Protein 6QVM (pdb70)

Solvent-accessible surface area: 34569 Å² total; per-residue (Å²): 94,93,103,72,31,149,100,34,69,43,84,53,39,34,22,25,80,48,72,96,82,27,129,15,107,132,87,94,155,7,116,22,102,113,99,29,65,74,82,27,140,91,147,104,71,34,115,40,40,39,75,35,25,18,32,43,34,1,8,24,15,53,55,65,54,92,138,68,14,34,7,1,80,134,42,92,33,35,9,51,23,0,6,66,4,0,3,77,21,14,68,48,69,101,87,56,1,41,149,46,89,52,106,1,37,17,21,54,0,0,52,0,0,17,6,0,17,115,14,94,57,92,10,70,114,22,77,53,116,62,17,140,106,28,48,16,37,89,102,5,62,97,72,6,33,70,0,0,7,13,0,23,86,120,37,50,6,69,35,116,79,42,85,121,120,72,60,1,37,3,89,47,77,6,56,86,100,32,0,32,105,0,13,78,16,0,61,78,100,47,85,124,117,129,34,54,103,103,38,54,30,22,16,103,76,28,35,44,40,106,35,99,93,61,12,58,85,3,114,59,20,24,42,2,35,60,17,121,111,19,54,99,93,0,68,34,109,117,5,121,129,12,75,38,89,64,7,76,28,0,8,8,36,77,97,58,0,28,1,0,4,117,85,11,106,22,20,59,36,0,1,36,60,103,93,82,95,30,45,89,31,110,72,104,86,24,0,0,58,56,27,0,42,25,32,4,2,10,2,92,51,101,27,0,17,75,10,70,0,42,50,76,74,74,123,81,77,134,49,51,17,104,25,58,0,26,2,23,3,10,40,48,10,48,3,10,20,28,18,12,11,23,9,50,79,86,36,81,20,134,116,72,33,32,23,28,7,65,27,34,41,67,32,74,12,1,12,109,72,58,14,1,0,18,49,7,45,1,28,29,68,91,94,112,56,73,58,120,3,105,48,24,48,8,13,79,57,13,89,162,78,113,161,26,55,14,82,41,0,96,39,54,0,8,18,4,54,60,33,16,112,91,39,73,127,78,63,106,80,102,86,46,85,54,12,29,93,99,30,56,41,95,88,14,97,29,11,22,9,27,22,15,38,52,5,49,65,24,78,104,67,104,31,162,26,23,85,79,63,25,35,43,30,31,37,71,32,75,32,24,133,60,25,59,5,78,38,8,38,124,31,4,110,94,0,35,82,14,5,36,36,1,88,12,45,93,50,2,110,83,13,63,6,81,91,82,19,170,22,90,69,36,123,20,65,27,38,40,35,51,37,13,128,34,38,33,6,58,60,48,2,113,7,89,21,48,2,41,1,38,58,4,86,113,49,94,59,13,46,97,51,52,81,62,43,142,6,75,12,38,4,26,44,126,106,69,97,66,133,55,50,61,55,114,48,12,110,63,55,15,60,91,2,46,70,45,12,78,82,4,52,90,52,18,78,94,93,52,48,90,22,167,122,32,93,42,39,22,50,8,31,0,0,0,2,0,10,50,28,3,69,16,59,0,60,36,0,24,39,2,2,64,70,1,1,81,20,0,67,120,34,32,100,103,21,95,83,238

Secondary structure (DSSP, 8-state):
-HHHHHHHT--HHHHB---GGGPPPTT---GGGS-HHHHHTTTS----TTTS-B-HHHHHHHHTTS-PPP-TTTS--BHHHHHHHHHHHHT--GGGG----SB-BHHHHHHHHHHHTT-HHHHTT--HHHHTTSTTGGGS-HHHHHHHHHHHHTTSS--EEETTEEE--TTSBPPHHHHHHHHHHHHHHS--PPPPTT----HHHHHHHH--GGGGGSSGGGSEE-GGGGTTTT-GGG-SS--GGGEEEEEE-SSEEEEEETTSBBPSEEEETTTTEEEE----SBHHHHTGGGTEE--SS--STT---EEEETTEEEE--SEES--THHHH---HHHHTT--GGGS--GGGTTTSTHHHHTTS-SSSSTTGGGGSEEEETTS-S-EE-TTTTHHHHHHT-TT--SGGGGTT-HHHHHHHHHHHHHSTT--STTTGGG--GGG----S-HHHHB-SS---SSSTTBSS-HHHHHHHHS---S--TT--GGG----HHHHHHT---GGGGGGT--S----TTTTS-HHHHHSGGG----PPPSSEEEEEEHHHHT-GGGGGGTT--EEEEESSTTTS-TTTS-HHHHHHHHHHHHHHHHHHHHHHHSTTTT-TT-TTTHHHHHHHHHHHHS-STTGGGHHHHHHHHHHHHTTTTTS---

Foldseek 3Di:
DVVLCVVPVDQPVQWWPDDPQQDADVVGDGNSRPDPCVVCVPPPDDDALLNTWTAQQNLVCLLVVNHGQQDLLDDAQFQQSLLSLLCVLQVHDSPLLPDGGDGAFLQSLLVSLCSSLVPPVVLVPDDPVLLVLAPCLVVDDPSRRSSLSVCCVVPLAHWDDDPSHTHSRGGHGDDSVSSVSSSVVSCVSRPDDQDDLQFADFQVLVCSRVPLVQLVVDCQQVQKAQVVVVPCLLVQVQPPFDGSVQFDIWGDDPFKIWTAGPLQFTDQWIAGPPVSDTDGDDGGDRCQQQPQQLFADTAPDQGALLDHQWDQPPRDIGGRGDGGGRHPCLQFPHCRNCSNTVNVVSTDDVVNVSQAQVSVCSHQVQFPRADNQQFFKKDWPPDPDIDGNCQFCLLVVLVVDPPRALVSLCQWADVSVVVLVVCCVVDPPDDSVVVSVVDGSVVGDGTHHPCLFAPSRHQPPCPPRGPDNQQCSVCVRQDQPDDALQQFLVRGARHLVCLLQQAPDDRCVVLPRDRGDHFPVNVDGLCLQQQPPNHSSRDGPLFKIKIFGVRLCPDCSNPPSNVSRIDMDGSPCVPDPPPPRDNVNSCVLLVVLVVLLVCLVVCCCPQVDPCSPVPLNSNLRVLSSCCVNNPPSCNSGVRSSVVSSVSNVVSVVVGDGD

B-factor: mean 56.42, std 28.25, range [10.89, 207.47]

Structure (mmCIF, N/CA/C/O backbone):
data_6QVM
#
_entry.id   6QVM
#
_cell.length_a   77.679
_cell.length_b   193.980
_cell.length_c   170.779
_cell.angle_alpha   90.00
_cell.angle_beta   90.00
_cell.angle_gamma   90.00
#
_symmetry.space_group_name_H-M   'C 2 2 21'
#
loop_
_entity.id
_entity.type
_entity.pdbx_description
1 polymer 'Multiheme cytochrome cf'
2 branched 2-acetamido-2-deoxy-beta-D-galactopyranose-(1-3)-2-acetamido-2-deoxy-beta-D-galactopyranose
3 branched 2-acetamido-2-deoxy-beta-D-galactopyranose-(1-3)-2-acetamido-2-deoxy-beta-D-galactopyranose-(1-3)-2-acetamido-2-deoxy-beta-D-galactopyranose
4 non-polymer 'HEME C'
5 non-polymer 2-AMINO-2-HYDROXYMETHYL-PROPANE-1,3-DIOL
6 non-polymer GLYCEROL
7 non-polymer 'CALCIUM ION'
8 non-polymer 'PHOSPHATE ION'
9 water water
#
loop_
_atom_site.group_PDB
_atom_site.id
_atom_site.type_symbol
_atom_site.label_atom_id
_atom_site.label_alt_id
_atom_site.label_comp_id
_atom_site.label_asym_id
_atom_site.label_entity_id
_atom_site.label_seq_id
_atom_site.pdbx_PDB_ins_code
_atom_site.Cartn_x
_atom_site.Cartn_y
_atom_site.Cartn_z
_atom_site.occupancy
_atom_site.B_iso_or_equiv
_atom_site.auth_seq_id
_atom_site.auth_comp_id
_atom_site.auth_asym_id
_atom_site.auth_atom_id
_atom_site.pdbx_PDB_model_num
ATOM 1 N N . THR A 1 24 ? 8.879 43.548 72.939 1.00 32.35 1 THR A N 1
ATOM 2 C CA . THR A 1 24 ? 7.749 44.377 73.344 1.00 40.07 1 THR A CA 1
ATOM 3 C C . THR A 1 24 ? 6.476 43.547 73.424 1.00 43.48 1 THR A C 1
ATOM 4 O O . THR A 1 24 ? 6.443 42.398 72.986 1.00 50.28 1 THR A O 1
ATOM 8 N N . GLU A 1 25 ? 5.423 44.139 73.990 1.00 40.14 2 GLU A N 1
ATOM 9 C CA . GLU A 1 25 ? 4.121 43.482 73.989 1.00 42.81 2 GLU A CA 1
ATOM 10 C C . GLU A 1 25 ? 3.633 43.237 72.568 1.00 42.84 2 GLU A C 1
ATOM 11 O O . GLU A 1 25 ? 2.948 42.244 72.301 1.00 51.47 2 GLU A O 1
ATOM 17 N N . GLN A 1 26 ? 3.979 44.133 71.641 1.00 34.80 3 GLN A N 1
ATOM 18 C CA . GLN A 1 26 ? 3.589 43.945 70.250 1.00 38.83 3 GLN A CA 1
ATOM 19 C C . GLN A 1 26 ? 4.279 42.726 69.653 1.00 39.80 3 GLN A C 1
ATOM 20 O O . GLN A 1 26 ? 3.642 41.904 68.984 1.00 46.53 3 GLN A O 1
ATOM 26 N N . TYR A 1 27 ? 5.589 42.592 69.885 1.00 40.25 4 TYR A N 1
ATOM 27 C CA . TYR A 1 27 ? 6.310 41.422 69.391 1.00 35.32 4 TYR A CA 1
ATOM 28 C C . TYR A 1 27 ? 5.785 40.140 70.021 1.00 43.67 4 TYR A C 1
ATOM 29 O O . TYR A 1 27 ? 5.862 39.069 69.409 1.00 40.82 4 TYR A O 1
ATOM 38 N N . ALA A 1 28 ? 5.263 40.228 71.246 1.00 37.81 5 ALA A N 1
ATOM 39 C CA . ALA A 1 28 ? 4.665 39.061 71.882 1.00 38.52 5 ALA A CA 1
ATOM 40 C C . ALA A 1 28 ? 3.414 38.615 71.134 1.00 40.06 5 ALA A C 1
ATOM 41 O O . ALA A 1 28 ? 3.221 37.420 70.887 1.00 43.63 5 ALA A O 1
ATOM 43 N N . LYS A 1 29 ? 2.559 39.567 70.753 1.00 40.29 6 LYS A N 1
ATOM 44 C CA . LYS A 1 29 ? 1.392 39.234 69.942 1.00 52.80 6 LYS A CA 1
ATOM 45 C C . LYS A 1 29 ? 1.805 38.707 68.572 1.00 48.07 6 LYS A C 1
ATOM 46 O O . LYS A 1 29 ? 1.316 37.664 68.127 1.00 52.38 6 LYS A O 1
ATOM 52 N N . ASP A 1 30 ? 2.712 39.418 67.892 1.00 47.01 7 ASP A N 1
ATOM 53 C CA . ASP A 1 30 ? 3.118 39.029 66.545 1.00 42.38 7 ASP A CA 1
ATOM 54 C C . ASP A 1 30 ? 3.673 37.612 66.505 1.00 49.95 7 ASP A C 1
ATOM 55 O O . ASP A 1 30 ? 3.464 36.887 65.525 1.00 58.09 7 ASP A O 1
ATOM 60 N N . THR A 1 31 ? 4.367 37.196 67.562 1.00 43.97 8 THR A N 1
ATOM 61 C CA . THR A 1 31 ? 5.081 35.929 67.560 1.00 37.74 8 THR A CA 1
ATOM 62 C C . THR A 1 31 ? 4.387 34.839 68.363 1.00 44.18 8 THR A C 1
ATOM 63 O O . THR A 1 31 ? 4.692 33.660 68.159 1.00 46.05 8 THR A O 1
ATOM 67 N N . GLY A 1 32 ? 3.468 35.200 69.257 1.00 45.37 9 GLY A N 1
ATOM 68 C CA . GLY A 1 32 ? 2.845 34.220 70.121 1.00 39.50 9 GLY A CA 1
ATOM 69 C C . GLY A 1 32 ? 3.743 33.692 71.216 1.00 47.80 9 GLY A C 1
ATOM 70 O O . GLY A 1 32 ? 3.492 32.602 71.738 1.00 52.00 9 GLY A O 1
ATOM 71 N N . LYS A 1 33 ? 4.785 34.435 71.584 1.00 44.19 10 LYS A N 1
ATOM 72 C CA . LYS A 1 33 ? 5.800 33.968 72.514 1.00 40.53 10 LYS A CA 1
ATOM 73 C C . LYS A 1 33 ? 5.707 34.699 73.846 1.00 37.31 10 LYS A C 1
ATOM 74 O O . LYS A 1 33 ? 5.276 35.854 73.916 1.00 39.98 10 LYS A O 1
ATOM 80 N N . ASN A 1 34 ? 6.118 34.004 74.906 1.00 42.47 11 ASN A N 1
ATOM 81 C CA . ASN A 1 34 ? 6.230 34.625 76.219 1.00 43.98 11 ASN A CA 1
ATOM 82 C C . ASN A 1 34 ? 7.325 35.684 76.220 1.00 37.94 11 ASN A C 1
ATOM 83 O O . ASN A 1 34 ? 8.277 35.624 75.433 1.00 39.50 11 ASN A O 1
ATOM 88 N N . CYS A 1 35 ? 7.194 36.652 77.131 1.00 34.39 12 CYS A N 1
ATOM 89 C CA . CYS A 1 35 ? 8.242 37.644 77.327 1.00 32.28 12 CYS A CA 1
ATOM 90 C C . CYS A 1 35 ? 9.572 36.957 77.595 1.00 35.93 12 CYS A C 1
ATOM 91 O O . CYS A 1 35 ? 10.604 37.327 77.028 1.00 37.23 12 CYS A O 1
ATOM 94 N N . SER A 1 36 ? 9.554 35.933 78.451 1.00 31.44 13 SER A N 1
ATOM 95 C CA . SER A 1 36 ? 10.771 35.238 78.851 1.00 35.71 13 SER A CA 1
ATOM 96 C C . SER A 1 36 ? 11.446 34.510 77.694 1.00 39.51 13 SER A C 1
ATOM 97 O O . SER A 1 36 ? 12.584 34.055 77.852 1.00 32.98 13 SER A O 1
ATOM 100 N N . TYR A 1 37 ? 10.770 34.378 76.551 1.00 35.15 14 TYR A N 1
ATOM 101 C CA . TYR A 1 37 ? 11.384 33.750 75.384 1.00 37.07 14 TYR A CA 1
ATOM 102 C C . TYR A 1 37 ? 12.484 34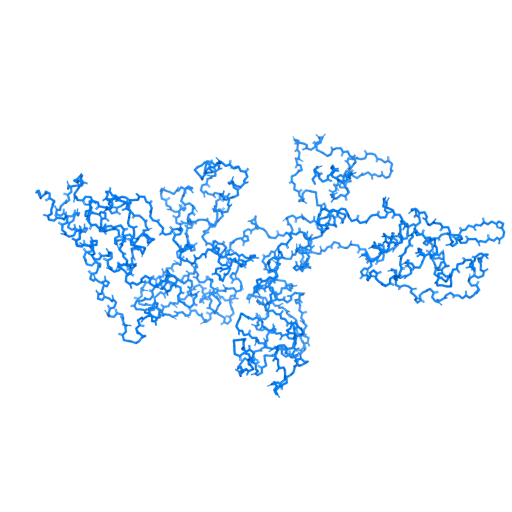.634 74.804 1.00 35.16 14 TYR A C 1
ATOM 103 O O . TYR A 1 37 ? 13.549 34.138 74.418 1.00 33.33 14 TYR A O 1
ATOM 112 N N . CYS A 1 38 ? 12.253 35.948 74.761 1.00 27.35 15 CYS A N 1
ATOM 113 C CA . CYS A 1 38 ? 13.216 36.896 74.221 1.00 31.95 15 CYS A CA 1
ATOM 114 C C . CYS A 1 38 ? 13.889 37.759 75.276 1.00 33.70 15 CYS A C 1
ATOM 115 O O . CYS A 1 38 ? 14.951 38.323 74.999 1.00 39.45 15 CYS A O 1
ATOM 118 N N . HIS A 1 39 ? 13.305 37.885 76.465 1.00 28.70 16 HIS A N 1
ATOM 119 C CA . HIS A 1 39 ? 13.846 38.732 77.518 1.00 26.54 16 HIS A CA 1
ATOM 120 C C . HIS A 1 39 ? 14.293 37.885 78.699 1.00 30.00 16 HIS A C 1
ATOM 121 O O . HIS A 1 39 ? 13.661 36.877 79.031 1.00 31.28 16 HIS A O 1
ATOM 128 N N . GLN A 1 40 ? 15.384 38.304 79.334 1.00 32.17 17 GLN A N 1
ATOM 129 C CA . GLN A 1 40 ? 15.820 37.678 80.571 1.00 28.71 17 GLN A CA 1
ATOM 130 C C . GLN A 1 40 ? 14.956 38.147 81.733 1.00 30.78 17 GLN A C 1
ATOM 131 O O . GLN A 1 40 ? 14.516 39.299 81.787 1.00 33.89 17 GLN A O 1
ATOM 137 N N . VAL A 1 41 ? 14.709 37.234 82.665 1.00 29.25 18 VAL A N 1
ATOM 138 C CA . VAL A 1 41 ? 13.890 37.523 83.837 1.00 30.03 18 VAL A CA 1
ATOM 139 C C . VAL A 1 41 ? 14.751 37.304 85.076 1.00 30.88 18 VAL A C 1
ATOM 140 O O . VAL A 1 41 ? 15.684 36.488 85.041 1.00 29.32 18 VAL A O 1
ATOM 144 N N . PRO A 1 42 ? 14.495 38.013 86.178 1.00 33.41 19 PRO A N 1
ATOM 145 C CA . PRO A 1 42 ? 15.333 37.849 87.372 1.00 31.35 19 PRO A CA 1
ATOM 146 C C . PRO A 1 42 ? 15.282 36.425 87.902 1.00 31.76 19 PRO A C 1
ATOM 147 O O . PRO A 1 42 ? 14.295 35.708 87.725 1.00 34.08 19 PRO A O 1
ATOM 151 N N . ALA A 1 43 ? 16.369 36.025 88.571 1.00 30.47 20 ALA A N 1
ATOM 152 C CA . ALA A 1 43 ? 16.447 34.685 89.145 1.00 39.13 20 ALA A CA 1
ATOM 153 C C . ALA A 1 43 ? 15.281 34.420 90.086 1.00 43.11 20 ALA A C 1
ATOM 154 O O . ALA A 1 43 ? 14.745 33.306 90.127 1.00 31.90 20 ALA A O 1
ATOM 156 N N . SER A 1 44 ? 14.862 35.441 90.838 1.00 28.00 21 SER A N 1
ATOM 157 C CA . SER A 1 44 ? 13.758 35.288 91.779 1.00 33.06 21 SER A CA 1
ATOM 158 C C . SER A 1 44 ? 12.427 34.997 91.094 1.00 39.05 21 SER A C 1
ATOM 159 O O . SER A 1 44 ? 11.478 34.610 91.781 1.00 39.99 21 SER A O 1
ATOM 162 N N . HIS A 1 45 ? 12.335 35.162 89.773 1.00 32.85 22 HIS A N 1
ATOM 163 C CA . HIS A 1 45 ? 11.104 34.896 89.041 1.00 31.62 22 HIS A CA 1
ATOM 164 C C . HIS A 1 45 ? 11.068 33.514 88.407 1.00 35.46 22 HIS A C 1
ATOM 165 O O . HIS A 1 45 ? 10.026 33.126 87.863 1.00 30.77 22 HIS A O 1
ATOM 172 N N . LYS A 1 46 ? 12.172 32.776 88.454 1.00 32.49 23 LYS A N 1
ATOM 173 C CA . LYS A 1 46 ? 12.310 31.599 87.614 1.00 41.17 23 LYS A CA 1
ATOM 174 C C . LYS A 1 46 ? 11.358 30.491 88.035 1.00 42.23 23 LYS A C 1
ATOM 175 O O . LYS A 1 46 ? 11.186 30.209 89.224 1.00 46.64 23 LYS A O 1
ATOM 181 N N . SER A 1 47 ? 10.734 29.866 87.040 1.00 40.69 24 SER A N 1
ATOM 182 C CA . SER A 1 47 ? 9.928 28.673 87.260 1.00 52.74 24 SER A CA 1
ATOM 183 C C . SER A 1 47 ? 10.832 27.448 87.271 1.00 58.57 24 SER A C 1
ATOM 184 O O . SER A 1 47 ? 11.586 27.214 86.320 1.00 66.30 24 SER A O 1
ATOM 187 N N . GLN A 1 48 ? 10.772 26.683 88.348 1.00 60.44 25 GLN A N 1
ATOM 188 C CA . GLN A 1 48 ? 11.322 25.345 88.270 1.00 67.31 25 GLN A CA 1
ATOM 189 C C . GLN A 1 48 ? 10.362 24.457 87.478 1.00 61.48 25 GLN A C 1
ATOM 190 O O . GLN A 1 48 ? 9.170 24.761 87.392 1.00 54.91 25 GLN A O 1
ATOM 196 N N . PRO A 1 49 ? 10.859 23.377 86.872 1.00 81.55 26 PRO A N 1
ATOM 197 C CA . PRO A 1 49 ? 9.979 22.501 86.084 1.00 74.72 26 PRO A CA 1
ATOM 198 C C . PRO A 1 49 ? 8.739 22.094 86.871 1.00 71.19 26 PRO A C 1
ATOM 199 O O . PRO A 1 49 ? 8.829 21.593 87.988 1.00 82.73 26 PRO A O 1
ATOM 203 N N . GLY A 1 50 ? 7.566 22.368 86.291 1.00 64.88 27 GLY A N 1
ATOM 204 C CA . GLY A 1 50 ? 6.286 22.152 86.934 1.00 50.34 27 GLY A CA 1
ATOM 205 C C . GLY A 1 50 ? 5.750 23.351 87.685 1.00 63.14 27 GLY A C 1
ATOM 206 O O . GLY A 1 50 ? 4.532 23.496 87.812 1.00 69.11 27 GLY A O 1
ATOM 207 N N . GLN A 1 51 ? 6.634 24.210 88.185 1.00 62.99 28 GLN A N 1
ATOM 208 C CA . GLN A 1 51 ? 6.217 25.344 88.990 1.00 59.18 28 GLN A CA 1
ATOM 209 C C . GLN A 1 51 ? 5.760 26.501 88.108 1.00 55.65 28 GLN A C 1
ATOM 210 O O . GLN A 1 51 ? 6.255 26.693 86.993 1.00 63.79 28 GLN A O 1
ATOM 216 N N . GLN A 1 52 ? 4.810 27.278 88.631 1.00 56.53 29 GLN A N 1
ATOM 217 C CA . GLN A 1 52 ? 4.255 28.448 87.956 1.00 59.74 29 GLN A CA 1
ATOM 218 C C . GLN A 1 52 ? 4.838 29.704 88.607 1.00 60.02 29 GLN A C 1
ATOM 219 O O . GLN A 1 52 ? 4.184 30.406 89.379 1.00 60.62 29 GLN A O 1
ATOM 225 N N . GLY A 1 53 ? 6.090 29.995 88.267 1.00 52.31 30 GLY A N 1
ATOM 226 C CA . GLY A 1 53 ? 6.742 31.191 88.744 1.00 50.99 30 GLY A CA 1
ATOM 227 C C . GLY A 1 53 ? 6.294 32.441 88.003 1.00 47.21 30 GLY A C 1
ATOM 228 O O . GLY A 1 53 ? 5.477 32.408 87.084 1.00 42.25 30 GLY A O 1
ATOM 229 N N . ARG A 1 54 ? 6.867 33.575 88.413 1.00 39.40 31 ARG A N 1
ATOM 230 C CA . ARG A 1 54 ? 6.516 34.851 87.800 1.00 42.28 31 ARG A CA 1
ATOM 231 C C . ARG A 1 54 ? 7.022 34.978 86.365 1.00 41.83 31 ARG A C 1
ATOM 232 O O . ARG A 1 54 ? 6.466 35.777 85.599 1.00 34.19 31 ARG A O 1
ATOM 240 N N . ASP A 1 55 ? 8.046 34.211 85.974 1.00 36.49 32 ASP A N 1
ATOM 241 C CA . ASP A 1 55 ? 8.536 34.301 84.605 1.00 39.96 32 ASP A CA 1
ATOM 242 C C . ASP A 1 55 ? 7.523 33.807 83.579 1.00 38.50 32 ASP A C 1
ATOM 243 O O . ASP A 1 55 ? 7.747 33.998 82.381 1.00 46.71 32 ASP A O 1
ATOM 248 N N . GLN A 1 56 ? 6.437 33.168 84.019 1.00 37.33 33 GLN A N 1
ATOM 249 C CA . GLN A 1 56 ? 5.367 32.718 83.138 1.00 43.69 33 GLN A CA 1
ATOM 250 C C . GLN A 1 56 ? 4.087 33.522 83.313 1.00 50.20 33 GLN A C 1
ATOM 251 O O . GLN A 1 56 ? 3.064 33.168 82.722 1.00 52.51 33 GLN A O 1
ATOM 257 N N . MET A 1 57 ? 4.109 34.579 84.118 1.00 40.87 34 MET A N 1
ATOM 258 C CA . MET A 1 57 ? 2.913 35.359 84.387 1.00 43.78 34 MET A CA 1
ATOM 259 C C . MET A 1 57 ? 2.930 36.646 83.565 1.00 43.63 34 MET A C 1
ATOM 260 O O . MET A 1 57 ? 3.881 36.940 82.838 1.00 41.98 34 MET A O 1
ATOM 265 N N . ASP A 1 58 ? 1.846 37.411 83.667 1.00 46.98 35 ASP A N 1
ATOM 266 C CA . ASP A 1 58 ? 1.718 38.681 82.954 1.00 40.88 35 ASP A CA 1
ATOM 267 C C . ASP A 1 58 ? 2.619 39.697 83.643 1.00 39.92 35 ASP A C 1
ATOM 268 O O . ASP A 1 58 ? 2.285 40.206 84.714 1.00 51.27 35 ASP A O 1
ATOM 273 N N . CYS A 1 59 ? 3.769 39.996 83.030 1.00 37.69 36 CYS A N 1
ATOM 274 C CA . CYS A 1 59 ? 4.709 40.946 83.622 1.00 43.47 36 CYS A CA 1
ATOM 275 C C . CYS A 1 59 ? 4.042 42.285 83.894 1.00 50.85 36 CYS A C 1
ATOM 276 O O . CYS A 1 59 ? 4.116 42.819 85.007 1.00 55.38 36 CYS A O 1
ATOM 279 N N . MET A 1 60 ? 3.374 42.838 82.883 1.00 73.78 37 MET A N 1
ATOM 280 C CA . MET A 1 60 ? 2.892 44.208 82.949 1.00 85.37 37 MET A CA 1
ATOM 281 C C . MET A 1 60 ? 1.673 44.383 83.845 1.00 78.70 37 MET A C 1
ATOM 282 O O . MET A 1 60 ? 1.324 45.525 84.142 1.00 101.97 37 MET A O 1
ATOM 287 N N A ALA A 1 61 ? 0.993 43.321 84.264 0.50 54.75 38 ALA A N 1
ATOM 288 N N B ALA A 1 61 ? 1.036 43.277 84.266 0.50 64.28 38 ALA A N 1
ATOM 289 C CA A ALA A 1 61 ? -0.044 43.514 85.268 0.50 44.68 38 ALA A CA 1
ATOM 290 C CA B ALA A 1 61 ? -0.046 43.265 85.244 0.50 59.14 38 ALA A CA 1
ATOM 291 C C A ALA A 1 61 ? 0.582 43.931 86.588 0.50 50.75 38 ALA A C 1
ATOM 292 C C B ALA A 1 61 ? 0.451 42.955 86.650 0.50 64.81 38 ALA A C 1
ATOM 293 O O A ALA A 1 61 ? 0.102 44.851 87.260 0.50 41.92 38 ALA A O 1
ATOM 294 O O B ALA A 1 61 ? -0.276 42.354 87.458 0.50 53.48 38 ALA A O 1
ATOM 297 N N . CYS A 1 62 ? 1.702 43.305 86.935 1.00 51.90 39 CYS A N 1
ATOM 298 C CA . CYS A 1 62 ? 2.263 43.375 88.272 1.00 43.12 39 CYS A CA 1
ATOM 299 C C . CYS A 1 62 ? 3.214 44.564 88.322 1.00 45.52 39 CYS A C 1
ATOM 300 O O . CYS A 1 62 ? 3.258 45.284 89.322 1.00 41.81 39 CYS A O 1
ATOM 303 N N . HIS A 1 63 ? 3.954 44.790 87.234 1.00 37.58 40 HIS A N 1
ATOM 304 C CA . HIS A 1 63 ? 4.925 45.872 87.148 1.00 42.33 40 HIS A CA 1
ATOM 305 C C . HIS A 1 63 ? 4.340 47.180 86.627 1.00 44.63 40 HIS A C 1
ATOM 306 O O . HIS A 1 63 ? 4.992 48.220 86.768 1.00 55.25 40 HIS A O 1
ATOM 313 N N . LYS A 1 64 ? 3.136 47.141 86.048 1.00 31.98 41 LYS A N 1
ATOM 314 C CA . LYS A 1 64 ? 2.449 48.278 85.438 1.00 55.31 41 LYS A CA 1
ATOM 315 C C . LYS A 1 64 ? 2.721 49.623 86.097 1.00 52.80 41 LYS A C 1
ATOM 316 O O . LYS A 1 64 ? 2.919 50.627 85.405 1.00 69.17 41 LYS A O 1
ATOM 321 N N . ALA A 1 65 ? 2.708 49.661 87.431 1.00 56.98 42 ALA A N 1
ATOM 322 C CA . ALA A 1 65 ? 2.736 50.934 88.145 1.00 62.82 42 ALA A CA 1
ATOM 323 C C . ALA A 1 65 ? 3.441 50.787 89.489 1.00 65.13 42 ALA A C 1
ATOM 324 O O . ALA A 1 65 ? 3.019 51.369 90.494 1.00 94.03 42 ALA A O 1
ATOM 326 N N . PHE A 1 66 ? 4.530 50.019 89.519 1.00 64.03 43 PHE A N 1
ATOM 327 C CA . PHE A 1 66 ? 5.309 49.835 90.739 1.00 56.85 43 PHE A CA 1
ATOM 328 C C . PHE A 1 66 ? 6.792 49.794 90.377 1.00 62.38 43 PHE A C 1
ATOM 329 O O . PHE A 1 66 ? 7.618 50.440 91.029 1.00 59.98 43 PHE A O 1
ATOM 337 N N . MET A 1 67 ? 7.134 49.053 89.327 1.00 46.06 44 MET A N 1
ATOM 338 C CA A MET A 1 67 ? 8.478 49.089 88.748 0.50 43.09 44 MET A CA 1
ATOM 339 C CA B MET A 1 67 ? 8.479 49.087 88.748 0.50 41.28 44 MET A CA 1
ATOM 340 C C . MET A 1 67 ? 8.347 48.867 87.251 1.00 36.70 44 MET A C 1
ATOM 341 O O . MET A 1 67 ? 8.633 47.779 86.736 1.00 42.57 44 MET A O 1
ATOM 350 N N . PRO A 1 68 ? 7.910 49.890 86.512 1.00 42.51 45 PRO A N 1
ATOM 351 C CA . PRO A 1 68 ? 7.574 49.697 85.092 1.00 42.37 45 PRO A CA 1
ATOM 352 C C . PRO A 1 68 ? 8.759 49.204 84.277 1.00 41.31 45 PRO A C 1
ATOM 353 O O . PRO A 1 68 ? 9.896 49.645 84.461 1.00 30.10 45 PRO A O 1
ATOM 357 N N . LEU A 1 69 ? 8.480 48.255 83.389 1.00 31.13 46 LEU A N 1
ATOM 358 C CA . LEU A 1 69 ? 9.477 47.734 82.462 1.00 38.33 46 LEU A CA 1
ATOM 359 C C . LEU A 1 69 ? 9.505 48.645 81.241 1.00 37.60 46 LEU A C 1
ATOM 360 O O . LEU A 1 69 ? 8.555 48.672 80.449 1.00 36.68 46 LEU A O 1
ATOM 365 N N . THR A 1 70 ? 10.595 49.394 81.093 1.00 27.57 47 THR A N 1
ATOM 366 C CA . THR A 1 70 ? 10.713 50.379 80.032 1.00 37.61 47 THR A CA 1
ATOM 367 C C . THR A 1 70 ? 11.906 50.162 79.120 1.00 33.40 47 THR A C 1
ATOM 368 O O . THR A 1 70 ? 11.995 50.832 78.086 1.00 36.75 47 THR A O 1
ATOM 372 N N . SER A 1 71 ? 12.811 49.250 79.455 1.00 37.38 48 SER A N 1
ATOM 373 C CA . SER A 1 71 ? 14.115 49.242 78.813 1.00 32.58 48 SER A CA 1
ATOM 374 C C . SER A 1 71 ? 14.699 47.840 78.854 1.00 34.83 48 SER A C 1
ATOM 375 O O . SER A 1 71 ? 14.413 47.063 79.769 1.00 37.63 48 SER A O 1
ATOM 378 N N . THR A 1 72 ? 15.527 47.533 77.856 1.00 29.07 49 THR A N 1
ATOM 379 C CA . THR A 1 72 ? 16.284 46.290 77.852 1.00 28.69 49 THR A CA 1
ATOM 380 C C . THR A 1 72 ? 17.446 46.316 78.833 1.00 28.71 49 THR A C 1
ATOM 381 O O . THR A 1 72 ? 18.138 45.304 78.974 1.00 33.91 49 THR A O 1
ATOM 385 N N . ALA A 1 73 ? 17.671 47.439 79.515 1.00 24.29 50 ALA A N 1
ATOM 386 C CA . ALA A 1 73 ? 18.579 47.429 80.655 1.00 28.38 50 ALA A CA 1
ATOM 387 C C . ALA A 1 73 ? 17.971 46.673 81.825 1.00 29.24 50 ALA A C 1
ATOM 388 O O . ALA A 1 73 ? 18.695 46.054 82.612 1.00 31.65 50 ALA A O 1
ATOM 390 N N . GLN A 1 74 ? 16.644 46.713 81.951 1.00 29.44 51 GLN A N 1
ATOM 391 C CA . GLN A 1 74 ? 15.956 45.911 82.958 1.00 28.98 51 GLN A CA 1
ATOM 392 C C . GLN A 1 74 ? 15.807 44.470 82.488 1.00 27.05 51 GLN A C 1
ATOM 393 O O . GLN A 1 74 ? 16.066 43.528 83.243 1.00 28.64 51 GLN A O 1
ATOM 399 N N . ILE A 1 75 ? 15.364 44.287 81.248 1.00 27.69 52 ILE A N 1
ATOM 400 C CA . ILE A 1 75 ? 15.104 42.960 80.700 1.00 27.41 52 ILE A CA 1
ATOM 401 C C . ILE A 1 75 ? 15.975 42.742 79.466 1.00 30.55 52 ILE A C 1
ATOM 402 O O . ILE A 1 75 ? 15.499 42.887 78.330 1.00 28.06 52 ILE A O 1
ATOM 407 N N . PRO A 1 76 ? 17.251 42.396 79.634 1.00 33.94 53 PRO A N 1
ATOM 408 C CA . PRO A 1 76 ? 18.113 42.176 78.468 1.00 31.23 53 PRO A CA 1
ATOM 409 C C . PRO A 1 76 ? 17.652 40.971 77.660 1.00 32.15 53 PRO A C 1
ATOM 410 O O . PRO A 1 76 ? 16.940 40.089 78.147 1.00 40.43 53 PRO A O 1
ATOM 414 N N . LEU A 1 77 ? 18.089 40.933 76.404 1.00 27.66 54 LEU A N 1
ATOM 415 C CA . LEU A 1 77 ? 17.615 39.914 75.482 1.00 26.98 54 LEU A CA 1
ATOM 416 C C . LEU A 1 77 ? 18.279 38.572 75.756 1.00 26.32 54 LEU A C 1
ATOM 417 O O . LEU A 1 77 ? 19.454 38.500 76.125 1.00 25.04 54 LEU A O 1
ATOM 422 N N . THR A 1 78 ? 17.506 37.504 75.580 1.00 21.12 55 THR A N 1
ATOM 423 C CA . THR A 1 78 ? 18.059 36.163 75.517 1.00 24.03 55 THR A CA 1
ATOM 424 C C . THR A 1 78 ? 18.701 35.939 74.148 1.00 29.00 55 THR A C 1
ATOM 425 O O . THR A 1 78 ? 18.667 36.805 73.270 1.00 33.23 55 THR A O 1
ATOM 429 N N . GLU A 1 79 ? 19.296 34.757 73.960 1.00 26.71 56 GLU A N 1
ATOM 430 C CA . GLU A 1 79 ? 19.816 34.409 72.642 1.00 30.15 56 GLU A CA 1
ATOM 431 C C . GLU A 1 79 ? 18.706 34.475 71.602 1.00 33.25 56 GLU A C 1
ATOM 432 O O . GLU A 1 79 ? 18.897 34.984 70.492 1.00 46.40 56 GLU A O 1
ATOM 438 N N . ARG A 1 80 ? 17.528 33.959 71.958 1.00 36.15 57 ARG A N 1
ATOM 439 C CA . ARG A 1 80 ? 16.396 33.980 71.037 1.00 34.65 57 ARG A CA 1
ATOM 440 C C . ARG A 1 80 ? 15.987 35.408 70.699 1.00 34.85 57 ARG A C 1
ATOM 441 O O . ARG A 1 80 ? 15.609 35.700 69.557 1.00 38.14 57 ARG A O 1
ATOM 449 N N . GLY A 1 81 ? 16.045 36.310 71.682 1.00 32.57 58 GLY A N 1
ATOM 450 C CA . GLY A 1 81 ? 15.726 37.705 71.405 1.00 26.24 58 GLY A CA 1
ATOM 451 C C . GLY A 1 81 ? 16.741 38.357 70.484 1.00 34.60 58 GLY A C 1
ATOM 452 O O . GLY A 1 81 ? 16.384 39.101 69.564 1.00 29.65 58 GLY A O 1
ATOM 453 N N . VAL A 1 82 ? 18.026 38.082 70.723 1.00 21.95 59 VAL A N 1
ATOM 454 C CA . VAL A 1 82 ? 19.086 38.564 69.843 1.00 23.25 59 VAL A CA 1
ATOM 455 C C . VAL A 1 82 ? 18.858 38.078 68.415 1.00 28.85 59 VAL A C 1
ATOM 456 O O . VAL A 1 82 ? 18.823 38.875 67.468 1.00 28.64 59 VAL A O 1
ATOM 460 N N . LEU A 1 83 ? 18.677 36.765 68.243 1.00 30.87 60 LEU A N 1
ATOM 461 C CA . LEU A 1 83 ? 18.449 36.205 66.914 1.00 27.38 60 LEU A CA 1
ATOM 462 C C . LEU A 1 83 ? 17.215 36.815 66.267 1.00 28.81 60 LEU A C 1
ATOM 463 O O . LEU A 1 83 ? 17.227 37.151 65.077 1.00 40.59 60 LEU A O 1
ATOM 468 N N . PHE A 1 84 ? 16.130 36.943 67.033 1.00 27.32 61 PHE A N 1
ATOM 469 C CA . PHE A 1 84 ? 14.934 37.613 66.535 1.00 29.71 61 PHE A CA 1
ATOM 470 C C . PHE A 1 84 ? 15.279 38.981 65.959 1.00 30.13 61 PHE A C 1
ATOM 471 O O . PHE A 1 84 ? 14.885 39.316 64.837 1.00 40.17 61 PHE A O 1
ATOM 479 N N . MET A 1 85 ? 16.058 39.770 66.701 1.00 31.65 62 MET A N 1
ATOM 480 C CA . MET A 1 85 ? 16.359 41.126 66.261 1.00 28.49 62 MET A CA 1
ATOM 481 C C . MET A 1 85 ? 17.347 41.129 65.097 1.00 37.51 62 MET A C 1
ATOM 482 O O . MET A 1 85 ? 17.235 41.961 64.192 1.00 36.03 62 MET A O 1
ATOM 487 N N . GLN A 1 86 ? 18.317 40.209 65.096 1.00 30.23 63 GLN A N 1
ATOM 488 C CA . GLN A 1 86 ? 19.231 40.101 63.963 1.00 35.77 63 GLN A CA 1
ATOM 489 C C . GLN A 1 86 ? 18.528 39.643 62.688 1.00 38.32 63 GLN A C 1
ATOM 490 O O . GLN A 1 86 ? 19.009 39.943 61.589 1.00 44.10 63 GLN A O 1
ATOM 496 N N . ASN A 1 87 ? 17.407 38.928 62.815 1.00 39.88 64 ASN A N 1
ATOM 497 C CA . ASN A 1 87 ? 16.653 38.412 61.680 1.00 35.86 64 ASN A CA 1
ATOM 498 C C . ASN A 1 87 ? 15.588 39.384 61.191 1.00 31.63 64 ASN A C 1
ATOM 499 O O . ASN A 1 87 ? 14.557 38.949 60.656 1.00 42.27 64 ASN A O 1
ATOM 507 N N . GLY A 1 88 ? 15.800 40.685 61.358 1.00 35.41 65 GLY A N 1
ATOM 508 C CA . GLY A 1 88 ? 14.776 41.647 60.984 1.00 31.75 65 GLY A CA 1
ATOM 509 C C . GLY A 1 88 ? 13.499 41.488 61.779 1.00 41.73 65 GLY A C 1
ATOM 510 O O . GLY A 1 88 ? 12.403 41.627 61.225 1.00 49.77 65 GLY A O 1
ATOM 511 N N . LYS A 1 89 ? 13.621 41.189 63.073 1.00 46.67 66 LYS A N 1
ATOM 512 C CA . LYS A 1 89 ? 12.480 40.979 63.965 1.00 41.90 66 LYS A CA 1
ATOM 513 C C . LYS A 1 89 ? 11.544 39.903 63.414 1.00 41.72 66 LYS A C 1
ATOM 514 O O . LYS A 1 89 ? 10.326 40.073 63.326 1.00 39.94 66 LYS A O 1
ATOM 520 N N . LYS A 1 90 ? 12.146 38.780 63.027 1.00 32.63 67 LYS A N 1
ATOM 521 C CA . LYS A 1 90 ? 11.431 37.550 62.728 1.00 37.54 67 LYS A CA 1
ATOM 522 C C . LYS A 1 90 ? 12.082 36.422 63.514 1.00 40.58 67 LYS A C 1
ATOM 523 O O . LYS A 1 90 ? 13.294 36.425 63.740 1.00 42.48 67 LYS A O 1
ATOM 529 N N . LEU A 1 91 ? 11.272 35.458 63.939 1.00 35.12 68 LEU A N 1
ATOM 530 C CA . LEU A 1 91 ? 11.775 34.388 64.790 1.00 28.66 68 LEU A CA 1
ATOM 531 C C . LEU A 1 91 ? 12.785 33.524 64.043 1.00 35.21 68 LEU A C 1
ATOM 532 O O . LEU A 1 91 ? 12.567 33.150 62.888 1.00 41.96 68 LEU A O 1
ATOM 537 N N . ALA A 1 92 ? 13.897 33.215 64.703 1.00 34.66 69 ALA A N 1
ATOM 538 C CA . ALA A 1 92 ? 14.810 32.220 64.172 1.00 36.44 69 ALA A CA 1
ATOM 539 C C . ALA A 1 92 ? 14.171 30.837 64.249 1.00 37.46 69 ALA A C 1
ATOM 540 O O . ALA A 1 92 ? 13.168 30.623 64.938 1.00 51.16 69 ALA A O 1
ATOM 542 N N . VAL A 1 93 ? 14.764 29.889 63.528 1.00 41.85 70 VAL A N 1
ATOM 543 C CA . VAL A 1 93 ? 14.294 28.513 63.599 1.00 43.78 70 VAL A CA 1
ATOM 544 C C . VAL A 1 93 ? 14.587 27.953 64.984 1.00 40.54 70 VAL A C 1
ATOM 545 O O . VAL A 1 93 ? 15.697 28.097 65.511 1.00 42.93 70 VAL A O 1
ATOM 549 N N . ASP A 1 94 ? 13.587 27.309 65.580 1.00 45.97 71 ASP A N 1
ATOM 550 C CA . ASP A 1 94 ? 13.689 26.763 66.929 1.00 47.80 71 ASP A CA 1
ATOM 551 C C . ASP A 1 94 ? 13.245 25.308 66.891 1.00 51.65 71 ASP A C 1
ATOM 552 O O . ASP A 1 94 ? 12.067 25.022 66.654 1.00 45.72 71 ASP A O 1
ATOM 557 N N . LEU A 1 95 ? 14.182 24.391 67.149 1.00 41.35 72 LEU A N 1
ATOM 558 C CA . LEU A 1 95 ? 13.879 22.966 67.078 1.00 43.89 72 LEU A CA 1
ATOM 559 C C . LEU A 1 95 ? 12.939 22.504 68.181 1.00 52.17 72 LEU A C 1
ATOM 560 O O . LEU A 1 95 ? 12.422 21.387 68.098 1.00 48.90 72 LEU A O 1
ATOM 565 N N . ASN A 1 96 ? 12.709 23.328 69.206 1.00 46.31 73 ASN A N 1
ATOM 566 C CA . ASN A 1 96 ? 11.708 23.004 70.213 1.00 39.61 73 ASN A CA 1
ATOM 567 C C . ASN A 1 96 ? 10.283 23.143 69.690 1.00 42.57 73 ASN A C 1
ATOM 568 O O . ASN A 1 96 ? 9.360 22.620 70.321 1.00 47.33 73 ASN A O 1
ATOM 573 N N . TYR A 1 97 ? 10.085 23.818 68.555 1.00 37.92 74 TYR A N 1
ATOM 574 C CA . TYR A 1 97 ? 8.740 24.165 68.101 1.00 49.59 74 TYR A CA 1
ATOM 575 C C . TYR A 1 97 ? 8.498 23.981 66.609 1.00 54.51 74 TYR A C 1
ATOM 576 O O . TYR A 1 97 ? 7.347 23.761 66.222 1.00 57.00 74 TYR A O 1
ATOM 585 N N . ASP A 1 98 ? 9.515 24.056 65.757 1.00 49.05 75 ASP A N 1
ATOM 586 C CA . ASP A 1 98 ? 9.292 24.207 64.326 1.00 54.31 75 ASP A CA 1
ATOM 587 C C . ASP A 1 98 ? 9.272 22.862 63.610 1.00 58.46 75 ASP A C 1
ATOM 588 O O . ASP A 1 98 ? 9.710 21.848 64.157 1.00 53.19 75 ASP A O 1
ATOM 593 N N . PRO A 1 99 ? 8.738 22.822 62.371 1.00 65.17 76 PRO A N 1
ATOM 594 C CA . PRO A 1 99 ? 8.780 21.585 61.573 1.00 57.10 76 PRO A CA 1
ATOM 595 C C . PRO A 1 99 ? 10.122 20.867 61.608 1.00 58.45 76 PRO A C 1
ATOM 596 O O . PRO A 1 99 ? 11.178 21.490 61.457 1.00 57.56 76 PRO A O 1
ATOM 600 N N . LEU A 1 100 ? 10.081 19.551 61.822 1.00 47.19 77 LEU A N 1
ATOM 601 C CA . LEU A 1 100 ? 11.290 18.737 61.956 1.00 49.03 77 LEU A CA 1
ATOM 602 C C . LEU A 1 100 ? 11.785 18.270 60.586 1.00 56.81 77 LEU A C 1
ATOM 603 O O . LEU A 1 100 ? 11.887 17.077 60.289 1.00 62.54 77 LEU A O 1
ATOM 608 N N . THR A 1 101 ? 12.089 19.250 59.742 1.00 67.91 78 THR A N 1
ATOM 609 C CA . THR A 1 101 ? 12.673 18.962 58.446 1.00 57.90 78 THR A CA 1
ATOM 610 C C . THR A 1 101 ? 14.186 18.832 58.570 1.00 57.22 78 THR A C 1
ATOM 611 O O . THR A 1 101 ? 14.805 19.323 59.519 1.00 69.47 78 THR A O 1
ATOM 615 N N . GLU A 1 102 ? 14.780 18.147 57.590 1.00 58.99 79 GLU A N 1
ATOM 616 C CA . GLU A 1 102 ? 16.234 18.145 57.488 1.00 57.61 79 GLU A CA 1
ATOM 617 C C . GLU A 1 102 ? 16.760 19.567 57.392 1.00 61.73 79 GLU A C 1
ATOM 618 O O . GLU A 1 102 ? 17.814 19.888 57.949 1.00 62.93 79 GLU A O 1
ATOM 624 N N . ALA A 1 103 ? 16.027 20.435 56.690 1.00 50.12 80 ALA A N 1
ATOM 625 C CA . ALA A 1 103 ? 16.443 21.823 56.516 1.00 56.63 80 ALA A CA 1
ATOM 626 C C . ALA A 1 103 ? 16.556 22.539 57.860 1.00 55.85 80 ALA A C 1
ATOM 627 O O . ALA A 1 103 ? 17.598 23.121 58.186 1.00 50.02 80 ALA A O 1
ATOM 629 N N . ASN A 1 104 ? 15.491 22.487 58.667 1.00 49.24 81 ASN A N 1
ATOM 630 C CA . ASN A 1 104 ? 15.500 23.177 59.955 1.00 51.97 81 ASN A CA 1
ATOM 631 C C . ASN A 1 104 ? 16.593 22.639 60.871 1.00 54.96 81 ASN A C 1
ATOM 632 O O . ASN A 1 104 ? 17.246 23.408 61.587 1.00 53.33 81 ASN A O 1
ATOM 637 N N . VAL A 1 105 ? 16.817 21.323 60.854 1.00 44.79 82 VAL A N 1
ATOM 638 C CA . VAL A 1 105 ? 17.861 20.743 61.693 1.00 45.37 82 VAL A CA 1
ATOM 639 C C . VAL A 1 105 ? 19.237 21.227 61.251 1.00 50.03 82 VAL A C 1
ATOM 640 O O . VAL A 1 105 ? 20.081 21.582 62.082 1.00 55.31 82 VAL A O 1
ATOM 644 N N . VAL A 1 106 ? 19.486 21.261 59.940 1.00 60.40 83 VAL A N 1
ATOM 645 C CA . VAL A 1 106 ? 20.781 21.729 59.454 1.00 58.90 83 VAL A CA 1
ATOM 646 C C . VAL A 1 106 ? 20.953 23.216 59.743 1.00 53.57 83 VAL A C 1
ATOM 647 O O . VAL A 1 106 ? 22.027 23.661 60.158 1.00 48.77 83 VAL A O 1
ATOM 651 N N . LYS A 1 107 ? 19.892 23.999 59.537 1.00 38.22 84 LYS A N 1
ATOM 652 C CA . LYS A 1 107 ? 19.953 25.440 59.765 1.00 49.23 84 LYS A CA 1
ATOM 653 C C . LYS A 1 107 ? 20.416 25.750 61.185 1.00 53.01 84 LYS A C 1
ATOM 654 O O . LYS A 1 107 ? 21.265 26.623 61.404 1.00 54.42 84 LYS A O 1
ATOM 658 N N . GLU A 1 108 ? 19.886 25.014 62.163 1.00 43.85 85 GLU A N 1
ATOM 659 C CA . GLU A 1 108 ? 20.255 25.243 63.556 1.00 39.96 85 GLU A CA 1
ATOM 660 C C . GLU A 1 108 ? 21.566 24.556 63.920 1.00 37.61 85 GLU A C 1
ATOM 661 O O . GLU A 1 108 ? 22.381 25.131 64.649 1.00 45.15 85 GLU A O 1
ATOM 667 N N . PHE A 1 109 ? 21.779 23.327 63.440 1.00 53.01 86 PHE A N 1
ATOM 668 C CA . PHE A 1 109 ? 23.057 22.658 63.665 1.00 53.91 86 PHE A CA 1
ATOM 669 C C . PHE A 1 109 ? 24.205 23.462 63.068 1.00 54.60 86 PHE A C 1
ATOM 670 O O . PHE A 1 109 ? 25.285 23.550 63.662 1.00 44.93 86 PHE A O 1
ATOM 678 N N . ALA A 1 110 ? 23.988 24.065 61.898 1.00 53.67 87 ALA A N 1
ATOM 679 C CA . ALA A 1 110 ? 25.024 24.895 61.294 1.00 60.75 87 ALA A CA 1
ATOM 680 C C . ALA A 1 110 ? 25.253 26.164 62.105 1.00 59.02 87 ALA A C 1
ATOM 681 O O . ALA A 1 110 ? 26.397 26.514 62.415 1.00 54.19 87 ALA A O 1
ATOM 683 N N . ARG A 1 111 ? 24.176 26.863 62.467 1.00 48.59 88 ARG A N 1
ATOM 684 C CA . ARG A 1 111 ? 24.318 28.123 63.191 1.00 51.18 88 ARG A CA 1
ATOM 685 C C . ARG A 1 111 ? 25.137 27.951 64.466 1.00 47.48 88 ARG A C 1
ATOM 686 O O . ARG A 1 111 ? 26.073 28.717 64.727 1.00 50.14 88 ARG A O 1
ATOM 694 N N . VAL A 1 112 ? 24.780 26.958 65.283 1.00 47.21 89 VAL A N 1
ATOM 695 C CA . VAL A 1 112 ? 25.421 26.805 66.583 1.00 45.74 89 VAL A CA 1
ATOM 696 C C . VAL A 1 112 ? 26.871 26.365 66.419 1.00 52.30 89 VAL A C 1
ATOM 697 O O . VAL A 1 112 ? 27.758 26.807 67.162 1.00 55.97 89 VAL A O 1
ATOM 701 N N . SER A 1 113 ? 27.141 25.512 65.432 1.00 59.78 90 SER A N 1
ATOM 702 C CA . SER A 1 113 ? 28.491 24.994 65.238 1.00 62.40 90 SER A CA 1
ATOM 703 C C . SER A 1 113 ? 29.415 25.980 64.529 1.00 60.00 90 SER A C 1
ATOM 704 O O . SER A 1 113 ? 30.638 25.876 64.670 1.00 63.83 90 SER A O 1
ATOM 707 N N . GLY A 1 114 ? 28.864 26.942 63.792 1.00 57.78 91 GLY A N 1
ATOM 708 C CA . GLY A 1 114 ? 29.682 27.784 62.953 1.00 61.71 91 GLY A CA 1
ATOM 709 C C . GLY A 1 114 ? 30.045 27.172 61.620 1.00 69.00 91 GLY A C 1
ATOM 710 O O . GLY A 1 114 ? 30.725 27.828 60.821 1.00 80.59 91 GLY A O 1
ATOM 711 N N . LEU A 1 115 ? 29.614 25.943 61.355 1.00 63.60 92 LEU A N 1
ATOM 712 C CA . LEU A 1 115 ? 29.844 25.321 60.064 1.00 61.52 92 LEU A CA 1
ATOM 713 C C . LEU A 1 115 ? 28.881 25.887 59.027 1.00 60.29 92 LEU A C 1
ATOM 714 O O . LEU A 1 115 ? 27.816 26.417 59.352 1.00 62.78 92 LEU A O 1
ATOM 719 N N . SER A 1 116 ? 29.268 25.770 57.763 1.00 76.45 93 SER A N 1
ATOM 720 C CA . SER A 1 116 ? 28.366 26.146 56.685 1.00 75.44 93 SER A CA 1
ATOM 721 C C . SER A 1 116 ? 27.216 25.149 56.582 1.00 75.87 93 SER A C 1
ATOM 722 O O . SER A 1 116 ? 27.350 23.974 56.935 1.00 75.60 93 SER A O 1
ATOM 725 N N . GLU A 1 117 ? 26.069 25.632 56.100 1.00 60.58 94 GLU A N 1
ATOM 726 C CA . GLU A 1 117 ? 24.940 24.742 55.868 1.00 71.69 94 GLU A CA 1
ATOM 727 C C . GLU A 1 117 ? 25.229 23.733 54.764 1.00 87.53 94 GLU A C 1
ATOM 728 O O . GLU A 1 117 ? 24.518 22.727 54.657 1.00 82.50 94 GLU A O 1
ATOM 734 N N . SER A 1 118 ? 26.265 23.975 53.953 1.00 103.91 95 SER A N 1
ATOM 735 C CA . SER A 1 118 ? 26.624 23.059 52.877 1.00 96.67 95 SER A CA 1
ATOM 736 C C . SER A 1 118 ? 27.449 21.881 53.374 1.00 93.21 95 SER A C 1
ATOM 737 O O . SER A 1 118 ? 27.409 20.804 52.764 1.00 120.15 95 SER A O 1
ATOM 740 N N . ALA A 1 119 ? 28.188 22.057 54.473 1.00 71.23 96 ALA A N 1
ATOM 741 C CA . ALA A 1 119 ? 28.971 20.956 55.023 1.00 64.84 96 ALA A CA 1
ATOM 742 C C . ALA A 1 119 ? 28.103 19.761 55.398 1.00 70.37 96 ALA A C 1
ATOM 743 O O . ALA A 1 119 ? 28.631 18.667 55.621 1.00 75.98 96 ALA A O 1
ATOM 745 N N . PHE A 1 120 ? 26.784 19.945 55.460 1.00 63.87 97 PHE A N 1
ATOM 746 C CA . PHE A 1 120 ? 25.856 18.861 55.750 1.00 69.37 97 PHE A CA 1
ATOM 747 C C . PHE A 1 120 ? 25.284 18.223 54.491 1.00 71.36 97 PHE A C 1
ATOM 748 O O . PHE A 1 120 ? 24.723 17.124 54.570 1.00 84.63 97 PHE A O 1
ATOM 756 N N . GLY A 1 121 ? 25.409 18.890 53.340 1.00 74.50 98 GLY A N 1
ATOM 757 C CA . GLY A 1 121 ? 25.054 18.296 52.068 1.00 61.15 98 GLY A CA 1
ATOM 758 C C . GLY A 1 121 ? 23.617 18.557 51.660 1.00 69.74 98 GLY A C 1
ATOM 759 O O . GLY A 1 121 ? 22.871 19.315 52.289 1.00 75.28 98 GLY A O 1
ATOM 760 N N . LYS A 1 122 ? 23.228 17.900 50.567 1.00 89.70 99 LYS A N 1
ATOM 761 C CA . LYS A 1 122 ? 21.863 17.998 50.066 1.00 97.63 99 LYS A CA 1
ATOM 762 C C . LYS A 1 122 ? 20.878 17.557 51.140 1.00 89.89 99 LYS A C 1
ATOM 763 O O . LYS A 1 122 ? 21.184 16.711 51.986 1.00 75.71 99 LYS A O 1
ATOM 767 N N . VAL A 1 123 ? 19.685 18.142 51.101 1.00 64.55 100 VAL A N 1
ATOM 768 C CA . VAL A 1 123 ? 18.748 18.080 52.218 1.00 67.41 100 VAL A CA 1
ATOM 769 C C . VAL A 1 123 ? 17.329 18.069 51.669 1.00 63.25 100 VAL A C 1
ATOM 770 O O . VAL A 1 123 ? 17.000 18.855 50.775 1.00 69.36 100 VAL A O 1
ATOM 774 N N . SER A 1 124 ? 16.485 17.188 52.206 1.00 61.55 101 SER A N 1
ATOM 775 C CA . SER A 1 124 ? 15.073 17.194 51.839 1.00 69.01 101 SER A CA 1
ATOM 776 C C . SER A 1 124 ? 14.300 16.279 52.777 1.00 62.08 101 SER A C 1
ATOM 777 O O . SER A 1 124 ? 14.861 15.365 53.387 1.00 56.46 101 SER A O 1
ATOM 780 N N . GLY A 1 125 ? 12.997 16.521 52.857 1.00 57.72 102 GLY A N 1
ATOM 781 C CA . GLY A 1 125 ? 12.121 15.694 53.662 1.00 57.85 102 GLY A CA 1
ATOM 782 C C . GLY A 1 125 ? 12.291 15.936 55.152 1.00 65.39 102 GLY A C 1
ATOM 783 O O . GLY A 1 125 ? 13.101 16.742 55.606 1.00 64.46 102 GLY A O 1
ATOM 784 N N . ASN A 1 126 ? 11.487 15.210 55.923 1.00 69.00 103 ASN A N 1
ATOM 785 C CA . ASN A 1 126 ? 11.566 15.277 57.373 1.00 61.23 103 ASN A CA 1
ATOM 786 C C . ASN A 1 126 ? 12.691 14.387 57.890 1.00 69.21 103 ASN A C 1
ATOM 787 O O . ASN A 1 126 ? 13.041 13.370 57.283 1.00 72.60 103 ASN A O 1
ATOM 792 N N . ILE A 1 127 ? 13.263 14.790 59.025 1.00 60.95 104 ILE A N 1
ATOM 793 C CA . ILE A 1 127 ? 14.487 14.179 59.523 1.00 57.75 104 ILE A CA 1
ATOM 794 C C . ILE A 1 127 ? 14.213 12.763 60.019 1.00 59.26 104 ILE A C 1
ATOM 795 O O . ILE A 1 127 ? 13.226 12.505 60.722 1.00 56.33 104 ILE A O 1
ATOM 800 N N . THR A 1 128 ? 15.094 11.837 59.656 1.00 51.42 105 THR A N 1
ATOM 801 C CA . THR A 1 128 ? 15.028 10.471 60.148 1.00 52.52 105 THR A CA 1
ATOM 802 C C . THR A 1 128 ? 16.142 10.229 61.158 1.00 55.77 105 THR A C 1
ATOM 803 O O . THR A 1 128 ? 17.108 10.990 61.250 1.00 53.74 105 THR A O 1
ATOM 807 N N . LYS A 1 129 ? 15.990 9.138 61.910 1.00 49.11 106 LYS A N 1
ATOM 808 C CA . LYS A 1 129 ? 16.924 8.817 62.981 1.00 51.09 106 LYS A CA 1
ATOM 809 C C . LYS A 1 129 ? 18.341 8.628 62.459 1.00 56.20 106 LYS A C 1
ATOM 810 O O . LYS A 1 129 ? 19.308 8.947 63.160 1.00 64.75 106 LYS A O 1
ATOM 816 N N . GLN A 1 130 ? 18.491 8.132 61.230 1.00 56.98 107 GLN A N 1
ATOM 817 C CA . GLN A 1 130 ? 19.832 7.870 60.725 1.00 58.67 107 GLN A CA 1
ATOM 818 C C . GLN A 1 130 ? 20.490 9.141 60.203 1.00 57.41 107 GLN A C 1
ATOM 819 O O . GLN A 1 130 ? 21.700 9.319 60.366 1.00 57.45 107 GLN A O 1
ATOM 825 N N . ARG A 1 131 ? 19.721 10.044 59.594 1.00 56.31 108 ARG A N 1
ATOM 826 C CA . ARG A 1 131 ? 20.345 11.266 59.109 1.00 63.26 108 ARG A CA 1
ATOM 827 C C . ARG A 1 131 ? 20.487 12.310 60.208 1.00 59.28 108 ARG A C 1
ATOM 828 O O . ARG A 1 131 ? 21.319 13.215 60.088 1.00 59.82 108 ARG A O 1
ATOM 836 N N . LEU A 1 132 ? 19.706 12.199 61.285 1.00 53.91 109 LEU A N 1
ATOM 837 C CA . LEU A 1 132 ? 20.014 12.979 62.478 1.00 52.61 109 LEU A CA 1
ATOM 838 C C . LEU A 1 132 ? 21.368 12.579 63.046 1.00 51.26 109 LEU A C 1
ATOM 839 O O . LEU A 1 132 ? 22.148 13.437 63.472 1.00 55.73 109 LEU A O 1
ATOM 844 N N . ALA A 1 133 ? 21.662 11.275 63.065 1.00 50.02 110 ALA A N 1
ATOM 845 C CA . ALA A 1 133 ? 22.966 10.815 63.530 1.00 59.32 110 ALA A CA 1
ATOM 846 C C . ALA A 1 133 ? 24.084 11.298 62.615 1.00 62.58 110 ALA A C 1
ATOM 847 O O . ALA A 1 133 ? 25.202 11.548 63.080 1.00 65.50 110 ALA A O 1
ATOM 849 N N . TYR A 1 134 ? 23.802 11.437 61.319 1.00 66.54 111 TYR A N 1
ATOM 850 C CA . TYR A 1 134 ? 24.792 11.959 60.382 1.00 67.41 111 TYR A CA 1
ATOM 851 C C . TYR A 1 134 ? 25.027 13.447 60.610 1.00 60.69 111 TYR A C 1
ATOM 852 O O . TYR A 1 134 ? 26.166 13.884 60.819 1.00 64.89 111 TYR A O 1
ATOM 861 N N . PHE A 1 135 ? 23.949 14.243 60.579 1.00 48.81 112 PHE A N 1
ATOM 862 C CA . PHE A 1 135 ? 24.061 15.674 60.850 1.00 50.44 112 PHE A CA 1
ATOM 863 C C . PHE A 1 135 ? 24.751 15.925 62.183 1.00 49.86 112 PHE A C 1
ATOM 864 O O . PHE A 1 135 ? 25.518 16.884 62.326 1.00 60.06 112 PHE A O 1
ATOM 872 N N . LEU A 1 136 ? 24.487 15.071 63.175 1.00 48.54 113 LEU A N 1
ATOM 873 C CA . LEU A 1 136 ? 25.131 15.227 64.474 1.00 52.35 113 LEU A CA 1
ATOM 874 C C . LEU A 1 136 ? 26.631 14.977 64.392 1.00 57.21 113 LEU A C 1
ATOM 875 O O . LEU A 1 136 ? 27.407 15.597 65.129 1.00 66.66 113 LEU A O 1
ATOM 880 N N . MET A 1 137 ? 27.056 14.083 63.501 1.00 68.06 114 MET A N 1
ATOM 881 C CA . MET A 1 137 ? 28.482 13.832 63.335 1.00 73.73 114 MET A CA 1
ATOM 882 C C . MET A 1 137 ? 29.174 15.027 62.692 1.00 73.29 114 MET A C 1
ATOM 883 O O . MET A 1 137 ? 30.260 15.433 63.122 1.00 62.83 114 MET A O 1
ATOM 888 N N . VAL A 1 138 ? 28.559 15.598 61.653 1.00 61.80 115 VAL A N 1
ATOM 889 C CA . VAL A 1 138 ? 29.088 16.811 61.030 1.00 65.82 115 VAL A CA 1
ATOM 890 C C . VAL A 1 138 ? 29.188 17.928 62.060 1.00 71.57 115 VAL A C 1
ATOM 891 O O . VAL A 1 138 ? 30.256 18.512 62.276 1.00 70.75 115 VAL A O 1
ATOM 895 N N . ALA A 1 139 ? 28.070 18.218 62.727 1.00 65.30 116 ALA A N 1
ATOM 896 C CA . ALA A 1 139 ? 28.016 19.363 63.628 1.00 62.05 116 ALA A CA 1
ATOM 897 C C . ALA A 1 139 ? 28.993 19.208 64.787 1.00 61.63 116 ALA A C 1
ATOM 898 O O . ALA A 1 139 ? 29.615 20.187 65.214 1.00 71.83 116 ALA A O 1
ATOM 900 N N . LEU A 1 140 ? 29.133 17.995 65.324 1.00 59.33 117 LEU A N 1
ATOM 901 C CA . LEU A 1 140 ? 30.124 17.771 66.371 1.00 52.21 117 LEU A CA 1
ATOM 902 C C . LEU A 1 140 ? 31.525 17.571 65.810 1.00 58.08 117 LEU A C 1
ATOM 903 O O . LEU A 1 140 ? 32.451 17.325 66.589 1.00 49.12 117 LEU A O 1
ATOM 908 N N . LYS A 1 141 ? 31.685 17.659 64.490 1.00 58.75 118 LYS A N 1
ATOM 909 C CA . LYS A 1 141 ? 32.973 17.512 63.813 1.00 80.19 118 LYS A CA 1
ATOM 910 C C . LYS A 1 141 ? 33.716 16.278 64.328 1.00 86.37 118 LYS A C 1
ATOM 911 O O . LYS A 1 141 ? 34.863 16.335 64.775 1.00 92.70 118 LYS A O 1
ATOM 917 N N . ALA A 1 142 ? 33.021 15.145 64.257 1.00 91.99 119 ALA A N 1
ATOM 918 C CA . ALA A 1 142 ? 33.486 13.897 64.845 1.00 90.30 119 ALA A CA 1
ATOM 919 C C . ALA A 1 142 ? 33.666 12.812 63.790 1.00 83.62 119 ALA A C 1
ATOM 920 O O . ALA A 1 142 ? 33.502 11.626 64.082 1.00 88.06 119 ALA A O 1
ATOM 922 N N . GLN A 1 143 ? 34.007 13.204 62.559 1.00 74.86 120 GLN A N 1
ATOM 923 C CA . GLN A 1 143 ? 34.172 12.222 61.491 1.00 81.00 120 GLN A CA 1
ATOM 924 C C . GLN A 1 143 ? 35.274 11.217 61.810 1.00 96.93 120 GLN A C 1
ATOM 925 O O . GLN A 1 143 ? 35.224 10.074 61.341 1.00 97.62 120 GLN A O 1
ATOM 931 N N . GLY A 1 144 ? 36.266 11.621 62.602 1.00 95.98 121 GLY A N 1
ATOM 932 C CA . GLY A 1 144 ? 37.361 10.744 62.970 1.00 97.27 121 GLY A CA 1
ATOM 933 C C . GLY A 1 144 ? 37.037 9.868 64.162 1.00 104.81 121 GLY A C 1
ATOM 934 O O . GLY A 1 144 ? 37.664 8.824 64.368 1.00 119.03 121 GLY A O 1
ATOM 935 N N . GLU A 1 145 ? 36.063 10.294 64.966 1.00 104.25 122 GLU A N 1
ATOM 936 C CA . GLU A 1 145 ? 35.566 9.446 66.041 1.00 97.27 122 GLU A CA 1
ATOM 937 C C . GLU A 1 145 ? 34.574 8.412 65.523 1.00 90.24 122 GLU A C 1
ATOM 938 O O . GLU A 1 145 ? 34.403 7.353 66.138 1.00 81.33 122 GLU A O 1
ATOM 944 N N . VAL A 1 146 ? 33.920 8.705 64.399 1.00 70.13 123 VAL A N 1
ATOM 945 C CA . VAL A 1 146 ? 32.928 7.802 63.829 1.00 82.14 123 VAL A CA 1
ATOM 946 C C . VAL A 1 146 ? 33.603 6.700 63.021 1.00 93.65 123 VAL A C 1
ATOM 947 O O . VAL A 1 146 ? 33.168 5.544 63.046 1.00 108.79 123 VAL A O 1
ATOM 951 N N . ALA A 1 147 ? 34.683 7.029 62.311 1.00 100.79 124 ALA A N 1
ATOM 952 C CA . ALA A 1 147 ? 35.429 6.011 61.580 1.00 100.98 124 ALA A CA 1
ATOM 953 C C . ALA A 1 147 ? 36.135 5.020 62.499 1.00 93.52 124 ALA A C 1
ATOM 954 O O . ALA A 1 147 ? 36.650 4.007 62.013 1.00 97.00 124 ALA A O 1
ATOM 956 N N . LYS A 1 148 ? 36.172 5.285 63.803 1.00 89.30 125 LYS A N 1
ATOM 957 C CA . LYS A 1 148 ? 36.860 4.420 64.753 1.00 90.13 125 LYS A CA 1
ATOM 958 C C . LYS A 1 148 ? 36.036 3.214 65.185 1.00 83.32 125 LYS A C 1
ATOM 959 O O . LYS A 1 148 ? 36.498 2.454 66.043 1.00 79.75 125 LYS A O 1
ATOM 963 N N . VAL A 1 149 ? 34.842 3.014 64.633 1.00 94.96 126 VAL A N 1
ATOM 964 C CA . VAL A 1 149 ? 34.029 1.856 64.981 1.00 93.90 126 VAL A CA 1
ATOM 965 C C . VAL A 1 149 ? 34.189 0.811 63.887 1.00 100.17 126 VAL A C 1
ATOM 966 O O . VAL A 1 149 ? 34.331 1.131 62.700 1.00 105.59 126 VAL A O 1
ATOM 970 N N . THR A 1 150 ? 34.172 -0.454 64.292 1.00 102.07 127 THR A N 1
ATOM 971 C CA . THR A 1 150 ? 34.510 -1.575 63.429 1.00 103.58 127 THR A CA 1
ATOM 972 C C . THR A 1 150 ? 33.265 -2.397 63.132 1.00 112.07 127 THR A C 1
ATOM 973 O O . THR A 1 150 ? 32.189 -2.171 63.696 1.00 116.76 127 THR A O 1
ATOM 977 N N . ALA A 1 151 ? 33.427 -3.350 62.213 1.00 103.37 128 ALA A N 1
ATOM 978 C CA . ALA A 1 151 ? 32.312 -4.197 61.809 1.00 79.19 128 ALA A CA 1
ATOM 979 C C . ALA A 1 151 ? 31.754 -4.992 62.980 1.00 79.96 128 ALA A C 1
ATOM 980 O O . ALA A 1 151 ? 30.573 -5.349 62.975 1.00 86.79 128 ALA A O 1
ATOM 982 N N . ASN A 1 152 ? 32.583 -5.294 63.981 1.00 86.36 129 ASN A N 1
ATOM 983 C CA . ASN A 1 152 ? 32.087 -5.999 65.158 1.00 100.92 129 ASN A CA 1
ATOM 984 C C . ASN A 1 152 ? 31.213 -5.096 66.022 1.00 101.09 129 ASN A C 1
ATOM 985 O O . ASN A 1 152 ? 30.264 -5.574 66.653 1.00 90.50 129 ASN A O 1
ATOM 990 N N . ASP A 1 153 ? 31.518 -3.797 66.070 1.00 112.58 130 ASP A N 1
ATOM 991 C CA . ASP A 1 153 ? 30.620 -2.853 66.727 1.00 98.92 130 ASP A CA 1
ATOM 992 C C . ASP A 1 153 ? 29.284 -2.780 65.997 1.00 86.55 130 ASP A C 1
ATOM 993 O O . ASP A 1 153 ? 28.218 -2.835 66.622 1.00 77.81 130 ASP A O 1
ATOM 998 N N . LEU A 1 154 ? 29.327 -2.659 64.666 1.00 73.99 131 LEU A N 1
ATOM 999 C CA . LEU A 1 154 ? 28.101 -2.599 63.875 1.00 77.04 131 LEU A CA 1
ATOM 1000 C C . LEU A 1 154 ? 27.211 -3.810 64.129 1.00 91.83 131 LEU A C 1
ATOM 1001 O O . LEU A 1 154 ? 25.986 -3.680 64.229 1.00 87.04 131 LEU A O 1
ATOM 1006 N N . LYS A 1 155 ? 27.812 -4.994 64.250 1.00 90.92 132 LYS A N 1
ATOM 1007 C CA . LYS A 1 155 ? 27.038 -6.226 64.301 1.00 95.00 132 LYS A CA 1
ATOM 1008 C C . LYS A 1 155 ? 26.328 -6.438 65.631 1.00 92.88 132 LYS A C 1
ATOM 1009 O O . LYS A 1 155 ? 25.546 -7.388 65.751 1.00 89.14 132 LYS A O 1
ATOM 1015 N N . LYS A 1 156 ? 26.566 -5.574 66.621 1.00 97.60 133 LYS A N 1
ATOM 1016 C CA . LYS A 1 156 ? 25.853 -5.631 67.893 1.00 89.05 133 LYS A CA 1
ATOM 1017 C C . LYS A 1 156 ? 24.399 -5.237 67.686 1.00 84.85 133 LYS A C 1
ATOM 1018 O O . LYS A 1 156 ? 23.590 -5.318 68.616 1.00 82.43 133 LYS A O 1
ATOM 1022 N N . TYR A 1 157 ? 24.048 -4.831 66.468 1.00 69.79 134 TYR A N 1
ATOM 1023 C CA . TYR A 1 157 ? 22.745 -4.248 66.173 1.00 73.57 134 TYR A CA 1
ATOM 1024 C C . TYR A 1 157 ? 22.114 -4.989 65.007 1.00 77.15 134 TYR A C 1
ATOM 1025 O O . TYR A 1 157 ? 22.714 -5.094 63.933 1.00 73.03 134 TYR A O 1
ATOM 1034 N N . ALA A 1 158 ? 20.908 -5.512 65.238 1.00 66.76 135 ALA A N 1
ATOM 1035 C CA . ALA A 1 158 ? 20.270 -6.413 64.287 1.00 75.46 135 ALA A CA 1
ATOM 1036 C C . ALA A 1 158 ? 20.027 -5.733 62.943 1.00 77.32 135 ALA A C 1
ATOM 1037 O O . ALA A 1 158 ? 20.296 -6.315 61.886 1.00 81.75 135 ALA A O 1
ATOM 1039 N N . ASP A 1 159 ? 19.519 -4.500 62.959 1.00 84.34 136 ASP A N 1
ATOM 1040 C CA . ASP A 1 159 ? 19.063 -3.837 61.745 1.00 70.04 136 ASP A CA 1
ATOM 1041 C C . ASP A 1 159 ? 20.015 -2.752 61.258 1.00 69.52 136 ASP A C 1
ATOM 1042 O O . ASP A 1 159 ? 19.583 -1.836 60.549 1.00 67.19 136 ASP A O 1
ATOM 1047 N N . TYR A 1 160 ? 21.296 -2.826 61.622 1.00 77.82 137 TYR A N 1
ATOM 1048 C CA . TYR A 1 160 ? 22.219 -1.767 61.227 1.00 81.77 137 TYR A CA 1
ATOM 1049 C C . TYR A 1 160 ? 22.332 -1.659 59.713 1.00 78.88 137 TYR A C 1
ATOM 1050 O O . TYR A 1 160 ? 22.551 -0.562 59.184 1.00 82.61 137 TYR A O 1
ATOM 1059 N N . THR A 1 161 ? 22.194 -2.780 59.003 1.00 84.48 138 THR A N 1
ATOM 1060 C CA . THR A 1 161 ? 22.285 -2.746 57.548 1.00 81.46 138 THR A CA 1
ATOM 1061 C C . THR A 1 161 ? 21.077 -2.073 56.915 1.00 76.44 138 THR A C 1
ATOM 1062 O O . THR A 1 161 ? 21.140 -1.702 55.740 1.00 77.71 138 THR A O 1
ATOM 1066 N N . LYS A 1 162 ? 19.986 -1.902 57.665 1.00 62.86 139 LYS A N 1
ATOM 1067 C CA . LYS A 1 162 ? 18.839 -1.163 57.150 1.00 65.12 139 LYS A CA 1
ATOM 1068 C C . LYS A 1 162 ? 19.118 0.328 57.016 1.00 78.51 139 LYS A C 1
ATOM 1069 O O . LYS A 1 162 ? 18.221 1.078 56.612 1.00 74.87 139 LYS A O 1
ATOM 1073 N N . ALA A 1 163 ? 20.321 0.774 57.362 1.00 71.17 140 ALA A N 1
ATOM 1074 C CA . ALA A 1 163 ? 20.723 2.161 57.194 1.00 74.44 140 ALA A CA 1
ATOM 1075 C C . ALA A 1 163 ? 21.649 2.284 55.996 1.00 79.99 140 ALA A C 1
ATOM 1076 O 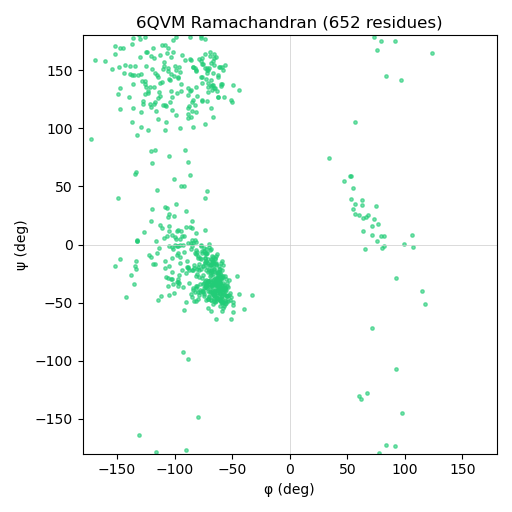O . ALA A 1 163 ? 22.484 1.405 55.757 1.00 79.71 140 ALA A O 1
ATOM 1078 N N . ALA A 1 164 ? 21.492 3.378 55.247 1.00 75.55 141 ALA A N 1
ATOM 1079 C CA . ALA A 1 164 ? 22.395 3.662 54.147 1.00 67.50 141 ALA A CA 1
ATOM 1080 C C . ALA A 1 164 ? 23.821 3.698 54.661 1.00 71.75 141 ALA A C 1
ATOM 1081 O O . ALA A 1 164 ? 24.063 3.970 55.839 1.00 79.50 141 ALA A O 1
ATOM 1083 N N . SER A 1 165 ? 24.764 3.415 53.759 1.00 80.07 142 SER A N 1
ATOM 1084 C CA . SER A 1 165 ? 26.168 3.267 54.143 1.00 86.87 142 SER A CA 1
ATOM 1085 C C . SER A 1 165 ? 26.694 4.510 54.854 1.00 79.06 142 SER A C 1
ATOM 1086 O O . SER A 1 165 ? 27.451 4.408 55.828 1.00 86.97 142 SER A O 1
ATOM 1089 N N . ALA A 1 166 ? 26.278 5.692 54.399 1.00 82.74 143 ALA A N 1
ATOM 1090 C CA . ALA A 1 166 ? 26.791 6.931 54.970 1.00 82.89 143 ALA A CA 1
ATOM 1091 C C . ALA A 1 166 ? 26.503 7.027 56.466 1.00 84.03 143 ALA A C 1
ATOM 1092 O O . ALA A 1 166 ? 27.361 7.457 57.244 1.00 74.27 143 ALA A O 1
ATOM 1094 N N . ASN A 1 167 ? 25.316 6.598 56.891 1.00 87.90 144 ASN A N 1
ATOM 1095 C CA . ASN A 1 167 ? 24.839 6.829 58.247 1.00 77.14 144 ASN A CA 1
ATOM 1096 C C . ASN A 1 167 ? 25.102 5.664 59.196 1.00 78.18 144 ASN A C 1
ATOM 1097 O O . ASN A 1 167 ? 24.762 5.764 60.378 1.00 78.20 144 ASN A O 1
ATOM 1102 N N . GLN A 1 168 ? 25.714 4.576 58.722 1.00 84.90 145 GLN A N 1
ATOM 1103 C CA . GLN A 1 168 ? 25.780 3.354 59.520 1.00 81.19 145 GLN A CA 1
ATOM 1104 C C . GLN A 1 168 ? 26.676 3.528 60.740 1.00 71.04 145 GLN A C 1
ATOM 1105 O O . GLN A 1 168 ? 26.249 3.312 61.879 1.00 60.47 145 GLN A O 1
ATOM 1111 N N . LYS A 1 169 ? 27.935 3.902 60.518 1.00 73.20 146 LYS A N 1
ATOM 1112 C CA . LYS A 1 169 ? 28.861 4.050 61.637 1.00 73.61 146 LYS A CA 1
ATOM 1113 C C . LYS A 1 169 ? 28.450 5.206 62.540 1.00 79.61 146 LYS A C 1
ATOM 1114 O O . LYS A 1 169 ? 28.638 5.150 63.762 1.00 73.67 146 LYS A O 1
ATOM 1120 N N . ALA A 1 170 ? 27.890 6.266 61.955 1.00 69.68 147 ALA A N 1
ATOM 1121 C CA . ALA A 1 170 ? 27.478 7.424 62.744 1.00 68.22 147 ALA A CA 1
ATOM 1122 C C . ALA A 1 170 ? 26.342 7.066 63.690 1.00 74.53 147 ALA A C 1
ATOM 1123 O O . ALA A 1 170 ? 26.320 7.500 64.849 1.00 63.71 147 ALA A O 1
ATOM 1125 N N . LEU A 1 171 ? 25.391 6.263 63.214 1.00 67.72 148 LEU A N 1
ATOM 1126 C CA . LEU A 1 171 ? 24.250 5.897 64.047 1.00 57.71 148 LEU A CA 1
ATOM 1127 C C . LEU A 1 171 ? 24.676 5.076 65.259 1.00 57.72 148 LEU A C 1
ATOM 1128 O O . LEU A 1 171 ? 24.041 5.158 66.315 1.00 62.86 148 LEU A O 1
ATOM 1133 N N . VAL A 1 172 ? 25.742 4.286 65.126 1.00 63.18 149 VAL A N 1
ATOM 1134 C CA . VAL A 1 172 ? 26.223 3.492 66.250 1.00 68.63 149 VAL A CA 1
ATOM 1135 C C . VAL A 1 172 ? 27.051 4.354 67.198 1.00 69.62 149 VAL A C 1
ATOM 1136 O O . VAL A 1 172 ? 26.959 4.220 68.425 1.00 81.31 149 VAL A O 1
ATOM 1140 N N . TRP A 1 173 ? 27.891 5.232 66.644 1.00 73.24 150 TRP A N 1
ATOM 1141 C CA . TRP A 1 173 ? 28.617 6.200 67.465 1.00 66.86 150 TRP A CA 1
ATOM 1142 C C . TRP A 1 173 ? 27.656 7.016 68.321 1.00 59.77 150 TRP A C 1
ATOM 1143 O O . TRP A 1 173 ? 27.877 7.211 69.522 1.00 58.43 150 TRP A O 1
ATOM 1154 N N . ALA A 1 174 ? 26.562 7.476 67.715 1.00 55.37 151 ALA A N 1
ATOM 1155 C CA . ALA A 1 174 ? 25.602 8.302 68.438 1.00 57.30 151 ALA A CA 1
ATOM 1156 C C . ALA A 1 174 ? 24.921 7.533 69.566 1.00 58.53 151 ALA A C 1
ATOM 1157 O O . ALA A 1 174 ? 24.511 8.137 70.562 1.00 65.03 151 ALA A O 1
ATOM 1159 N N . VAL A 1 175 ? 24.787 6.216 69.428 1.00 65.02 152 VAL A N 1
ATOM 1160 C CA . VAL A 1 175 ? 24.157 5.402 70.462 1.00 62.02 152 VAL A CA 1
ATOM 1161 C C . VAL A 1 175 ? 25.155 5.016 71.548 1.00 64.08 152 VAL A C 1
ATOM 1162 O O . VAL A 1 175 ? 24.812 4.975 72.732 1.00 61.63 152 VAL A O 1
ATOM 1166 N N . LYS A 1 176 ? 26.403 4.732 71.173 1.00 62.44 153 LYS A N 1
ATOM 1167 C CA . LYS A 1 176 ? 27.440 4.549 72.181 1.00 65.19 153 LYS A CA 1
ATOM 1168 C C . LYS A 1 176 ? 27.617 5.812 73.012 1.00 74.84 153 LYS A C 1
ATOM 1169 O O . LYS A 1 176 ? 27.771 5.743 74.238 1.00 72.95 153 LYS A O 1
ATOM 1171 N N . LYS A 1 177 ? 27.595 6.975 72.359 1.00 60.85 154 LYS A N 1
ATOM 1172 C CA . LYS A 1 177 ? 27.724 8.248 73.054 1.00 64.65 154 LYS A CA 1
ATOM 1173 C C . LYS A 1 177 ? 26.450 8.668 73.776 1.00 66.42 154 LYS A C 1
ATOM 1174 O O . LYS A 1 177 ? 26.481 9.656 74.518 1.00 62.14 154 LYS A O 1
ATOM 1180 N N . GLY A 1 178 ? 25.343 7.951 73.585 1.00 57.01 155 GLY A N 1
ATOM 1181 C CA . GLY A 1 178 ? 24.120 8.272 74.289 1.00 39.98 155 GLY A CA 1
ATOM 1182 C C . GLY A 1 178 ? 23.300 9.391 73.688 1.00 51.51 155 GLY A C 1
ATOM 1183 O O . GLY A 1 178 ? 22.309 9.807 74.298 1.00 53.96 155 GLY A O 1
ATOM 1184 N N . TYR A 1 179 ? 23.668 9.890 72.506 1.00 53.25 156 TYR A N 1
ATOM 1185 C CA . TYR A 1 179 ? 22.873 10.936 71.867 1.00 57.46 156 TYR A CA 1
ATOM 1186 C C . TYR A 1 179 ? 21.555 10.385 71.335 1.00 54.89 156 TYR A C 1
ATOM 1187 O O . TYR A 1 179 ? 20.527 11.068 71.380 1.00 61.36 156 TYR A O 1
ATOM 1196 N N . LEU A 1 180 ? 21.573 9.161 70.814 1.00 63.97 157 LEU A N 1
ATOM 1197 C CA . LEU A 1 180 ? 20.376 8.436 70.416 1.00 62.43 157 LEU A CA 1
ATOM 1198 C C . LEU A 1 180 ? 20.361 7.090 71.129 1.00 64.73 157 LEU A C 1
ATOM 1199 O O . LEU A 1 180 ? 21.373 6.644 71.676 1.00 61.99 157 LEU A O 1
ATOM 1204 N N . SER A 1 181 ? 19.211 6.427 71.106 1.00 60.34 158 SER A N 1
ATOM 1205 C CA . SER A 1 181 ? 19.043 5.186 71.838 1.00 68.75 158 SER A CA 1
ATOM 1206 C C . SER A 1 181 ? 18.738 4.040 70.886 1.00 74.47 158 SER A C 1
ATOM 1207 O O . SER A 1 181 ? 18.328 4.242 69.739 1.00 72.55 158 SER A O 1
ATOM 1210 N N . ALA A 1 182 ? 18.959 2.830 71.383 1.00 64.01 159 ALA A N 1
ATOM 1211 C CA . ALA A 1 182 ? 18.483 1.613 70.747 1.00 65.28 159 ALA A CA 1
ATOM 1212 C C . ALA A 1 182 ? 17.352 1.026 71.582 1.00 72.16 159 ALA A C 1
ATOM 1213 O O . ALA A 1 182 ? 17.075 1.483 72.693 1.00 69.54 159 ALA A O 1
ATOM 1215 N N . ARG A 1 183 ? 16.695 0.004 71.043 1.00 68.55 160 ARG A N 1
ATOM 1216 C CA . ARG A 1 183 ? 15.666 -0.712 71.781 1.00 61.49 160 ARG A CA 1
ATOM 1217 C C . ARG A 1 183 ? 15.981 -2.197 71.793 1.00 64.64 160 ARG A C 1
ATOM 1218 O O . ARG A 1 183 ? 16.453 -2.755 70.798 1.00 66.88 160 ARG A O 1
ATOM 1226 N N . LYS A 1 184 ? 15.730 -2.822 72.934 1.00 65.01 161 LYS A N 1
ATOM 1227 C CA . LYS A 1 184 ? 15.847 -4.260 73.047 1.00 77.26 161 LYS A CA 1
ATOM 1228 C C . LYS A 1 184 ? 14.532 -4.919 72.666 1.00 72.69 161 LYS A C 1
ATOM 1229 O O . LYS A 1 184 ? 13.453 -4.469 73.068 1.00 66.68 161 LYS A O 1
ATOM 1231 N N . ALA A 1 185 ? 14.630 -5.967 71.854 1.00 64.76 162 ALA A N 1
ATOM 1232 C CA . ALA A 1 185 ? 13.511 -6.861 71.569 1.00 70.87 162 ALA A CA 1
ATOM 1233 C C . ALA A 1 185 ? 14.074 -8.272 71.615 1.00 71.87 162 ALA A C 1
ATOM 1234 O O . ALA A 1 185 ? 14.803 -8.675 70.702 1.00 57.96 162 ALA A O 1
ATOM 1236 N N . GLY A 1 186 ? 13.771 -9.000 72.685 1.00 78.71 163 GLY A N 1
ATOM 1237 C CA . GLY A 1 186 ? 14.361 -10.317 72.855 1.00 79.47 163 GLY A CA 1
ATOM 1238 C C . GLY A 1 186 ? 15.856 -10.204 73.086 1.00 80.75 163 GLY A C 1
ATOM 1239 O O . GLY A 1 186 ? 16.316 -9.467 73.966 1.00 82.23 163 GLY A O 1
ATOM 1240 N N . SER A 1 187 ? 16.630 -10.937 72.289 1.00 72.82 164 SER A N 1
ATOM 1241 C CA . SER A 1 187 ? 18.082 -10.931 72.389 1.00 76.11 164 SER A CA 1
ATOM 1242 C C . SER A 1 187 ? 18.739 -9.949 71.426 1.00 79.03 164 SER A C 1
ATOM 1243 O O . SER A 1 187 ? 19.960 -10.012 71.237 1.00 75.78 164 SER A O 1
ATOM 1246 N N . LYS A 1 188 ? 17.967 -9.060 70.805 1.00 82.02 165 LYS A N 1
ATOM 1247 C CA . LYS A 1 188 ? 18.476 -8.213 69.739 1.00 77.98 165 LYS A CA 1
ATOM 1248 C C . LYS A 1 188 ? 18.236 -6.744 70.060 1.00 66.56 165 LYS A C 1
ATOM 1249 O O . LYS A 1 188 ? 17.307 -6.392 70.792 1.00 60.22 165 LYS A O 1
ATOM 1255 N N . LEU A 1 189 ? 19.088 -5.891 69.493 1.00 69.35 166 LEU A N 1
ATOM 1256 C CA . LEU A 1 189 ? 19.022 -4.446 69.675 1.00 65.88 166 LEU A CA 1
ATOM 1257 C C . LEU A 1 189 ? 18.765 -3.790 68.328 1.00 60.94 166 LEU A C 1
ATOM 1258 O O . LEU A 1 189 ? 19.398 -4.151 67.329 1.00 60.59 166 LEU A O 1
ATOM 1263 N N . TYR A 1 190 ? 17.847 -2.827 68.302 1.00 58.54 167 TYR A N 1
ATOM 1264 C CA . TYR A 1 190 ? 17.385 -2.216 67.061 1.00 71.28 167 TYR A CA 1
ATOM 1265 C C . TYR A 1 190 ? 17.605 -0.708 67.092 1.00 65.23 167 TYR A C 1
ATOM 1266 O O . TYR A 1 190 ? 17.222 -0.040 68.056 1.00 68.12 167 TYR A O 1
ATOM 1275 N N . LEU A 1 191 ? 18.212 -0.180 66.029 1.00 65.70 168 LEU A N 1
ATOM 1276 C CA . LEU A 1 191 ? 18.450 1.247 65.877 1.00 57.88 168 LEU A CA 1
ATOM 1277 C C . LEU A 1 191 ? 17.286 1.986 65.231 1.00 65.20 168 LEU A C 1
ATOM 1278 O O . LEU A 1 191 ? 17.172 3.204 65.414 1.00 71.72 168 LEU A O 1
ATOM 1283 N N . ASP A 1 192 ? 16.430 1.286 64.490 1.00 53.48 169 ASP A N 1
ATOM 1284 C CA . ASP A 1 192 ? 15.311 1.893 63.778 1.00 54.19 169 ASP A CA 1
ATOM 1285 C C . ASP A 1 192 ? 15.791 3.045 62.890 1.00 64.26 169 ASP A C 1
ATOM 1286 O O . ASP A 1 192 ? 15.324 4.178 63.028 1.00 59.19 169 ASP A O 1
ATOM 1291 N N . PRO A 1 193 ? 16.700 2.774 61.946 1.00 56.74 170 PRO A N 1
ATOM 1292 C CA . PRO A 1 193 ? 17.385 3.872 61.246 1.00 50.89 170 PRO A CA 1
ATOM 1293 C C . PRO A 1 193 ? 16.481 4.688 60.349 1.00 61.17 170 PRO A C 1
ATOM 1294 O O . PRO A 1 193 ? 16.796 5.852 60.082 1.00 77.05 170 PRO A O 1
ATOM 1298 N N . THR A 1 194 ? 15.368 4.126 59.881 1.00 57.11 171 THR A N 1
ATOM 1299 C CA . THR A 1 194 ? 14.485 4.831 58.965 1.00 55.14 171 THR A CA 1
ATOM 1300 C C . THR A 1 194 ? 13.275 5.433 59.661 1.00 54.39 171 THR A C 1
ATOM 1301 O O . THR A 1 194 ? 12.455 6.075 58.998 1.00 61.39 171 THR A O 1
ATOM 1305 N N . ALA A 1 195 ? 13.149 5.249 60.974 1.00 45.98 172 ALA A N 1
ATOM 1306 C CA . ALA A 1 195 ? 12.066 5.886 61.706 1.00 54.44 172 ALA A CA 1
ATOM 1307 C C . ALA A 1 195 ? 12.283 7.391 61.738 1.00 56.19 172 ALA A C 1
ATOM 1308 O O . ALA A 1 195 ? 13.416 7.863 61.847 1.00 59.27 172 ALA A O 1
ATOM 1310 N N . ALA A 1 196 ? 11.196 8.144 61.611 1.00 52.58 173 ALA A N 1
ATOM 1311 C CA . ALA A 1 196 ? 11.281 9.590 61.751 1.00 61.93 173 ALA A CA 1
ATOM 1312 C C . ALA A 1 196 ? 11.744 9.943 63.156 1.00 62.92 173 ALA A C 1
ATOM 1313 O O . ALA A 1 196 ? 11.178 9.464 64.141 1.00 64.03 173 ALA A O 1
ATOM 1315 N N . ALA A 1 197 ? 12.798 10.749 63.248 1.00 55.26 174 ALA A N 1
ATOM 1316 C CA . ALA A 1 197 ? 13.287 11.182 64.549 1.00 54.30 174 ALA A CA 1
ATOM 1317 C C . ALA A 1 197 ? 12.223 12.005 65.260 1.00 52.78 174 ALA A C 1
ATOM 1318 O O . ALA A 1 197 ? 11.622 12.906 64.668 1.00 58.93 174 ALA A O 1
ATOM 1320 N N . SER A 1 198 ? 11.985 11.687 66.527 1.00 58.85 175 SER A N 1
ATOM 1321 C CA . SER A 1 198 ? 11.020 12.451 67.297 1.00 60.12 175 SER A CA 1
ATOM 1322 C C . SER A 1 198 ? 11.641 13.758 67.773 1.00 52.94 175 SER A C 1
ATOM 1323 O O . SER A 1 198 ? 12.862 13.913 67.844 1.00 40.68 175 SER A O 1
ATOM 1326 N N . ARG A 1 199 ? 10.767 14.706 68.099 1.00 41.79 176 ARG A N 1
ATOM 1327 C CA . ARG A 1 199 ? 11.211 15.993 68.617 1.00 46.10 176 ARG A CA 1
ATOM 1328 C C . ARG A 1 199 ? 12.172 15.826 69.792 1.00 40.63 176 ARG A C 1
ATOM 1329 O O . ARG A 1 199 ? 13.178 16.539 69.892 1.00 49.84 176 ARG A O 1
ATOM 1337 N N . THR A 1 200 ? 11.874 14.883 70.690 1.00 40.58 177 THR A N 1
ATOM 1338 C CA . THR A 1 200 ? 12.732 14.627 71.842 1.00 37.00 177 THR A CA 1
ATOM 1339 C C . THR A 1 200 ? 14.148 14.263 71.413 1.00 38.54 177 THR A C 1
ATOM 1340 O O . THR A 1 200 ? 15.126 14.740 72.001 1.00 41.05 177 THR A O 1
ATOM 1344 N N . GLU A 1 201 ? 14.276 13.446 70.364 1.00 48.50 178 GLU A N 1
ATOM 1345 C CA . GLU A 1 201 ? 15.597 13.006 69.926 1.00 54.69 178 GLU A CA 1
ATOM 1346 C C . GLU A 1 201 ? 16.350 14.121 69.210 1.00 45.87 178 GLU A C 1
ATOM 1347 O O . GLU A 1 201 ? 17.570 14.245 69.363 1.00 49.05 178 GLU A O 1
ATOM 1353 N N . VAL A 1 202 ? 15.641 14.939 68.427 1.00 44.69 179 VAL A N 1
ATOM 1354 C CA . VAL A 1 202 ? 16.262 16.101 67.793 1.00 47.94 179 VAL A CA 1
ATOM 1355 C C . VAL A 1 202 ? 16.785 17.065 68.851 1.00 47.74 179 VAL A C 1
ATOM 1356 O O . VAL A 1 202 ? 17.927 17.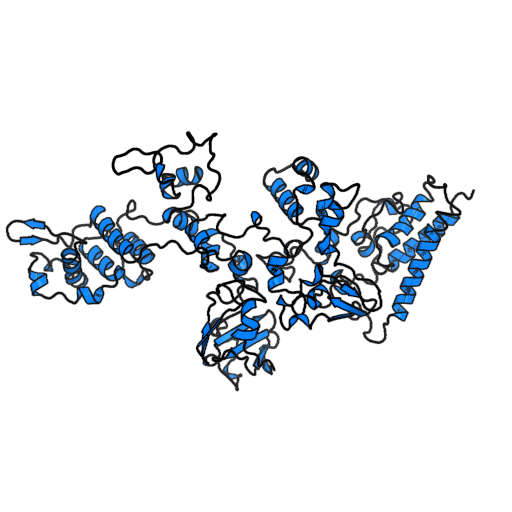536 68.782 1.00 44.01 179 VAL A O 1
ATOM 1360 N N . VAL A 1 203 ? 15.958 17.359 69.857 1.00 43.83 180 VAL A N 1
ATOM 1361 C CA . VAL A 1 203 ? 16.343 18.315 70.890 1.00 39.59 180 VAL A CA 1
ATOM 1362 C C . VAL A 1 203 ? 17.491 17.769 71.729 1.00 40.82 180 VAL A C 1
ATOM 1363 O O . VAL A 1 203 ? 18.413 18.506 72.096 1.00 43.37 180 VAL A O 1
ATOM 1367 N N . LYS A 1 204 ? 17.468 16.470 72.028 1.00 42.75 181 LYS A N 1
ATOM 1368 C CA . LYS A 1 204 ? 18.584 15.869 72.753 1.00 44.53 181 LYS A CA 1
ATOM 1369 C C . LYS A 1 204 ? 19.867 15.932 71.935 1.00 48.93 181 LYS A C 1
ATOM 1370 O O . LYS A 1 204 ? 20.961 16.064 72.497 1.00 56.47 181 LYS A O 1
ATOM 1376 N N . ALA A 1 205 ? 19.750 15.857 70.609 1.00 50.56 182 ALA A N 1
ATOM 1377 C CA . ALA A 1 205 ? 20.920 16.003 69.751 1.00 47.77 182 ALA A CA 1
ATOM 1378 C C . ALA A 1 205 ? 21.365 17.459 69.686 1.00 49.02 182 ALA A C 1
ATOM 1379 O O . ALA A 1 205 ? 22.563 17.756 69.756 1.00 45.22 182 ALA A O 1
ATOM 1381 N N . PHE A 1 206 ? 20.408 18.384 69.564 1.00 39.84 183 PHE A N 1
ATOM 1382 C CA . PHE A 1 206 ? 20.731 19.809 69.532 1.00 42.05 183 PHE A CA 1
ATOM 1383 C C . PHE A 1 206 ? 21.417 20.251 70.821 1.00 45.80 183 PHE A C 1
ATOM 1384 O O . PHE A 1 206 ? 22.360 21.051 70.788 1.00 41.83 183 PHE A O 1
ATOM 1392 N N . ASN A 1 207 ? 20.975 19.713 71.965 1.00 38.31 184 ASN A N 1
ATOM 1393 C CA . ASN A 1 207 ? 21.606 20.049 73.238 1.00 42.52 184 ASN A CA 1
ATOM 1394 C C . ASN A 1 207 ? 23.072 19.634 73.252 1.00 46.29 184 ASN A C 1
ATOM 1395 O O . ASN A 1 207 ? 23.917 20.333 73.824 1.00 57.30 184 ASN A O 1
ATOM 1400 N N . ALA A 1 208 ? 23.392 18.493 72.639 1.00 47.43 185 ALA A N 1
ATOM 1401 C CA . ALA A 1 208 ? 24.782 18.056 72.570 1.00 47.91 185 ALA A CA 1
ATOM 1402 C C . ALA A 1 208 ? 25.618 18.979 71.690 1.00 52.52 185 ALA A C 1
ATOM 1403 O O . ALA A 1 208 ? 26.804 19.195 71.966 1.00 55.92 185 ALA A O 1
ATOM 1405 N N . VAL A 1 209 ? 25.020 19.525 70.628 1.00 37.19 186 VAL A N 1
ATOM 1406 C CA . VAL A 1 209 ? 25.702 20.541 69.832 1.00 43.23 186 VAL A CA 1
ATOM 1407 C C . VAL A 1 209 ? 25.890 21.815 70.647 1.00 48.10 186 VAL A C 1
ATOM 1408 O O . VAL A 1 209 ? 26.958 22.438 70.618 1.00 55.63 186 VAL A O 1
ATOM 1412 N N . GLN A 1 210 ? 24.862 22.212 71.403 1.00 48.25 187 GLN A N 1
ATOM 1413 C CA . GLN A 1 210 ? 24.968 23.407 72.237 1.00 50.65 187 GLN A CA 1
ATOM 1414 C C . GLN A 1 210 ? 25.978 23.230 73.364 1.00 45.42 187 GLN A C 1
ATOM 1415 O O . GLN A 1 210 ? 26.601 24.207 73.794 1.00 55.46 187 GLN A O 1
ATOM 1421 N N . ALA A 1 211 ? 26.147 22.003 73.859 1.00 54.90 188 ALA A N 1
ATOM 1422 C CA . ALA A 1 211 ? 27.135 21.764 74.905 1.00 51.40 188 ALA A CA 1
ATOM 1423 C C . ALA A 1 211 ? 28.551 21.927 74.367 1.00 50.18 188 ALA A C 1
ATOM 1424 O O . ALA A 1 211 ? 29.436 22.420 75.075 1.00 56.18 188 ALA A O 1
ATOM 1426 N N . LYS A 1 212 ? 28.783 21.523 73.116 1.00 47.19 189 LYS A N 1
ATOM 1427 C CA . LYS A 1 212 ? 30.119 21.620 72.539 1.00 57.85 189 LYS A CA 1
ATOM 1428 C C . LYS A 1 212 ? 30.482 23.049 72.158 1.00 59.29 189 LYS A C 1
ATOM 1429 O O . LYS A 1 212 ? 31.653 23.433 72.259 1.00 64.46 189 LYS A O 1
ATOM 1435 N N . TYR A 1 213 ? 29.504 23.847 71.723 1.00 50.54 190 TYR A N 1
ATOM 1436 C CA . TYR A 1 213 ? 29.717 25.247 71.359 1.00 45.71 190 TYR A CA 1
ATOM 1437 C C . TYR A 1 213 ? 28.862 26.139 72.256 1.00 43.89 190 TYR A C 1
ATOM 1438 O O . TYR A 1 213 ? 27.895 26.755 71.791 1.00 50.14 190 TYR A O 1
ATOM 1447 N N . PRO A 1 214 ? 29.196 26.243 73.540 1.00 51.44 191 PRO A N 1
ATOM 1448 C CA . PRO A 1 214 ? 28.343 27.008 74.455 1.00 43.08 191 PRO A CA 1
ATOM 1449 C C . PRO A 1 214 ? 28.449 28.503 74.211 1.00 51.11 191 PRO A C 1
ATOM 1450 O O . PRO A 1 214 ? 29.481 29.021 73.780 1.00 47.40 191 PRO A O 1
ATOM 1454 N N . ARG A 1 215 ? 27.353 29.199 74.492 1.00 53.53 192 ARG A N 1
ATOM 1455 C CA . ARG A 1 215 ? 27.289 30.640 74.290 1.00 46.71 192 ARG A CA 1
ATOM 1456 C C . ARG A 1 215 ? 27.866 31.329 75.520 1.00 44.18 192 ARG A C 1
ATOM 1457 O O . ARG A 1 215 ? 27.306 31.225 76.616 1.00 42.57 192 ARG A O 1
ATOM 1465 N N . VAL A 1 216 ? 28.981 32.032 75.346 1.00 44.63 193 VAL A N 1
ATOM 1466 C CA . VAL A 1 216 ? 29.723 32.609 76.463 1.00 45.46 193 VAL A CA 1
ATOM 1467 C C . VAL A 1 216 ? 29.447 34.104 76.530 1.00 40.13 193 VAL A C 1
ATOM 1468 O O . VAL A 1 216 ? 29.521 34.803 75.511 1.00 37.26 193 VAL A O 1
ATOM 1472 N N . LEU A 1 217 ? 29.131 34.591 77.728 1.00 38.06 194 LEU A N 1
ATOM 1473 C CA . LEU A 1 217 ? 28.957 36.022 77.930 1.00 40.07 194 LEU A CA 1
ATOM 1474 C C . LEU A 1 217 ? 30.271 36.741 77.640 1.00 36.17 194 LEU A C 1
ATOM 1475 O O . LEU A 1 217 ? 31.307 36.369 78.201 1.00 40.63 194 LEU A O 1
ATOM 1480 N N . PRO A 1 218 ? 30.278 37.752 76.777 1.00 35.00 195 PRO A N 1
ATOM 1481 C CA . PRO A 1 218 ? 31.521 38.479 76.491 1.00 35.73 195 PRO A CA 1
ATOM 1482 C C . PRO A 1 218 ? 31.933 39.389 77.634 1.00 38.39 195 PRO A C 1
ATOM 1483 O O . PRO A 1 218 ? 31.105 39.887 78.399 1.00 35.25 195 PRO A O 1
ATOM 1487 N N . ALA A 1 219 ? 33.242 39.606 77.733 1.00 30.72 196 ALA A N 1
ATOM 1488 C CA . ALA A 1 219 ? 33.778 40.503 78.740 1.00 32.88 196 ALA A CA 1
ATOM 1489 C C . ALA A 1 219 ? 33.381 41.948 78.430 1.00 34.27 196 ALA A C 1
ATOM 1490 O O . ALA A 1 219 ? 33.104 42.291 77.277 1.00 34.21 196 ALA A O 1
ATOM 1492 N N . PRO A 1 220 ? 33.347 42.819 79.443 1.00 38.57 197 PRO A N 1
ATOM 1493 C CA . PRO A 1 220 ? 33.004 44.228 79.183 1.00 32.18 197 PRO A CA 1
ATOM 1494 C C . PRO A 1 220 ? 33.950 44.915 78.215 1.00 33.87 197 PRO A C 1
ATOM 1495 O O . PRO A 1 220 ? 33.597 45.966 77.673 1.00 36.72 197 PRO A O 1
ATOM 1499 N N . THR A 1 221 ? 35.125 44.346 77.961 1.00 31.99 198 THR A N 1
ATOM 1500 C CA . THR A 1 221 ? 36.141 44.974 77.134 1.00 33.21 198 THR A CA 1
ATOM 1501 C C . THR A 1 221 ? 36.218 44.399 75.725 1.00 36.19 198 THR A C 1
ATOM 1502 O O . THR A 1 221 ? 37.017 44.887 74.919 1.00 31.70 198 THR A O 1
ATOM 1506 N N . ALA A 1 222 ? 35.410 43.391 75.400 1.00 30.13 199 ALA A N 1
ATOM 1507 C CA . ALA A 1 222 ? 35.505 42.722 74.109 1.00 26.77 199 ALA A CA 1
ATOM 1508 C C . ALA A 1 222 ? 34.761 43.505 73.034 1.00 24.49 199 ALA A C 1
ATOM 1509 O O . ALA A 1 222 ? 33.788 44.212 73.311 1.00 24.01 199 ALA A O 1
ATOM 1511 N N . TYR A 1 223 ? 35.225 43.357 71.795 1.00 25.24 200 TYR A N 1
ATOM 1512 C CA . TYR A 1 223 ? 34.649 44.037 70.645 1.00 21.92 200 TYR A CA 1
ATOM 1513 C C . TYR A 1 223 ? 33.846 43.062 69.792 1.00 31.54 200 TYR A C 1
ATOM 1514 O O . TYR A 1 223 ? 34.158 41.870 69.720 1.00 28.07 200 TYR A O 1
ATOM 1523 N N . ALA A 1 224 ? 32.803 43.583 69.141 1.00 33.55 201 ALA A N 1
ATOM 1524 C CA . ALA A 1 224 ? 31.884 42.761 68.360 1.00 30.91 201 ALA A CA 1
ATOM 1525 C C . ALA A 1 224 ? 32.111 42.852 66.858 1.00 28.23 201 ALA A C 1
ATOM 1526 O O . ALA A 1 224 ? 31.834 41.884 66.144 1.00 29.95 201 ALA A O 1
ATOM 1528 N N . GLY A 1 225 ? 32.605 43.984 66.365 1.00 26.29 202 GLY A N 1
ATOM 1529 C CA . GLY A 1 225 ? 32.753 44.186 64.937 1.00 19.65 202 GLY A CA 1
ATOM 1530 C C . GLY A 1 225 ? 31.585 44.950 64.346 1.00 30.19 202 GLY A C 1
ATOM 1531 O O . GLY A 1 225 ? 30.437 44.747 64.754 1.00 26.87 202 GLY A O 1
ATOM 1532 N N . THR A 1 226 ? 31.872 45.847 63.398 1.00 26.60 203 THR A N 1
ATOM 1533 C CA . THR A 1 226 ? 30.834 46.695 62.818 1.00 29.11 203 THR A CA 1
ATOM 1534 C C . THR A 1 226 ? 29.686 45.871 62.247 1.00 33.02 203 THR A C 1
ATOM 1535 O O . THR A 1 226 ? 28.513 46.234 62.393 1.00 29.15 203 THR A O 1
ATOM 1539 N N . LYS A 1 227 ? 30.007 44.740 61.619 1.00 25.48 204 LYS A N 1
ATOM 1540 C CA . LYS A 1 227 ? 28.979 43.939 60.962 1.00 34.07 204 LYS A CA 1
ATOM 1541 C C . LYS A 1 227 ? 27.945 43.445 61.969 1.00 30.76 204 LYS A C 1
ATOM 1542 O O . LYS A 1 227 ? 26.750 43.358 61.656 1.00 30.86 204 LYS A O 1
ATOM 1545 N N . LYS A 1 228 ? 28.380 43.139 63.195 1.00 30.35 205 LYS A N 1
ATOM 1546 C CA . LYS A 1 228 ? 27.440 42.701 64.227 1.00 27.03 205 LYS A CA 1
ATOM 1547 C C . LYS A 1 228 ? 26.532 43.843 64.673 1.00 26.60 205 LYS A C 1
ATOM 1548 O O . LYS A 1 228 ? 25.328 43.643 64.881 1.00 26.47 205 LYS A O 1
ATOM 1554 N N . CYS A 1 229 ? 27.090 45.049 64.822 1.00 22.61 206 CYS A N 1
ATOM 1555 C CA . CYS A 1 229 ? 26.271 46.214 65.145 1.00 17.59 206 CYS A CA 1
ATOM 1556 C C . CYS A 1 229 ? 25.188 46.429 64.096 1.00 24.71 206 CYS A C 1
ATOM 1557 O O . CYS A 1 229 ? 24.029 46.698 64.433 1.00 25.38 206 CYS A O 1
ATOM 1560 N N . GLN A 1 230 ? 25.549 46.304 62.817 1.00 20.98 207 GLN A N 1
ATOM 1561 C CA . GLN A 1 230 ? 24.600 46.560 61.742 1.00 24.87 207 GLN A CA 1
ATOM 1562 C C . GLN A 1 230 ? 23.510 45.496 61.679 1.00 25.58 207 GLN A C 1
ATOM 1563 O O . GLN A 1 230 ? 22.399 45.788 61.228 1.00 26.88 207 GLN A O 1
ATOM 1569 N N . SER A 1 231 ? 23.798 44.271 62.130 1.00 20.04 208 SER A N 1
ATOM 1570 C CA . SER A 1 231 ? 22.819 43.194 62.050 1.00 21.65 208 SER A CA 1
ATOM 1571 C C . SER A 1 231 ? 21.570 43.478 62.880 1.00 29.58 208 SER A C 1
ATOM 1572 O O . SER A 1 231 ? 20.507 42.921 62.583 1.00 31.15 208 SER A O 1
ATOM 1575 N N . CYS A 1 232 ? 21.671 44.324 63.910 1.00 28.69 209 CYS A N 1
ATOM 1576 C CA . CYS A 1 232 ? 20.510 44.759 64.681 1.00 31.25 209 CYS A CA 1
ATOM 1577 C C . CYS A 1 232 ? 20.078 46.180 64.356 1.00 34.80 209 CYS A C 1
ATOM 1578 O O . CYS A 1 232 ? 18.880 46.433 64.215 1.00 37.61 209 CYS A O 1
ATOM 1581 N N . HIS A 1 233 ? 21.020 47.114 64.235 1.00 26.45 210 HIS A N 1
ATOM 1582 C CA . HIS A 1 233 ? 20.692 48.526 64.085 1.00 24.72 210 HIS A CA 1
ATOM 1583 C C . HIS A 1 233 ? 20.511 48.972 62.638 1.00 26.02 210 HIS A C 1
ATOM 1584 O O . HIS A 1 233 ? 19.915 50.028 62.404 1.00 26.70 210 HIS A O 1
ATOM 1591 N N . GLY A 1 234 ? 21.014 48.225 61.673 1.00 26.55 211 GLY A N 1
ATOM 1592 C CA . GLY A 1 234 ? 20.963 48.668 60.278 1.00 23.58 211 GLY A CA 1
ATOM 1593 C C . GLY A 1 234 ? 22.226 49.439 59.892 1.00 28.86 211 GLY A C 1
ATOM 1594 O O . GLY A 1 234 ? 23.272 48.844 59.737 1.00 32.51 211 GLY A O 1
ATOM 1595 N N . PHE A 1 235 ? 22.098 50.760 59.751 1.00 34.10 212 PHE A N 1
ATOM 1596 C CA . PHE A 1 235 ? 23.239 51.649 59.525 1.00 27.47 212 PHE A CA 1
ATOM 1597 C C . PHE A 1 235 ? 24.089 51.184 58.342 1.00 34.09 212 PHE A C 1
ATOM 1598 O O . PHE A 1 235 ? 25.320 51.235 58.377 1.00 35.19 212 PHE A O 1
ATOM 1606 N N . SER A 1 236 ? 23.428 50.700 57.288 1.00 34.31 213 SER A N 1
ATOM 1607 C CA . SER A 1 236 ? 24.175 50.139 56.166 1.00 38.24 213 SER A CA 1
ATOM 1608 C C . SER A 1 236 ? 24.931 51.219 55.406 1.00 36.16 213 SER A C 1
ATOM 1609 O O . SER A 1 236 ? 26.000 50.951 54.844 1.00 35.38 213 SER A O 1
ATOM 1612 N N . LYS A 1 237 ? 24.402 52.443 55.388 1.00 31.19 214 LYS A N 1
ATOM 1613 C CA . LYS A 1 237 ? 25.097 53.534 54.720 1.00 41.44 214 LYS A CA 1
ATOM 1614 C C . LYS A 1 237 ? 26.386 53.921 55.428 1.00 44.13 214 LYS A C 1
ATOM 1615 O O . LYS A 1 237 ? 27.192 54.665 54.855 1.00 39.61 214 LYS A O 1
ATOM 1617 N N . PHE A 1 238 ? 26.587 53.457 56.666 1.00 37.42 215 PHE A N 1
ATOM 1618 C CA . PHE A 1 238 ? 27.855 53.710 57.346 1.00 25.99 215 PHE A CA 1
ATOM 1619 C C . PHE A 1 238 ? 29.008 53.013 56.632 1.00 32.16 215 PHE A C 1
ATOM 1620 O O . PHE A 1 238 ? 30.136 53.523 56.602 1.00 25.98 215 PHE A O 1
ATOM 1628 N N . SER A 1 239 ? 28.740 51.849 56.040 1.00 29.61 216 SER A N 1
ATOM 1629 C CA . SER A 1 239 ? 29.788 51.083 55.378 1.00 31.92 216 SER A CA 1
ATOM 1630 C C . SER A 1 239 ? 30.380 51.802 54.172 1.00 31.31 216 SER A C 1
ATOM 1631 O O . SER A 1 239 ? 31.393 51.342 53.631 1.00 33.11 216 SER A O 1
ATOM 1634 N N . ALA A 1 240 ? 29.775 52.907 53.738 1.00 31.90 217 ALA A N 1
ATOM 1635 C CA . ALA A 1 240 ? 30.278 53.674 52.609 1.00 31.35 217 ALA A CA 1
ATOM 1636 C C . ALA A 1 240 ? 31.029 54.931 53.026 1.00 28.54 217 ALA A C 1
ATOM 1637 O O . ALA A 1 240 ? 31.671 55.556 52.175 1.00 33.89 217 ALA A O 1
ATOM 1639 N N . THR A 1 241 ? 30.956 55.325 54.297 1.00 27.47 218 THR A N 1
ATOM 1640 C CA . THR A 1 241 ? 31.803 56.406 54.773 1.00 23.30 218 THR A CA 1
ATOM 1641 C C . THR A 1 241 ? 33.258 55.941 54.815 1.00 25.66 218 THR A C 1
ATOM 1642 O O . THR A 1 241 ? 33.557 54.744 54.788 1.00 25.09 218 THR A O 1
ATOM 1646 N N . TRP A 1 242 ? 34.173 56.909 54.868 1.00 24.19 219 TRP A N 1
ATOM 1647 C CA . TRP A 1 242 ? 35.589 56.580 54.745 1.00 27.47 219 TRP A CA 1
ATOM 1648 C C . TRP A 1 242 ? 36.149 55.957 56.018 1.00 25.41 219 TRP A C 1
ATOM 1649 O O . TRP A 1 242 ? 37.114 55.188 55.951 1.00 28.36 219 TRP A O 1
ATOM 1660 N N . HIS A 1 243 ? 35.552 56.262 57.173 1.00 25.08 220 HIS A N 1
ATOM 1661 C CA . HIS A 1 243 ? 36.010 55.766 58.469 1.00 20.85 220 HIS A CA 1
ATOM 1662 C C . HIS A 1 243 ? 36.226 54.252 58.452 1.00 24.99 220 HIS A C 1
ATOM 1663 O O . HIS A 1 243 ? 37.352 53.801 58.701 1.00 24.82 220 HIS A O 1
ATOM 1670 N N . PRO A 1 244 ? 35.215 53.429 58.141 1.00 23.92 221 PRO A N 1
ATOM 1671 C CA . PRO A 1 244 ? 35.439 51.976 58.184 1.00 24.12 221 PRO A CA 1
ATOM 1672 C C . PRO A 1 244 ? 36.284 51.445 57.038 1.00 27.66 221 PRO A C 1
ATOM 1673 O O . PRO A 1 244 ? 36.655 50.265 57.070 1.00 30.60 221 PRO A O 1
ATOM 1677 N N . ASN A 1 245 ? 36.615 52.270 56.044 1.00 25.19 222 ASN A N 1
ATOM 1678 C CA . ASN A 1 245 ? 37.369 51.833 54.876 1.00 24.40 222 ASN A CA 1
ATOM 1679 C C . ASN A 1 245 ? 38.824 52.291 54.887 1.00 29.21 222 ASN A C 1
ATOM 1680 O O . ASN A 1 245 ? 39.508 52.169 53.866 1.00 32.37 222 ASN A O 1
ATOM 1685 N N . MET A 1 246 ? 39.315 52.810 56.013 1.00 24.12 223 MET A N 1
ATOM 1686 C CA . MET A 1 246 ? 40.656 53.391 56.042 1.00 26.49 223 MET A CA 1
ATOM 1687 C C . MET A 1 246 ? 41.741 52.363 55.733 1.00 28.94 223 MET A C 1
ATOM 1688 O O . MET A 1 246 ? 42.764 52.705 55.124 1.00 28.81 223 MET A O 1
ATOM 1693 N N . VAL A 1 247 ? 41.536 51.106 56.119 1.00 20.16 224 VAL A N 1
ATOM 1694 C CA . VAL A 1 247 ? 42.568 50.077 56.026 1.00 23.39 224 VAL A CA 1
ATOM 1695 C C . VAL A 1 247 ? 42.001 48.883 55.272 1.00 26.06 224 VAL A C 1
ATOM 1696 O O . VAL A 1 247 ? 41.009 48.282 55.704 1.00 34.11 224 VAL A O 1
ATOM 1700 N N . LYS A 1 248 ? 42.638 48.532 54.160 1.00 26.82 225 LYS A N 1
ATOM 1701 C CA . LYS A 1 248 ? 42.209 47.433 53.309 1.00 27.59 225 LYS A CA 1
ATOM 1702 C C . LYS A 1 248 ? 43.336 46.429 53.114 1.00 30.40 225 LYS A C 1
ATOM 1703 O O . LYS A 1 248 ? 44.505 46.708 53.396 1.00 28.27 225 LYS A O 1
ATOM 1709 N N . THR A 1 249 ? 42.965 45.255 52.611 1.00 24.66 226 THR A N 1
ATOM 1710 C CA . THR A 1 249 ? 43.907 44.313 52.032 1.00 36.78 226 THR A CA 1
ATOM 1711 C C . THR A 1 249 ? 43.866 44.430 50.512 1.00 36.76 226 THR A C 1
ATOM 1712 O O . THR A 1 249 ? 42.857 44.858 49.939 1.00 36.70 226 THR A O 1
ATOM 1716 N N . PRO A 1 250 ? 44.964 44.084 49.827 1.00 43.31 227 PRO A N 1
ATOM 1717 C CA . PRO A 1 250 ? 45.035 44.328 48.370 1.00 40.83 227 PRO A CA 1
ATOM 1718 C C . PRO A 1 250 ? 43.935 43.673 47.541 1.00 46.05 227 PRO A C 1
ATOM 1719 O O . PRO A 1 250 ? 43.527 44.248 46.524 1.00 49.70 227 PRO A O 1
ATOM 1723 N N . ASP A 1 251 ? 43.440 42.490 47.921 1.00 41.11 228 ASP A N 1
ATOM 1724 C CA . ASP A 1 251 ? 42.420 41.837 47.100 1.00 44.23 228 ASP A CA 1
ATOM 1725 C C . ASP A 1 251 ? 41.126 42.643 47.035 1.00 42.17 228 ASP A C 1
ATOM 1726 O O . ASP A 1 251 ? 40.300 42.405 46.148 1.00 46.49 228 ASP A O 1
ATOM 1731 N N . PHE A 1 252 ? 40.943 43.595 47.952 1.00 32.21 229 PHE A N 1
ATOM 1732 C CA . PHE A 1 252 ? 39.758 44.447 47.944 1.00 31.18 229 PHE A CA 1
ATOM 1733 C C . PHE A 1 252 ? 39.647 45.262 46.660 1.00 39.91 229 PHE A C 1
ATOM 1734 O O . PHE A 1 252 ? 38.537 45.602 46.233 1.00 42.04 229 PHE A O 1
ATOM 1742 N N . PHE A 1 253 ? 40.773 45.580 46.028 1.00 35.85 230 PHE A N 1
ATOM 1743 C CA . PHE A 1 253 ? 40.774 46.441 44.855 1.00 30.23 230 PHE A CA 1
ATOM 1744 C C . PHE A 1 253 ? 40.752 45.672 43.540 1.00 34.40 230 PHE A C 1
ATOM 1745 O O . PHE A 1 253 ? 40.827 46.296 42.480 1.00 36.91 230 PHE A O 1
ATOM 1753 N N . GLY A 1 254 ? 40.637 44.350 43.574 1.00 45.02 231 GLY A N 1
ATOM 1754 C CA . GLY A 1 254 ? 40.616 43.597 42.329 1.00 45.09 231 GLY A CA 1
ATOM 1755 C C . GLY A 1 254 ? 41.887 43.806 41.530 1.00 45.92 231 GLY A C 1
ATOM 1756 O O . GLY A 1 254 ? 43.004 43.692 42.045 1.00 43.67 231 GLY A O 1
ATOM 1757 N N . SER A 1 255 ? 41.720 44.120 40.246 1.00 36.08 232 SER A N 1
ATOM 1758 C CA . SER A 1 255 ? 42.841 44.302 39.335 1.00 36.02 232 SER A CA 1
ATOM 1759 C C . SER A 1 255 ? 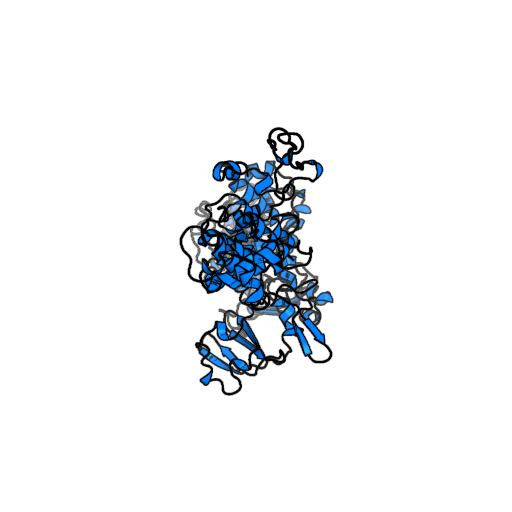42.999 45.745 38.871 1.00 33.13 232 SER A C 1
ATOM 1760 O O . SER A 1 255 ? 43.709 45.995 37.893 1.00 38.95 232 SER A O 1
ATOM 1763 N N . MET A 1 256 ? 42.377 46.707 39.564 1.00 40.73 233 MET A N 1
ATOM 1764 C CA . MET A 1 256 ? 42.448 48.098 39.126 1.00 37.50 233 MET A CA 1
ATOM 1765 C C . MET A 1 256 ? 43.692 48.821 39.619 1.00 39.21 233 MET A C 1
ATOM 1766 O O . MET A 1 256 ? 43.865 50.000 39.296 1.00 37.13 233 MET A O 1
ATOM 1771 N N . LEU A 1 257 ? 44.551 48.156 40.391 1.00 35.46 234 LEU A N 1
ATOM 1772 C CA . LEU A 1 257 ? 45.803 48.780 40.790 1.00 38.25 234 LEU A CA 1
ATOM 1773 C C . LEU A 1 257 ? 46.882 48.661 39.724 1.00 37.25 234 LEU A C 1
ATOM 1774 O O . LEU A 1 257 ? 47.947 49.268 39.876 1.00 39.39 234 LEU A O 1
ATOM 1779 N N . LEU A 1 258 ? 46.622 47.903 38.658 1.00 39.87 235 LEU A N 1
ATOM 1780 C CA . LEU A 1 258 ? 47.546 47.737 37.539 1.00 44.89 235 LEU A CA 1
ATOM 1781 C C . LEU A 1 258 ? 48.927 47.313 38.040 1.00 43.39 235 LEU A C 1
ATOM 1782 O O . LEU A 1 258 ? 49.933 47.986 37.826 1.00 39.04 235 LEU A O 1
ATOM 1787 N N . TRP A 1 259 ? 48.944 46.173 38.735 1.00 42.00 236 TRP A N 1
ATOM 1788 C CA . TRP A 1 259 ? 50.148 45.726 39.433 1.00 46.79 236 TRP A CA 1
ATOM 1789 C C . TRP A 1 259 ? 51.313 45.479 38.485 1.00 44.25 236 TRP A C 1
ATOM 1790 O O . TRP A 1 259 ? 52.472 45.684 38.867 1.00 52.94 236 TRP A O 1
ATOM 1801 N N . SER A 1 260 ? 51.035 45.051 37.249 1.00 47.30 237 SER A N 1
ATOM 1802 C CA . SER A 1 260 ? 52.120 44.792 36.308 1.00 47.24 237 SER A CA 1
ATOM 1803 C C . SER A 1 260 ? 52.891 46.055 35.955 1.00 57.56 237 SER A C 1
ATOM 1804 O O . SER A 1 260 ? 53.999 45.958 35.422 1.00 69.21 237 SER A O 1
ATOM 1807 N N . LEU A 1 261 ? 52.341 47.230 36.244 1.00 50.86 238 LEU A N 1
ATOM 1808 C CA . LEU A 1 261 ? 53.053 48.490 36.084 1.00 38.69 238 LEU A CA 1
ATOM 1809 C C . LEU A 1 261 ? 53.896 48.847 37.305 1.00 44.40 238 LEU A C 1
ATOM 1810 O O . LEU A 1 261 ? 54.595 49.866 37.283 1.00 46.40 238 LEU A O 1
ATOM 1815 N N . ASN A 1 262 ? 53.824 48.051 38.374 1.00 47.76 239 ASN A N 1
ATOM 1816 C CA . ASN A 1 262 ? 54.585 48.294 39.597 1.00 60.55 239 ASN A CA 1
ATOM 1817 C C . ASN A 1 262 ? 55.823 47.403 39.567 1.00 58.62 239 ASN A C 1
ATOM 1818 O O . ASN A 1 262 ? 55.714 46.175 39.650 1.00 53.63 239 ASN A O 1
ATOM 1823 N N . ASP A 1 263 ? 56.996 48.022 39.434 1.00 46.19 240 ASP A N 1
ATOM 1824 C CA . ASP A 1 263 ? 58.250 47.296 39.285 1.00 65.17 240 ASP A CA 1
ATOM 1825 C C . ASP A 1 263 ? 58.999 47.091 40.602 1.00 61.97 240 ASP A C 1
ATOM 1826 O O . ASP A 1 263 ? 59.966 46.325 40.630 1.00 77.18 240 ASP A O 1
ATOM 1831 N N . LYS A 1 264 ? 58.584 47.744 41.687 1.00 61.18 241 LYS A N 1
ATOM 1832 C CA . LYS A 1 264 ? 59.250 47.578 42.972 1.00 54.22 241 LYS A CA 1
ATOM 1833 C C . LYS A 1 264 ? 58.564 46.581 43.896 1.00 53.53 241 LYS A C 1
ATOM 1834 O O . LYS A 1 264 ? 59.258 45.898 44.660 1.00 56.92 241 LYS A O 1
ATOM 1840 N N . PHE A 1 265 ? 57.234 46.451 43.843 1.00 52.25 242 PHE A N 1
ATOM 1841 C CA . PHE A 1 265 ? 56.571 45.441 44.657 1.00 41.38 242 PHE A CA 1
ATOM 1842 C C . PHE A 1 265 ? 55.280 44.991 43.991 1.00 42.15 242 PHE A C 1
ATOM 1843 O O . PHE A 1 265 ? 54.832 45.558 42.991 1.00 51.90 242 PHE A O 1
ATOM 1851 N N . GLN A 1 266 ? 54.705 43.935 44.563 1.00 32.25 243 GLN A N 1
ATOM 1852 C CA . GLN A 1 266 ? 53.494 43.293 44.077 1.00 40.19 243 GLN A CA 1
ATOM 1853 C C . GLN A 1 266 ? 52.522 43.126 45.237 1.00 47.62 243 GLN A C 1
ATOM 1854 O O . GLN A 1 266 ? 52.837 43.432 46.390 1.00 46.13 243 GLN A O 1
ATOM 1860 N N . ALA A 1 267 ? 51.331 42.608 44.920 1.00 46.25 244 ALA A N 1
ATOM 1861 C CA . ALA A 1 267 ? 50.264 42.545 45.914 1.00 42.65 244 ALA A CA 1
ATOM 1862 C C . ALA A 1 267 ? 50.656 41.666 47.093 1.00 43.75 244 ALA A C 1
ATOM 1863 O O . ALA A 1 267 ? 50.291 41.951 48.240 1.00 43.33 244 ALA A O 1
ATOM 1865 N N . SER A 1 268 ? 51.398 40.590 46.832 1.00 54.64 245 SER A N 1
ATOM 1866 C CA . SER A 1 268 ? 51.794 39.672 47.893 1.00 58.32 245 SER A CA 1
ATOM 1867 C C . SER A 1 268 ? 52.879 40.243 48.802 1.00 50.44 245 SER A C 1
ATOM 1868 O O . SER A 1 268 ? 53.101 39.699 49.889 1.00 57.45 245 SER A O 1
ATOM 1871 N N . ASP A 1 269 ? 53.550 41.321 48.396 1.00 46.57 246 ASP A N 1
ATOM 1872 C CA . ASP A 1 269 ? 54.436 42.030 49.310 1.00 45.21 246 ASP A CA 1
ATOM 1873 C C . ASP A 1 269 ? 53.674 42.948 50.256 1.00 52.07 246 ASP A C 1
ATOM 1874 O O . ASP A 1 269 ? 54.261 43.440 51.227 1.00 48.16 246 ASP A O 1
ATOM 1879 N N . VAL A 1 270 ? 52.389 43.181 49.997 1.00 45.02 247 VAL A N 1
ATOM 1880 C CA . VAL A 1 270 ? 51.606 44.180 50.711 1.00 39.73 247 VAL A CA 1
ATOM 1881 C C . VAL A 1 270 ? 50.802 43.502 51.809 1.00 32.82 247 VAL A C 1
ATOM 1882 O O . VAL A 1 270 ? 50.114 42.504 51.567 1.00 37.43 247 VAL A O 1
ATOM 1886 N N . ARG A 1 271 ? 50.887 44.049 53.016 1.00 33.45 248 ARG A N 1
ATOM 1887 C CA . ARG A 1 271 ? 50.069 43.598 54.132 1.00 36.22 248 ARG A CA 1
ATOM 1888 C C . ARG A 1 271 ? 48.755 44.371 54.203 1.00 31.81 248 ARG A C 1
ATOM 1889 O O . ARG A 1 271 ? 47.681 43.774 54.320 1.00 32.30 248 ARG A O 1
ATOM 1897 N N . TYR A 1 272 ? 48.825 45.700 54.146 1.00 26.52 249 TYR A N 1
ATOM 1898 C CA . TYR A 1 272 ? 47.643 46.544 54.224 1.00 24.71 249 TYR A CA 1
ATOM 1899 C C . TYR A 1 272 ? 47.750 47.687 53.227 1.00 26.57 249 TYR A C 1
ATOM 1900 O O . TYR A 1 272 ? 48.847 48.113 52.860 1.00 37.26 249 TYR A O 1
ATOM 1909 N N . VAL A 1 273 ? 46.593 48.184 52.795 1.00 28.13 250 VAL A N 1
ATOM 1910 C CA . VAL A 1 273 ? 46.499 49.382 51.970 1.00 24.82 250 VAL A CA 1
ATOM 1911 C C . VAL A 1 273 ? 45.784 50.455 52.777 1.00 26.26 250 VAL A C 1
ATOM 1912 O O . VAL A 1 273 ? 44.689 50.219 53.301 1.00 29.25 250 VAL A O 1
ATOM 1916 N N . ILE A 1 274 ? 46.407 51.621 52.893 1.00 25.57 251 ILE A N 1
ATOM 1917 C CA . ILE A 1 274 ? 45.795 52.757 53.568 1.00 24.91 251 ILE A CA 1
ATOM 1918 C C . ILE A 1 274 ? 44.973 53.518 52.535 1.00 31.46 251 ILE A C 1
ATOM 1919 O O . ILE A 1 274 ? 45.511 54.011 51.538 1.00 32.72 251 ILE A O 1
ATOM 1924 N N . ASN A 1 275 ? 43.667 53.607 52.772 1.00 32.08 252 ASN A N 1
ATOM 1925 C CA . ASN A 1 275 ? 42.691 53.951 51.741 1.00 24.23 252 ASN A CA 1
ATOM 1926 C C . ASN A 1 275 ? 42.053 55.299 52.059 1.00 25.75 252 ASN A C 1
ATOM 1927 O O . ASN A 1 275 ? 41.237 55.403 52.980 1.00 37.54 252 ASN A O 1
ATOM 1932 N N . SER A 1 276 ? 42.407 56.326 51.277 1.00 28.31 253 SER A N 1
ATOM 1933 C CA . SER A 1 276 ? 41.895 57.681 51.451 1.00 32.60 253 SER A CA 1
ATOM 1934 C C . SER A 1 276 ? 41.148 58.100 50.186 1.00 29.78 253 SER A C 1
ATOM 1935 O O . SER A 1 276 ? 41.236 57.403 49.168 1.00 29.77 253 SER A O 1
ATOM 1938 N N . PRO A 1 277 ? 40.405 59.216 50.198 1.00 33.38 254 PRO A N 1
ATOM 1939 C CA . PRO A 1 277 ? 39.620 59.577 49.001 1.00 32.34 254 PRO A CA 1
ATOM 1940 C C . PRO A 1 277 ? 40.439 59.773 47.732 1.00 36.26 254 PRO A C 1
ATOM 1941 O O . PRO A 1 277 ? 39.914 59.548 46.634 1.00 38.92 254 PRO A O 1
ATOM 1945 N N . THR A 1 278 ? 41.711 60.170 47.837 1.00 31.01 255 THR A N 1
ATOM 1946 C CA . THR A 1 278 ? 42.500 60.466 46.647 1.00 36.26 255 THR A CA 1
ATOM 1947 C C . THR A 1 278 ? 43.701 59.551 46.448 1.00 43.46 255 THR A C 1
ATOM 1948 O O . THR A 1 278 ? 44.233 59.504 45.335 1.00 38.23 255 THR A O 1
ATOM 1952 N N . GLU A 1 279 ? 44.137 58.816 47.469 1.00 49.41 256 GLU A N 1
ATOM 1953 C CA . GLU A 1 279 ? 45.413 58.130 47.354 1.00 51.29 256 GLU A CA 1
ATOM 1954 C C . GLU A 1 279 ? 45.400 56.835 48.152 1.00 43.40 256 GLU A C 1
ATOM 1955 O O . GLU A 1 279 ? 44.669 56.697 49.137 1.00 48.27 256 GLU A O 1
ATOM 1961 N N . LEU A 1 280 ? 46.219 55.888 47.701 1.00 29.06 257 LEU A N 1
ATOM 1962 C CA . LEU A 1 280 ? 46.465 54.631 48.392 1.00 31.34 257 LEU A CA 1
ATOM 1963 C C . LEU A 1 280 ? 47.914 54.589 48.856 1.00 36.51 257 LEU A C 1
ATOM 1964 O O . LEU A 1 280 ? 48.827 54.867 48.072 1.00 40.61 257 LEU A O 1
ATOM 1969 N N . LEU A 1 281 ? 48.117 54.249 50.124 1.00 32.11 258 LEU A N 1
ATOM 1970 C CA . LEU A 1 281 ? 49.430 53.931 50.662 1.00 31.10 258 LEU A CA 1
ATOM 1971 C C . LEU A 1 281 ? 49.490 52.437 50.946 1.00 27.76 258 LEU A C 1
ATOM 1972 O O . LEU A 1 281 ? 48.463 51.794 51.180 1.00 36.09 258 LEU A O 1
ATOM 1977 N N . PHE A 1 282 ? 50.696 51.884 50.919 1.00 27.21 259 PHE A N 1
ATOM 1978 C CA . PHE A 1 282 ? 50.881 50.445 51.005 1.00 25.78 259 PHE A CA 1
ATOM 1979 C C . PHE A 1 282 ? 51.838 50.106 52.138 1.00 30.96 259 PHE A C 1
ATOM 1980 O O . PHE A 1 282 ? 52.856 50.776 52.332 1.00 33.88 259 PHE A O 1
ATOM 1988 N N . VAL A 1 283 ? 51.491 49.061 52.883 1.00 31.25 260 VAL A N 1
ATOM 1989 C CA . VAL A 1 283 ? 52.169 48.692 54.118 1.00 29.21 260 VAL A CA 1
ATOM 1990 C C . VAL A 1 283 ? 52.767 47.303 53.938 1.00 36.11 260 VAL A C 1
ATOM 1991 O O . VAL A 1 283 ? 52.041 46.336 53.674 1.00 30.81 260 VAL A O 1
ATOM 1995 N N . GLY A 1 284 ? 54.083 47.203 54.094 1.00 40.30 261 GLY A N 1
ATOM 1996 C CA . GLY A 1 284 ? 54.782 45.963 53.851 1.00 38.32 261 GLY A CA 1
ATOM 1997 C C . GLY A 1 284 ? 54.565 44.923 54.935 1.00 39.77 261 GLY A C 1
ATOM 1998 O O . GLY A 1 284 ? 53.919 45.155 55.956 1.00 41.54 261 GLY A O 1
ATOM 1999 N N . LYS A 1 285 ? 55.144 43.743 54.701 1.00 47.39 262 LYS A N 1
ATOM 2000 C CA . LYS A 1 285 ? 55.087 42.671 55.683 1.00 50.25 262 LYS A CA 1
ATOM 2001 C C . LYS A 1 285 ? 55.785 43.043 56.987 1.00 46.02 262 LYS A C 1
ATOM 2002 O O . LYS A 1 285 ? 55.466 42.461 58.028 1.00 53.21 262 LYS A O 1
ATOM 2008 N N . ASP A 1 286 ? 56.721 43.992 56.953 1.00 36.56 263 ASP A N 1
ATOM 2009 C CA . ASP A 1 286 ? 57.376 44.508 58.145 1.00 41.10 263 ASP A CA 1
ATOM 2010 C C . ASP A 1 286 ? 56.693 45.755 58.695 1.00 42.26 263 ASP A C 1
ATOM 2011 O O . ASP A 1 286 ? 57.248 46.405 59.583 1.00 47.47 263 ASP A O 1
ATOM 2016 N 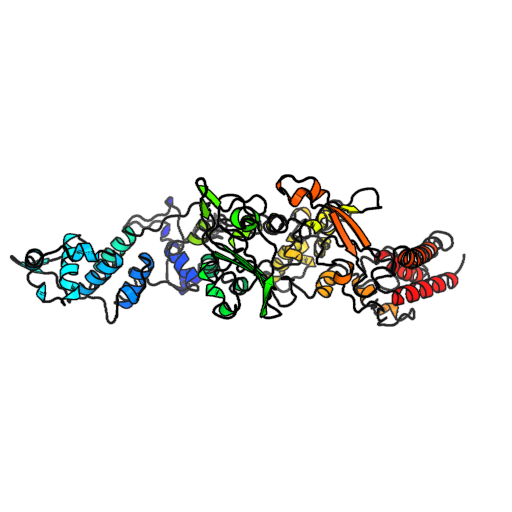N . TYR A 1 287 ? 55.531 46.122 58.147 1.00 38.72 264 TYR A N 1
ATOM 2017 C CA . TYR A 1 287 ? 54.687 47.239 58.568 1.00 33.80 264 TYR A CA 1
ATOM 2018 C C . TYR A 1 287 ? 55.267 48.605 58.237 1.00 35.46 264 TYR A C 1
ATOM 2019 O O . TYR A 1 287 ? 54.798 49.618 58.786 1.00 41.54 264 TYR A O 1
ATOM 2028 N N . LYS A 1 288 ? 56.258 48.675 57.356 1.00 36.61 265 LYS A N 1
ATOM 2029 C CA . LYS A 1 288 ? 56.780 49.952 56.903 1.00 41.38 265 LYS A CA 1
ATOM 2030 C C . LYS A 1 288 ? 56.164 50.311 55.562 1.00 35.74 265 LYS A C 1
ATOM 2031 O O . LYS A 1 288 ? 55.820 49.436 54.766 1.00 34.28 265 LYS A O 1
ATOM 2037 N N . TYR A 1 289 ? 56.029 51.610 55.317 1.00 39.47 266 TYR A N 1
ATOM 2038 C CA . TYR A 1 289 ? 55.449 52.055 54.064 1.00 39.44 266 TYR A CA 1
ATOM 2039 C C . TYR A 1 289 ? 56.370 51.709 52.898 1.00 47.21 266 TYR A C 1
ATOM 2040 O O . TYR A 1 289 ? 57.574 51.496 53.057 1.00 57.46 266 TYR A O 1
ATOM 2049 N N . MET A 1 290 ? 55.778 51.643 51.718 1.00 45.23 267 MET A N 1
ATOM 2050 C CA . MET A 1 290 ? 56.411 51.162 50.503 1.00 38.38 267 MET A CA 1
ATOM 2051 C C . MET A 1 290 ? 56.798 52.323 49.597 1.00 42.21 267 MET A C 1
ATOM 2052 O O . MET A 1 290 ? 56.300 53.441 49.755 1.00 41.61 267 MET A O 1
ATOM 2057 N N . PRO A 1 291 ? 57.707 52.102 48.643 1.00 46.92 268 PRO A N 1
ATOM 2058 C CA . PRO A 1 291 ? 58.223 53.229 47.847 1.00 47.87 268 PRO A CA 1
ATOM 2059 C C . PRO A 1 291 ? 57.209 53.873 46.906 1.00 54.34 268 PRO A C 1
ATOM 2060 O O . PRO A 1 291 ? 57.453 55.001 46.461 1.00 55.77 268 PRO A O 1
ATOM 2064 N N . TYR A 1 292 ? 56.094 53.213 46.582 1.00 44.49 269 TYR A N 1
ATOM 2065 C CA . TYR A 1 292 ? 55.087 53.796 45.704 1.00 46.21 269 TYR A CA 1
ATOM 2066 C C . TYR A 1 292 ? 53.766 53.987 46.436 1.00 40.20 269 TYR A C 1
ATOM 2067 O O . TYR A 1 292 ? 53.410 53.215 47.329 1.00 40.81 269 TYR A O 1
ATOM 2076 N N . ALA A 1 293 ? 53.044 55.030 46.040 1.00 36.18 270 ALA A N 1
ATOM 2077 C CA . ALA A 1 293 ? 51.633 55.186 46.343 1.00 35.26 270 ALA A CA 1
ATOM 2078 C C . ALA A 1 293 ? 50.848 55.085 45.041 1.00 40.38 270 ALA A C 1
ATOM 2079 O O . ALA A 1 293 ? 51.410 55.201 43.950 1.00 40.37 270 ALA A O 1
ATOM 2081 N N . PHE A 1 294 ? 49.544 54.856 45.155 1.00 33.80 271 PHE A N 1
ATOM 2082 C CA . PHE A 1 294 ? 48.668 54.807 43.992 1.00 31.48 271 PHE A CA 1
ATOM 2083 C C . PHE A 1 294 ? 47.804 56.058 43.984 1.00 34.00 271 PHE A C 1
ATOM 2084 O O . PHE A 1 294 ? 47.041 56.297 44.926 1.00 37.52 271 PHE A O 1
ATOM 2092 N N . ASP A 1 295 ? 47.928 56.853 42.926 1.00 35.94 272 ASP A N 1
ATOM 2093 C CA . ASP A 1 295 ? 47.128 58.061 42.757 1.00 41.08 272 ASP A CA 1
ATOM 2094 C C . ASP A 1 295 ? 45.834 57.700 42.033 1.00 38.77 272 ASP A C 1
ATOM 2095 O O . ASP A 1 295 ? 45.871 57.252 40.884 1.00 39.97 272 ASP A O 1
ATOM 2100 N N . LYS A 1 296 ? 44.691 57.908 42.695 1.00 42.10 273 LYS A N 1
ATOM 2101 C CA . LYS A 1 296 ? 43.421 57.467 42.127 1.00 40.24 273 LYS A CA 1
ATOM 2102 C C . LYS A 1 296 ? 43.004 58.303 40.924 1.00 42.27 273 LYS A C 1
ATOM 2103 O O . LYS A 1 296 ? 42.352 57.780 40.014 1.00 49.41 273 LYS A O 1
ATOM 2109 N N . ALA A 1 297 ? 43.368 59.587 40.892 1.00 33.99 274 ALA A N 1
ATOM 2110 C CA . ALA A 1 297 ? 42.892 60.452 39.820 1.00 48.86 274 ALA A CA 1
ATOM 2111 C C . ALA A 1 297 ? 43.586 60.132 38.504 1.00 52.34 274 ALA A C 1
ATOM 2112 O O . ALA A 1 297 ? 42.924 60.001 37.469 1.00 45.05 274 ALA A O 1
ATOM 2114 N N . GLU A 1 298 ? 44.915 60.008 38.510 1.00 51.67 275 GLU A N 1
ATOM 2115 C CA . GLU A 1 298 ? 45.645 59.729 37.279 1.00 57.71 275 GLU A CA 1
ATOM 2116 C C . GLU A 1 298 ? 45.980 58.257 37.109 1.00 57.22 275 GLU A C 1
ATOM 2117 O O . GLU A 1 298 ? 46.771 57.920 36.223 1.00 68.63 275 GLU A O 1
ATOM 2123 N N . ASN A 1 299 ? 45.400 57.377 37.932 1.00 47.59 276 ASN A N 1
ATOM 2124 C CA . ASN A 1 299 ? 45.427 55.933 37.702 1.00 53.85 276 ASN A CA 1
ATOM 2125 C C . ASN A 1 299 ? 46.844 55.360 37.729 1.00 57.42 276 ASN A C 1
ATOM 2126 O O . ASN A 1 299 ? 47.144 54.402 37.007 1.00 53.11 276 ASN A O 1
ATOM 2131 N N . GLN A 1 300 ? 47.726 55.912 38.563 1.00 50.75 277 GLN A N 1
ATOM 2132 C CA . GLN A 1 300 ? 49.153 55.674 38.388 1.00 50.49 277 GLN A CA 1
ATOM 2133 C C . GLN A 1 300 ? 49.867 55.412 39.705 1.00 49.67 277 GLN A C 1
ATOM 2134 O O . GLN A 1 300 ? 49.528 55.989 40.743 1.00 51.16 277 GLN A O 1
ATOM 2140 N N . TRP A 1 301 ? 50.880 54.547 39.635 1.00 44.39 278 TRP A N 1
ATOM 2141 C CA . TRP A 1 301 ? 51.870 54.432 40.694 1.00 42.27 278 TRP A CA 1
ATOM 2142 C C . TRP A 1 301 ? 52.774 55.658 40.669 1.00 45.12 278 TRP A C 1
ATOM 2143 O O . TRP A 1 301 ? 53.394 55.958 39.643 1.00 60.91 278 TRP A O 1
ATOM 2154 N N . VAL A 1 302 ? 52.851 56.362 41.795 1.00 45.06 279 VAL A N 1
ATOM 2155 C CA . VAL A 1 302 ? 53.741 57.504 41.941 1.00 43.80 279 VAL A CA 1
ATOM 2156 C C . VAL A 1 302 ? 54.697 57.222 43.093 1.00 48.04 279 VAL A C 1
ATOM 2157 O O . VAL A 1 302 ? 54.457 56.353 43.933 1.00 45.76 279 VAL A O 1
ATOM 2161 N N . ALA A 1 303 ? 55.793 57.975 43.122 1.00 54.57 280 ALA A N 1
ATOM 2162 C CA . ALA A 1 303 ? 56.803 57.804 44.156 1.00 49.95 280 ALA A CA 1
ATOM 2163 C C . ALA A 1 303 ? 56.331 58.414 45.471 1.00 53.83 280 ALA A C 1
ATOM 2164 O O . ALA A 1 303 ? 55.732 59.494 45.490 1.00 49.48 280 ALA A O 1
ATOM 2166 N N . ASP A 1 304 ? 56.604 57.713 46.572 1.00 48.02 281 ASP A N 1
ATOM 2167 C CA . ASP A 1 304 ? 56.177 58.159 47.890 1.00 49.40 281 ASP A CA 1
ATOM 2168 C C . ASP A 1 304 ? 57.314 57.982 48.881 1.00 50.22 281 ASP A C 1
ATOM 2169 O O . ASP A 1 304 ? 58.002 56.958 48.871 1.00 45.26 281 ASP A O 1
ATOM 2174 N N . SER A 1 305 ? 57.489 58.978 49.750 1.00 49.46 282 SER A N 1
ATOM 2175 C CA . SER A 1 305 ? 58.629 59.051 50.651 1.00 60.32 282 SER A CA 1
ATOM 2176 C C . SER A 1 305 ? 58.275 58.699 52.090 1.00 59.49 282 SER A C 1
ATOM 2177 O O . SER A 1 305 ? 59.053 59.003 52.998 1.00 69.69 282 SER A O 1
ATOM 2180 N N . HIS A 1 306 ? 57.125 58.067 52.318 1.00 53.33 283 HIS A N 1
ATOM 2181 C CA . HIS A 1 306 ? 56.817 57.545 53.643 1.00 42.32 283 HIS A CA 1
ATOM 2182 C C . HIS A 1 306 ? 57.700 56.338 53.939 1.00 47.13 283 HIS A C 1
ATOM 2183 O O . HIS A 1 306 ? 57.813 55.422 53.118 1.00 53.48 283 HIS A O 1
ATOM 2190 N N . THR A 1 307 ? 58.325 56.334 55.118 1.00 42.83 284 THR A N 1
ATOM 2191 C CA . THR A 1 307 ? 59.112 55.196 55.561 1.00 51.22 284 THR A CA 1
ATOM 2192 C C . THR A 1 307 ? 58.803 54.782 56.991 1.00 52.84 284 THR A C 1
ATOM 2193 O O . THR A 1 307 ? 59.458 53.867 57.506 1.00 53.50 284 THR A O 1
ATOM 2197 N N . GLN A 1 308 ? 57.827 55.415 57.640 1.00 44.93 285 GLN A N 1
ATOM 2198 C CA . GLN A 1 308 ? 57.494 55.087 59.018 1.00 41.77 285 GLN A CA 1
ATOM 2199 C C . GLN A 1 308 ? 56.979 53.655 59.132 1.00 40.64 285 GLN A C 1
ATOM 2200 O O . GLN A 1 308 ? 56.578 53.021 58.152 1.00 36.44 285 GLN A O 1
ATOM 2206 N N . ASN A 1 309 ? 57.014 53.141 60.361 1.00 39.25 286 ASN A N 1
ATOM 2207 C CA . ASN A 1 309 ? 56.317 51.908 60.704 1.00 39.54 286 ASN A CA 1
ATOM 2208 C C . ASN A 1 309 ? 54.857 52.266 60.953 1.00 35.71 286 ASN A C 1
ATOM 2209 O O . ASN A 1 309 ? 54.539 52.985 61.907 1.00 32.37 286 ASN A O 1
ATOM 2214 N N . TRP A 1 310 ? 53.969 51.762 60.092 1.00 29.51 287 TRP A N 1
ATOM 2215 C CA . TRP A 1 310 ? 52.559 52.125 60.182 1.00 30.46 287 TRP A CA 1
ATOM 2216 C C . TRP A 1 310 ? 51.945 51.610 61.473 1.00 30.67 287 TRP A C 1
ATOM 2217 O O . TRP A 1 310 ? 51.164 52.311 62.125 1.00 28.40 287 TRP A O 1
ATOM 2228 N N . LEU A 1 311 ? 52.298 50.387 61.866 1.00 25.46 288 LEU A N 1
ATOM 2229 C CA . LEU A 1 311 ? 51.708 49.797 63.064 1.00 33.20 288 LEU A CA 1
ATOM 2230 C C . LEU A 1 311 ? 52.100 50.568 64.318 1.00 35.54 288 LEU A C 1
ATOM 2231 O O . LEU A 1 311 ? 51.274 50.768 65.217 1.00 36.89 288 LEU A O 1
ATOM 2236 N N . VAL A 1 312 ? 53.355 51.015 64.389 1.00 40.55 289 VAL A N 1
ATOM 2237 C CA . VAL A 1 312 ? 53.845 51.690 65.584 1.00 33.32 289 VAL A CA 1
ATOM 2238 C C . VAL A 1 312 ? 53.407 53.154 65.590 1.00 34.08 289 VAL A C 1
ATOM 2239 O O . VAL A 1 312 ? 53.108 53.729 66.642 1.00 40.23 289 VAL A O 1
ATOM 2243 N N . SER A 1 313 ? 53.368 53.784 64.418 1.00 37.19 290 SER A N 1
ATOM 2244 C CA . SER A 1 313 ? 53.211 55.232 64.330 1.00 35.43 290 SER A CA 1
ATOM 2245 C C . SER A 1 313 ? 51.846 55.702 63.831 1.00 35.37 290 SER A C 1
ATOM 2246 O O . SER A 1 313 ? 51.522 56.889 63.991 1.00 44.71 290 SER A O 1
ATOM 2249 N N . CYS A 1 314 ? 51.032 54.816 63.248 1.00 32.21 291 CYS A N 1
ATOM 2250 C CA . CYS A 1 314 ? 49.850 55.319 62.551 1.00 32.14 291 CYS A CA 1
ATOM 2251 C C . CYS A 1 314 ? 48.594 54.535 62.863 1.00 29.43 291 CYS A C 1
ATOM 2252 O O . CYS A 1 314 ? 47.498 55.109 62.926 1.00 31.07 291 CYS A O 1
ATOM 2255 N N . ALA A 1 315 ? 48.746 53.230 63.071 1.00 28.69 292 ALA A N 1
ATOM 2256 C CA . ALA A 1 315 ? 47.593 52.336 63.125 1.00 28.92 292 ALA A CA 1
ATOM 2257 C C . ALA A 1 315 ? 46.617 52.719 64.236 1.00 35.31 292 ALA A C 1
ATOM 2258 O O . ALA A 1 315 ? 45.403 52.510 64.102 1.00 37.64 292 ALA A O 1
ATOM 2260 N N . LYS A 1 316 ? 47.126 53.308 65.321 1.00 25.01 293 LYS A N 1
ATOM 2261 C CA . LYS A 1 316 ? 46.302 53.583 66.491 1.00 26.16 293 LYS A CA 1
ATOM 2262 C C . LYS A 1 316 ? 45.116 54.485 66.175 1.00 28.38 293 LYS A C 1
ATOM 2263 O O . LYS A 1 316 ? 44.135 54.477 66.923 1.00 25.19 293 LYS A O 1
ATOM 2269 N N . CYS A 1 317 ? 45.180 55.263 65.099 1.00 27.11 294 CYS A N 1
ATOM 2270 C CA . CYS A 1 317 ? 44.047 56.066 64.665 1.00 30.52 294 CYS A CA 1
ATOM 2271 C C . CYS A 1 317 ? 43.357 55.473 63.445 1.00 30.82 294 CYS A C 1
ATOM 2272 O O . CYS A 1 317 ? 42.352 56.026 62.991 1.00 27.62 294 CYS A O 1
ATOM 2275 N N . HIS A 1 318 ? 43.857 54.356 62.917 1.00 27.50 295 HIS A N 1
ATOM 2276 C CA . HIS A 1 318 ? 43.353 53.791 61.676 1.00 28.16 295 HIS A CA 1
ATOM 2277 C C . HIS A 1 318 ? 42.658 52.447 61.863 1.00 34.38 295 HIS A C 1
ATOM 2278 O O . HIS A 1 318 ? 42.126 51.906 60.891 1.00 30.10 295 HIS A O 1
ATOM 2285 N N . VAL A 1 319 ? 42.626 51.905 63.080 1.00 29.49 296 VAL A N 1
ATOM 2286 C CA . VAL A 1 319 ? 42.055 50.592 63.335 1.00 24.02 296 VAL A CA 1
ATOM 2287 C C . VAL A 1 319 ? 41.210 50.643 64.601 1.00 27.69 296 VAL A C 1
ATOM 2288 O O . VAL A 1 319 ? 41.179 51.638 65.326 1.00 26.00 296 VAL A O 1
ATOM 2292 N N . THR A 1 320 ? 40.505 49.542 64.848 1.00 22.39 297 THR A N 1
ATOM 2293 C CA . THR A 1 320 ? 39.547 49.438 65.937 1.00 23.39 297 THR A CA 1
ATOM 2294 C C . THR A 1 320 ? 39.744 48.109 66.646 1.00 24.60 297 THR A C 1
ATOM 2295 O O . THR A 1 320 ? 40.097 47.107 66.020 1.00 26.58 297 THR A O 1
ATOM 2299 N N . GLY A 1 321 ? 39.527 48.106 67.958 1.00 25.39 298 GLY A N 1
ATOM 2300 C CA . GLY A 1 321 ? 39.345 46.873 68.691 1.00 24.25 298 GLY A CA 1
ATOM 2301 C C . GLY A 1 321 ? 40.489 46.431 69.571 1.00 30.02 298 GLY A C 1
ATOM 2302 O O . GLY A 1 321 ? 40.435 45.315 70.101 1.00 36.06 298 GLY A O 1
ATOM 2303 N N . TYR A 1 322 ? 41.511 47.256 69.751 1.00 28.16 299 TYR A N 1
ATOM 2304 C CA . TYR A 1 322 ? 42.634 46.832 70.570 1.00 26.39 299 TYR A CA 1
ATOM 2305 C C . TYR A 1 322 ? 42.434 47.241 72.027 1.00 26.45 299 TYR A C 1
ATOM 2306 O O . TYR A 1 322 ? 41.643 48.141 72.330 1.00 30.67 299 TYR A O 1
ATOM 2315 N N . PRO A 1 323 ? 43.127 46.583 72.961 1.00 30.28 300 PRO A N 1
ATOM 2316 C CA . PRO A 1 323 ? 42.908 46.877 74.385 1.00 20.94 300 PRO A CA 1
ATOM 2317 C C . PRO A 1 323 ? 43.258 48.314 74.738 1.00 27.02 300 PRO A C 1
ATOM 2318 O O . PRO A 1 323 ? 44.208 48.894 74.209 1.00 27.59 300 PRO A O 1
ATOM 2322 N N . GLY A 1 324 ? 42.474 48.883 75.651 1.00 22.52 301 GLY A N 1
ATOM 2323 C CA . GLY A 1 324 ? 42.741 50.197 76.179 1.00 26.65 301 GLY A CA 1
ATOM 2324 C C . GLY A 1 324 ? 42.210 51.317 75.310 1.00 38.48 301 GLY A C 1
ATOM 2325 O O . GLY A 1 324 ? 41.485 51.099 74.334 1.00 34.51 301 GLY A O 1
ATOM 2326 N N . PRO A 1 325 ? 42.564 52.552 75.664 1.00 35.03 302 PRO A N 1
ATOM 2327 C CA . PRO A 1 325 ? 42.090 53.707 74.895 1.00 30.22 302 PRO A CA 1
ATOM 2328 C C . PRO A 1 325 ? 42.591 53.675 73.460 1.00 35.45 302 PRO A C 1
ATOM 2329 O O . PRO A 1 325 ? 43.703 53.222 73.173 1.00 27.31 302 PRO A O 1
ATOM 2333 N N . ASN A 1 326 ? 41.756 54.174 72.555 1.00 26.60 303 ASN A N 1
ATOM 2334 C CA . ASN A 1 326 ? 42.108 54.283 71.150 1.00 26.77 303 ASN A CA 1
ATOM 2335 C C . ASN A 1 326 ? 42.387 55.737 70.793 1.00 25.01 303 ASN A C 1
ATOM 2336 O O . ASN A 1 326 ? 42.112 56.663 71.562 1.00 25.97 303 ASN A O 1
ATOM 2341 N N . GLY A 1 327 ? 42.934 55.931 69.600 1.00 29.76 304 GLY A N 1
ATOM 2342 C CA . GLY A 1 327 ? 43.310 57.262 69.178 1.00 30.52 304 GLY A CA 1
ATOM 2343 C C . GLY A 1 327 ? 44.778 57.547 69.409 1.00 33.67 304 GLY A C 1
ATOM 2344 O O . GLY A 1 327 ? 45.616 56.645 69.305 1.00 32.13 304 GLY A O 1
ATOM 2345 N N . ILE A 1 328 ? 45.093 58.796 69.760 1.00 29.58 305 ILE A N 1
ATOM 2346 C CA . ILE A 1 328 ? 46.482 59.245 69.767 1.00 33.25 305 ILE A CA 1
ATOM 2347 C C . ILE A 1 328 ? 47.280 58.605 70.903 1.00 40.93 305 ILE A C 1
ATOM 2348 O O . ILE A 1 328 ? 48.511 58.499 70.818 1.00 31.90 305 ILE A O 1
ATOM 2353 N N . THR A 1 329 ? 46.615 58.160 71.968 1.00 27.65 306 THR A N 1
ATOM 2354 C CA . THR A 1 329 ? 47.297 57.478 73.060 1.00 29.72 306 THR A CA 1
ATOM 2355 C C . THR A 1 329 ? 47.223 55.961 72.940 1.00 33.33 306 THR A C 1
ATOM 2356 O O . THR A 1 329 ? 47.574 55.261 73.893 1.00 32.53 306 THR A O 1
ATOM 2360 N N . GLY A 1 330 ? 46.800 55.442 71.783 1.00 32.60 307 GLY A N 1
ATOM 2361 C CA . GLY A 1 330 ? 46.517 54.029 71.647 1.00 23.87 307 GLY A CA 1
ATOM 2362 C C . GLY A 1 330 ? 47.727 53.189 71.282 1.00 28.09 307 GLY A C 1
ATOM 2363 O O . GLY A 1 330 ? 48.721 53.683 70.752 1.00 28.18 307 GLY A O 1
ATOM 2364 N N . THR A 1 331 ? 47.613 51.892 71.560 1.00 23.54 308 THR A N 1
ATOM 2365 C CA . THR A 1 331 ? 48.668 50.918 71.280 1.00 30.49 308 THR A CA 1
ATOM 2366 C C . THR A 1 331 ? 48.030 49.713 70.600 1.00 31.22 308 THR A C 1
ATOM 2367 O O . THR A 1 331 ? 47.520 48.808 71.283 1.00 35.11 308 THR A O 1
ATOM 2371 N N . PRO A 1 332 ? 48.027 49.664 69.269 1.00 32.93 309 PRO A N 1
ATOM 2372 C CA . PRO A 1 332 ? 47.355 48.574 68.546 1.00 33.17 309 PRO A CA 1
ATOM 2373 C C . PRO A 1 332 ? 48.204 47.333 68.317 1.00 32.37 309 PRO A C 1
ATOM 2374 O O . PRO A 1 332 ? 47.819 46.496 67.497 1.00 32.46 309 PRO A O 1
ATOM 2378 N N . TYR A 1 333 ? 49.325 47.187 69.015 1.00 30.90 310 TYR A N 1
ATOM 2379 C CA . TYR A 1 333 ? 50.239 46.085 68.770 1.00 32.87 310 TYR A CA 1
ATOM 2380 C C . TYR A 1 333 ? 50.911 45.693 70.073 1.00 37.98 310 TYR A C 1
ATOM 2381 O O . TYR A 1 333 ? 50.827 46.398 71.084 1.00 40.74 310 TYR A O 1
ATOM 2390 N N . SER A 1 334 ? 51.597 44.556 70.023 1.00 35.63 311 SER A N 1
ATOM 2391 C CA . SER A 1 334 ? 52.649 44.223 70.967 1.00 39.37 311 SER A CA 1
ATOM 2392 C C . SER A 1 334 ? 53.823 43.689 70.161 1.00 38.72 311 SER A C 1
ATOM 2393 O O . SER A 1 334 ? 53.647 43.157 69.061 1.00 36.06 311 SER A O 1
ATOM 2396 N N . VAL A 1 335 ? 55.027 43.841 70.707 1.00 39.86 312 VAL A N 1
ATOM 2397 C CA . VAL A 1 335 ? 56.260 43.495 70.004 1.00 51.46 312 VAL A CA 1
ATOM 2398 C C . VAL A 1 335 ? 56.956 42.362 70.750 1.00 61.62 312 VAL A C 1
ATOM 2399 O O . VAL A 1 335 ? 57.405 42.542 71.889 1.00 63.84 312 VAL A O 1
ATOM 2403 N N . VAL A 1 336 ? 57.058 41.206 70.101 1.00 99.96 313 VAL A N 1
ATOM 2404 C CA . VAL A 1 336 ? 57.753 40.042 70.681 1.00 110.21 313 VAL A CA 1
ATOM 2405 C C . VAL A 1 336 ? 59.202 40.138 70.216 1.00 112.27 313 VAL A C 1
ATOM 2406 O O . VAL A 1 336 ? 59.637 39.496 69.255 1.00 104.57 313 VAL A O 1
ATOM 2408 N N . GLY A 1 337 ? 59.971 40.974 70.914 1.00 98.25 314 GLY A N 1
ATOM 2409 C CA . GLY A 1 337 ? 61.366 41.202 70.586 1.00 97.22 314 GLY A CA 1
ATOM 2410 C C . GLY A 1 337 ? 61.568 42.006 69.317 1.00 99.44 314 GLY A C 1
ATOM 2411 O O . GLY A 1 337 ? 61.972 43.171 69.361 1.00 107.23 314 GLY A O 1
ATOM 2412 N N . ASN A 1 338 ? 61.284 41.380 68.180 1.00 100.36 315 ASN A N 1
ATOM 2413 C CA . ASN A 1 338 ? 61.510 41.968 66.864 1.00 104.23 315 ASN A CA 1
ATOM 2414 C C . ASN A 1 338 ? 60.325 41.805 65.931 1.00 94.51 315 ASN A C 1
ATOM 2415 O O . ASN A 1 338 ? 60.220 42.558 64.957 1.00 78.85 315 ASN A O 1
ATOM 2420 N N . THR A 1 339 ? 59.440 40.850 66.186 1.00 89.01 316 THR A N 1
ATOM 2421 C CA . THR A 1 339 ? 58.223 40.633 65.428 1.00 80.59 316 THR A CA 1
ATOM 2422 C C . THR A 1 339 ? 57.069 41.334 66.129 1.00 71.91 316 THR A C 1
ATOM 2423 O O . THR A 1 339 ? 57.060 41.474 67.354 1.00 62.09 316 THR A O 1
ATOM 2427 N N . TYR A 1 340 ? 56.105 41.797 65.342 1.00 57.92 317 TYR A N 1
ATOM 2428 C CA . TYR A 1 340 ? 54.956 42.515 65.875 1.00 49.13 317 TYR A CA 1
ATOM 2429 C C . TYR A 1 340 ? 53.729 41.615 65.851 1.00 43.53 317 TYR A C 1
ATOM 2430 O O . TYR A 1 340 ? 53.559 40.807 64.935 1.00 50.38 317 TYR A O 1
ATOM 2439 N N . LYS A 1 341 ? 52.897 41.729 66.882 1.00 35.77 318 LYS A N 1
ATOM 2440 C CA . LYS A 1 341 ? 51.596 41.078 66.912 1.00 37.53 318 LYS A CA 1
ATOM 2441 C C . LYS A 1 341 ? 50.521 42.153 66.856 1.00 40.28 318 LYS A C 1
ATOM 2442 O O . LYS A 1 341 ? 50.542 43.099 67.648 1.00 34.64 318 LYS A O 1
ATOM 2448 N N . GLU A 1 342 ? 49.591 42.011 65.919 1.00 42.91 319 GLU A N 1
ATOM 2449 C CA . GLU A 1 342 ? 48.493 42.956 65.799 1.00 35.73 319 GLU A CA 1
ATOM 2450 C C . GLU A 1 342 ? 47.468 42.694 66.893 1.00 32.85 319 GLU A C 1
ATOM 2451 O O . GLU A 1 342 ? 46.971 41.573 67.033 1.00 31.29 319 GLU A O 1
ATOM 2457 N N . LEU A 1 343 ? 47.160 43.727 67.676 1.00 32.32 320 LEU A N 1
ATOM 2458 C CA . LEU A 1 343 ? 46.183 43.615 68.750 1.00 31.69 320 LEU A CA 1
ATOM 2459 C C . LEU A 1 343 ? 44.804 44.118 68.354 1.00 32.71 320 LEU A C 1
ATOM 2460 O O . LEU A 1 343 ? 43.852 43.940 69.125 1.00 35.64 320 LEU A O 1
ATOM 2465 N N . PHE A 1 344 ? 44.675 44.760 67.195 1.00 26.38 321 PHE A N 1
ATOM 2466 C CA . PHE A 1 344 ? 43.366 45.205 66.745 1.00 25.07 321 PHE A CA 1
ATOM 2467 C C . PHE A 1 344 ? 42.630 44.080 66.029 1.00 22.09 321 PHE A C 1
ATOM 2468 O O . PHE A 1 344 ? 43.235 43.181 65.441 1.00 35.02 321 PHE A O 1
ATOM 2476 N N . THR A 1 345 ? 41.302 44.147 66.078 1.00 25.74 322 THR A N 1
ATOM 2477 C CA . THR A 1 345 ? 40.454 43.133 65.469 1.00 30.74 322 THR A CA 1
ATOM 2478 C C . THR A 1 345 ? 39.610 43.642 64.311 1.00 34.65 322 THR A C 1
ATOM 2479 O O . THR A 1 345 ? 38.954 42.827 63.654 1.00 37.30 322 THR A O 1
ATOM 2483 N N . GLU A 1 346 ? 39.587 44.948 64.052 1.00 26.31 323 GLU A N 1
ATOM 2484 C CA . GLU A 1 346 ? 38.841 45.507 62.931 1.00 31.52 323 GLU A CA 1
ATOM 2485 C C . GLU A 1 346 ? 39.716 46.541 62.236 1.00 32.25 323 GLU A C 1
ATOM 2486 O O . GLU A 1 346 ? 40.087 47.554 62.860 1.00 36.89 323 GLU A O 1
ATOM 2492 N N . PRO A 1 347 ? 40.071 46.338 60.973 1.00 31.59 324 PRO A N 1
ATOM 2493 C CA . PRO A 1 347 ? 40.753 47.402 60.230 1.00 27.44 324 PRO A CA 1
ATOM 2494 C C . PRO A 1 347 ? 39.779 48.528 59.931 1.00 27.31 324 PRO A C 1
ATOM 2495 O O . PRO A 1 347 ? 38.619 48.288 59.590 1.00 38.05 324 PRO A O 1
ATOM 2499 N N . GLY A 1 348 ? 40.251 49.764 60.072 1.00 32.56 325 GLY A N 1
ATOM 2500 C CA . GLY A 1 348 ? 39.389 50.910 59.866 1.00 24.74 325 GLY A CA 1
ATOM 2501 C C . GLY A 1 348 ? 38.723 51.366 61.143 1.00 29.90 325 GLY A C 1
ATOM 2502 O O . GLY A 1 348 ? 38.853 50.766 62.216 1.00 27.87 325 GLY A O 1
ATOM 2503 N N . ILE A 1 349 ? 37.994 52.473 61.022 1.00 25.19 326 ILE A N 1
ATOM 2504 C CA . ILE A 1 349 ? 37.301 53.082 62.153 1.00 26.82 326 ILE A CA 1
ATOM 2505 C C . ILE A 1 349 ? 35.870 52.556 62.136 1.00 25.88 326 ILE A C 1
ATOM 2506 O O . ILE A 1 349 ? 35.036 53.015 61.356 1.00 26.57 326 ILE A O 1
ATOM 2511 N N . GLY A 1 350 ? 35.597 51.566 62.986 1.00 16.45 327 GLY A N 1
ATOM 2512 C CA . GLY A 1 350 ? 34.280 50.975 63.072 1.00 20.73 327 GLY A CA 1
ATOM 2513 C C . GLY A 1 350 ? 33.397 51.667 64.094 1.00 22.99 327 GLY A C 1
ATOM 2514 O O . GLY A 1 350 ? 33.779 52.651 64.728 1.00 23.68 327 GLY A O 1
ATOM 2515 N N . CYS A 1 351 ? 32.190 51.116 64.254 1.00 23.19 328 CYS A N 1
ATOM 2516 C CA . CYS A 1 351 ? 31.234 51.672 65.206 1.00 23.77 328 CYS A CA 1
ATOM 2517 C C . CYS A 1 351 ? 31.847 51.818 66.586 1.00 25.86 328 CYS A C 1
ATOM 2518 O O . CYS A 1 351 ? 31.662 52.840 67.257 1.00 26.68 328 CYS A O 1
ATOM 2521 N N . GLU A 1 352 ? 32.590 50.806 67.021 1.00 22.16 329 GLU A N 1
ATOM 2522 C CA . GLU A 1 352 ? 33.094 50.771 68.384 1.00 24.18 329 GLU A CA 1
ATOM 2523 C C . GLU A 1 352 ? 34.278 51.693 68.608 1.00 29.47 329 GLU A C 1
ATOM 2524 O O . GLU A 1 352 ? 34.721 51.833 69.754 1.00 29.78 329 GLU A O 1
ATOM 2530 N N . ALA A 1 353 ? 34.797 52.328 67.554 1.00 26.40 330 ALA A N 1
ATOM 2531 C CA . ALA A 1 353 ? 35.831 53.333 67.766 1.00 22.08 330 ALA A CA 1
ATOM 2532 C C . ALA A 1 353 ? 35.261 54.556 68.472 1.00 26.55 330 ALA A C 1
ATOM 2533 O O . ALA A 1 353 ? 35.986 55.264 69.174 1.00 27.10 330 ALA A O 1
ATOM 2535 N N . CYS A 1 354 ? 33.965 54.798 68.318 1.00 23.76 331 CYS A N 1
ATOM 2536 C CA . CYS A 1 354 ? 33.259 55.857 69.030 1.00 24.78 331 CYS A CA 1
ATOM 2537 C C . CYS A 1 354 ? 32.368 55.341 70.153 1.00 28.19 331 CYS A C 1
ATOM 2538 O O . CYS A 1 354 ? 32.273 55.981 71.204 1.00 29.28 331 CYS A O 1
ATOM 2541 N N . HIS A 1 355 ? 31.738 54.181 69.975 1.00 25.98 332 HIS A N 1
ATOM 2542 C CA . HIS A 1 355 ? 30.785 53.652 70.944 1.00 22.38 332 HIS A CA 1
ATOM 2543 C C . HIS A 1 355 ? 31.433 52.714 71.949 1.00 28.45 332 HIS A C 1
ATOM 2544 O O . HIS A 1 355 ? 30.737 52.188 72.824 1.00 30.30 332 HIS A O 1
ATOM 2551 N N . GLY A 1 356 ? 32.739 52.487 71.837 1.00 22.78 333 GLY A N 1
ATOM 2552 C CA . GLY A 1 356 ? 33.461 51.672 72.783 1.00 22.52 333 GLY A CA 1
ATOM 2553 C C . GLY A 1 356 ? 33.248 50.188 72.567 1.00 29.61 333 GLY A C 1
ATOM 2554 O O . GLY A 1 356 ? 32.513 49.772 71.670 1.00 28.39 333 GLY A O 1
ATOM 2555 N N . PRO A 1 357 ? 33.872 49.362 73.406 1.00 38.88 334 PRO A N 1
ATOM 2556 C CA . PRO A 1 357 ? 33.696 47.906 73.291 1.00 31.65 334 PRO A CA 1
ATOM 2557 C C . PRO A 1 357 ? 32.226 47.528 73.385 1.00 36.13 334 PRO A C 1
ATOM 2558 O O . PRO A 1 357 ? 31.531 47.911 74.325 1.00 31.38 334 PRO A O 1
ATOM 2562 N N . GLY A 1 358 ? 31.746 46.771 72.402 1.00 23.65 335 GLY A N 1
ATOM 2563 C CA . GLY A 1 358 ? 30.319 46.535 72.305 1.00 20.79 335 GLY A CA 1
ATOM 2564 C C . GLY A 1 358 ? 29.888 45.083 72.242 1.00 22.53 335 GLY A C 1
ATOM 2565 O O . GLY A 1 358 ? 28.720 44.800 71.965 1.00 23.13 335 GLY A O 1
ATOM 2566 N N . ALA A 1 359 ? 30.811 44.152 72.504 1.00 22.81 336 ALA A N 1
ATOM 2567 C CA . ALA A 1 359 ? 30.472 42.733 72.418 1.00 26.64 336 ALA A CA 1
ATOM 2568 C C . ALA A 1 359 ? 29.407 42.366 73.444 1.00 31.55 336 ALA A C 1
ATOM 2569 O O . ALA A 1 359 ? 28.435 41.668 73.130 1.00 33.40 336 ALA A O 1
ATOM 2571 N N . LEU A 1 360 ? 29.582 42.817 74.688 1.00 26.67 337 LEU A N 1
ATOM 2572 C CA . LEU A 1 360 ? 28.583 42.544 75.718 1.00 25.56 337 LEU A CA 1
ATOM 2573 C C . LEU A 1 360 ? 27.244 43.184 75.370 1.00 31.64 337 LEU A C 1
ATOM 2574 O O . LEU A 1 360 ? 26.185 42.584 75.590 1.00 29.58 337 LEU A O 1
ATOM 2579 N N . HIS A 1 361 ? 27.270 44.402 74.823 1.00 27.61 338 HIS A N 1
ATOM 2580 C CA . HIS A 1 361 ? 26.035 45.036 74.372 1.00 24.80 338 HIS A CA 1
ATOM 2581 C C . HIS A 1 361 ? 25.402 44.252 73.228 1.00 33.60 338 HIS A C 1
ATOM 2582 O O . HIS A 1 361 ? 24.186 44.028 73.208 1.00 27.95 338 HIS A O 1
ATOM 2589 N N . ALA A 1 362 ? 26.220 43.814 72.267 1.00 28.41 339 ALA A N 1
ATOM 2590 C CA . ALA A 1 362 ? 25.701 43.112 71.099 1.00 32.39 339 ALA A CA 1
ATOM 2591 C C . ALA A 1 362 ? 25.087 41.762 71.450 1.00 33.24 339 ALA A C 1
ATOM 2592 O O . ALA A 1 362 ? 24.280 41.242 70.671 1.00 33.30 339 ALA A O 1
ATOM 2594 N N . ALA A 1 363 ? 25.451 41.186 72.594 1.00 28.41 340 ALA A N 1
ATOM 2595 C CA . ALA A 1 363 ? 24.902 39.904 73.009 1.00 29.63 340 ALA A CA 1
ATOM 2596 C C . ALA A 1 363 ? 23.666 40.040 73.887 1.00 31.51 340 ALA A C 1
ATOM 2597 O O . ALA A 1 363 ? 23.038 39.025 74.208 1.00 34.36 340 ALA A O 1
ATOM 2599 N N . THR A 1 364 ? 23.304 41.262 74.284 1.00 27.57 341 THR A N 1
ATOM 2600 C CA . THR A 1 364 ? 22.176 41.473 75.188 1.00 27.20 341 THR A CA 1
ATOM 2601 C C . THR A 1 364 ? 21.230 42.585 74.764 1.00 30.09 341 THR A C 1
ATOM 2602 O O . THR A 1 364 ? 20.094 42.604 75.248 1.00 33.22 341 THR A O 1
ATOM 2606 N N . GLY A 1 365 ? 21.635 43.506 73.892 1.00 28.48 342 GLY A N 1
ATOM 2607 C CA . GLY A 1 365 ? 20.814 44.677 73.627 1.00 27.55 342 GLY A CA 1
ATOM 2608 C C . GLY A 1 365 ? 20.679 45.599 74.818 1.00 32.65 342 GLY A C 1
ATOM 2609 O O . GLY A 1 365 ? 19.707 46.357 74.907 1.00 36.14 342 GLY A O 1
ATOM 2610 N N . ASP A 1 366 ? 21.636 45.550 75.744 1.00 31.14 343 ASP A N 1
ATOM 2611 C CA . ASP A 1 366 ? 21.567 46.327 76.972 1.00 29.48 343 ASP A CA 1
ATOM 2612 C C . ASP A 1 366 ? 22.198 47.693 76.727 1.00 29.60 343 ASP A C 1
ATOM 2613 O O . ASP A 1 366 ? 23.418 47.772 76.519 1.00 30.27 343 ASP A O 1
ATOM 2618 N N . PRO A 1 367 ? 21.427 48.783 76.749 1.00 29.33 344 PRO A N 1
ATOM 2619 C CA . PRO A 1 367 ? 22.009 50.101 76.448 1.00 28.28 344 PRO A CA 1
ATOM 2620 C C . PRO A 1 367 ? 23.014 50.585 77.479 1.00 32.54 344 PRO A C 1
ATOM 2621 O O . PRO A 1 367 ? 23.775 51.516 77.185 1.00 36.15 344 PRO A O 1
ATOM 2625 N N . THR A 1 368 ? 23.029 50.009 78.682 1.00 31.99 345 THR A N 1
ATOM 2626 C CA . THR A 1 368 ? 24.024 50.399 79.671 1.00 37.14 345 THR A CA 1
ATOM 2627 C C . THR A 1 368 ? 25.391 49.806 79.391 1.00 34.43 345 THR A C 1
ATOM 2628 O O . THR A 1 368 ? 26.321 50.074 80.158 1.00 37.61 345 THR A O 1
ATOM 2632 N N . LYS A 1 369 ? 25.538 49.006 78.333 1.00 33.64 346 LYS A N 1
ATOM 2633 C CA . LYS A 1 369 ? 26.805 48.373 77.991 1.00 27.02 346 LYS A CA 1
ATOM 2634 C C . LYS A 1 369 ? 27.417 48.947 76.720 1.00 31.93 346 LYS A C 1
ATOM 2635 O O . LYS A 1 369 ? 28.337 48.342 76.154 1.00 32.68 346 LYS A O 1
ATOM 2641 N N . ILE A 1 370 ? 26.927 50.098 76.261 1.00 31.45 347 ILE A N 1
ATOM 2642 C CA . ILE A 1 370 ? 27.454 50.769 75.080 1.00 28.71 347 ILE A CA 1
ATOM 2643 C C . ILE A 1 370 ? 27.397 52.269 75.343 1.00 29.58 347 ILE A C 1
ATOM 2644 O O . ILE A 1 370 ? 26.599 52.746 76.156 1.00 30.52 347 ILE A O 1
ATOM 2649 N N . LEU A 1 371 ? 28.269 53.015 74.669 1.00 25.73 348 LEU A N 1
ATOM 2650 C CA . LEU A 1 371 ? 28.350 54.458 74.848 1.00 21.84 348 LEU A CA 1
ATOM 2651 C C . LEU A 1 371 ? 27.317 55.142 73.958 1.00 27.93 348 LEU A C 1
ATOM 2652 O O . LEU A 1 371 ? 27.325 54.973 72.734 1.00 34.64 348 LEU A O 1
ATOM 2657 N N . GLY A 1 372 ? 26.441 55.929 74.580 1.00 30.08 349 GLY A N 1
ATOM 2658 C CA . GLY A 1 372 ? 25.422 56.681 73.875 1.00 26.03 349 GLY A CA 1
ATOM 2659 C C . GLY A 1 372 ? 25.393 58.129 74.323 1.00 32.86 349 GLY A C 1
ATOM 2660 O O . GLY A 1 372 ? 26.347 58.595 74.952 1.00 29.70 349 GLY A O 1
ATOM 2661 N N . GLU A 1 373 ? 24.312 58.853 74.011 1.00 33.56 350 GLU A N 1
ATOM 2662 C CA . GLU A 1 373 ? 24.221 60.257 74.405 1.00 42.52 350 GLU A CA 1
ATOM 2663 C C . GLU A 1 373 ? 24.262 60.405 75.921 1.00 44.19 350 GLU A C 1
ATOM 2664 O O . GLU A 1 373 ? 24.779 61.403 76.436 1.00 41.87 350 GLU A O 1
ATOM 2670 N N . LYS A 1 374 ? 23.735 59.413 76.654 1.00 36.90 351 LYS A N 1
ATOM 2671 C CA . LYS A 1 374 ? 23.759 59.459 78.111 1.00 39.70 351 LYS A CA 1
ATOM 2672 C C . LYS A 1 374 ? 25.179 59.495 78.648 1.00 36.45 351 LYS A C 1
ATOM 2673 O O . LYS A 1 374 ? 25.389 59.906 79.792 1.00 37.61 351 LYS A O 1
ATOM 2679 N N . ASP A 1 375 ? 26.151 59.062 77.851 1.00 36.07 352 ASP A N 1
ATOM 2680 C CA . ASP A 1 375 ? 27.550 59.041 78.244 1.00 32.96 352 ASP A CA 1
ATOM 2681 C C . ASP A 1 375 ? 28.310 60.243 77.705 1.00 34.43 352 ASP A C 1
ATOM 2682 O O . ASP A 1 375 ? 29.525 60.324 77.898 1.00 34.25 352 ASP A O 1
ATOM 2687 N N . GLY A 1 376 ? 27.627 61.179 77.047 1.00 32.85 353 GLY A N 1
ATOM 2688 C CA . GLY A 1 376 ? 28.303 62.315 76.454 1.00 39.95 353 GLY A CA 1
ATOM 2689 C C . GLY A 1 376 ? 29.059 62.009 75.181 1.00 43.21 353 GLY A C 1
ATOM 2690 O O . GLY A 1 376 ? 30.098 62.623 74.924 1.00 40.59 353 GLY A O 1
ATOM 2691 N N . ILE A 1 377 ? 28.559 61.074 74.367 1.00 35.35 354 ILE A N 1
ATOM 2692 C CA . ILE A 1 377 ? 29.288 60.680 73.167 1.00 35.80 354 ILE A CA 1
ATOM 2693 C C . ILE A 1 377 ? 29.293 61.812 72.149 1.00 35.76 354 ILE A C 1
ATOM 2694 O O . ILE A 1 377 ? 30.174 61.878 71.286 1.00 38.46 354 ILE A O 1
ATOM 2699 N N . ALA A 1 378 ? 28.316 62.716 72.223 1.00 32.18 355 ALA A N 1
ATOM 2700 C CA . ALA A 1 378 ? 28.256 63.835 71.294 1.00 35.95 355 ALA A CA 1
ATOM 2701 C C . ALA A 1 378 ? 29.318 64.888 71.573 1.00 33.51 355 ALA A C 1
ATOM 2702 O O . ALA A 1 378 ? 29.467 65.816 70.770 1.00 41.54 355 ALA A O 1
ATOM 2704 N N . ALA A 1 379 ? 30.052 64.765 72.676 1.00 29.32 356 ALA A N 1
ATOM 2705 C CA . ALA A 1 379 ? 31.134 65.692 72.964 1.00 32.67 356 ALA A CA 1
ATOM 2706 C C . ALA A 1 379 ? 32.250 65.534 71.941 1.00 31.88 356 ALA A C 1
ATOM 2707 O O . ALA A 1 379 ? 32.505 64.440 71.432 1.00 37.54 356 ALA A O 1
ATOM 2709 N N . SER A 1 380 ? 32.916 66.650 71.642 1.00 36.56 357 SER A N 1
ATOM 2710 C CA . SER A 1 380 ? 33.961 66.648 70.625 1.00 36.23 357 SER A CA 1
ATOM 2711 C C . SER A 1 380 ? 35.109 65.715 70.973 1.00 33.79 357 SER A C 1
ATOM 2712 O O . SER A 1 380 ? 35.849 65.305 70.074 1.00 40.85 357 SER A O 1
ATOM 2715 N N . ALA A 1 381 ? 35.273 65.375 72.253 1.00 28.88 358 ALA A N 1
ATOM 2716 C CA . ALA A 1 381 ? 36.364 64.492 72.651 1.00 28.61 358 ALA A CA 1
ATOM 2717 C C . ALA A 1 381 ? 36.236 63.116 72.013 1.00 26.78 358 ALA A C 1
ATOM 2718 O O . ALA A 1 381 ? 37.237 62.409 71.858 1.00 29.08 358 ALA A O 1
ATOM 2720 N N . THR A 1 382 ? 35.013 62.716 71.651 1.00 22.43 359 THR A N 1
ATOM 2721 C CA . THR A 1 382 ? 34.823 61.448 70.951 1.00 24.88 359 THR A CA 1
ATOM 2722 C C . THR A 1 382 ? 35.612 61.424 69.647 1.00 28.97 359 THR A C 1
ATOM 2723 O O . THR A 1 382 ? 36.161 60.387 69.255 1.00 29.29 359 THR A O 1
ATOM 2727 N N . CYS A 1 383 ? 35.715 62.573 68.983 1.00 22.44 360 CYS A N 1
ATOM 2728 C CA . CYS A 1 383 ? 36.422 62.682 67.713 1.00 21.55 360 CYS A CA 1
ATOM 2729 C C . CYS A 1 383 ? 37.852 63.184 67.856 1.00 25.03 360 CYS A C 1
ATOM 2730 O O . CYS A 1 383 ? 38.713 62.821 67.045 1.00 26.58 360 CYS A O 1
ATOM 2733 N N . GLU A 1 384 ? 38.126 63.998 68.877 1.00 30.02 361 GLU A N 1
ATOM 2734 C CA . GLU A 1 384 ? 39.418 64.662 68.989 1.00 32.93 361 GLU A CA 1
ATOM 2735 C C . GLU A 1 384 ? 40.559 63.704 69.302 1.00 26.51 361 GLU A C 1
ATOM 2736 O O . GLU A 1 384 ? 41.719 64.070 69.107 1.00 29.81 361 GLU A O 1
ATOM 2742 N N . LYS A 1 385 ? 40.271 62.494 69.783 1.00 29.51 362 LYS A N 1
ATOM 2743 C CA . LYS A 1 385 ? 41.360 61.570 70.076 1.00 25.78 362 LYS A CA 1
ATOM 2744 C C . LYS A 1 385 ? 42.060 61.095 68.811 1.00 26.50 362 LYS A C 1
ATOM 2745 O O . LYS A 1 385 ? 43.180 60.581 68.895 1.00 24.69 362 LYS A O 1
ATOM 2751 N N . CYS A 1 386 ? 41.427 61.256 67.649 1.00 26.59 363 CYS A N 1
ATOM 2752 C CA . CYS A 1 386 ? 42.073 61.074 66.354 1.00 27.53 363 CYS A CA 1
ATOM 2753 C C . CYS A 1 386 ? 42.219 62.375 65.579 1.00 28.24 363 CYS A C 1
ATOM 2754 O O . CYS A 1 386 ? 43.282 62.633 65.015 1.00 34.47 363 CYS A O 1
ATOM 2757 N N . HIS A 1 387 ? 41.176 63.206 65.547 1.00 25.40 364 HIS A N 1
ATOM 2758 C CA . HIS A 1 387 ? 41.252 64.528 64.926 1.00 27.84 364 HIS A CA 1
ATOM 2759 C C . HIS A 1 387 ? 41.735 65.540 65.966 1.00 32.36 364 HIS A C 1
ATOM 2760 O O . HIS A 1 387 ? 40.992 66.402 66.438 1.00 29.97 364 HIS A O 1
ATOM 2767 N N . GLU A 1 388 ? 43.018 65.430 66.316 1.00 32.19 365 GLU A N 1
ATOM 2768 C CA . GLU A 1 388 ? 43.505 66.120 67.505 1.00 36.86 365 GLU A CA 1
ATOM 2769 C C . GLU A 1 388 ? 43.638 67.625 67.315 1.00 37.02 365 GLU A C 1
ATOM 2770 O O . GLU A 1 388 ? 43.750 68.347 68.310 1.00 40.84 365 GLU A O 1
ATOM 2776 N N . GLY A 1 389 ? 43.637 68.115 66.077 1.00 33.30 366 GLY A N 1
ATOM 2777 C CA . GLY A 1 389 ? 43.718 69.538 65.821 1.00 37.52 366 GLY A CA 1
ATOM 2778 C C . GLY A 1 389 ? 45.095 70.059 65.463 1.00 38.28 366 GLY A C 1
ATOM 2779 O O . GLY A 1 389 ? 45.244 71.266 65.247 1.00 45.83 366 GLY A O 1
ATOM 2780 N N . ALA A 1 390 ? 46.104 69.194 65.405 1.00 37.19 367 ALA A N 1
ATOM 2781 C CA . ALA A 1 390 ? 47.415 69.597 64.920 1.00 33.16 367 ALA A CA 1
ATOM 2782 C C . ALA A 1 390 ? 47.506 69.308 63.428 1.00 34.11 367 ALA A C 1
ATOM 2783 O O . ALA A 1 390 ? 47.121 70.146 62.609 1.00 42.42 367 ALA A O 1
ATOM 2785 N N . HIS A 1 391 ? 48.007 68.124 63.067 1.00 37.81 368 HIS A N 1
ATOM 2786 C CA . HIS A 1 391 ? 48.018 67.708 61.668 1.00 40.00 368 HIS A CA 1
ATOM 2787 C C . HIS A 1 391 ? 46.642 67.273 61.181 1.00 37.07 368 HIS A C 1
ATOM 2788 O O . HIS A 1 391 ? 46.406 67.238 59.968 1.00 34.70 368 HIS A O 1
ATOM 2795 N N . HIS A 1 392 ? 45.730 66.952 62.094 1.00 35.93 369 HIS A N 1
ATOM 2796 C CA . HIS A 1 392 ? 44.462 66.324 61.750 1.00 25.09 369 HIS A CA 1
ATOM 2797 C C . HIS A 1 392 ? 43.321 67.257 62.130 1.00 31.83 369 HIS A C 1
ATOM 2798 O O . HIS A 1 392 ? 43.178 67.629 63.299 1.00 38.33 369 HIS A O 1
ATOM 2805 N N . ARG A 1 393 ? 42.497 67.603 61.145 1.00 38.48 370 ARG A N 1
ATOM 2806 C CA . ARG A 1 393 ? 41.640 68.775 61.239 1.00 37.38 370 ARG A CA 1
ATOM 2807 C C . ARG A 1 393 ? 40.437 68.531 62.143 1.00 36.31 370 ARG A C 1
ATOM 2808 O O . ARG A 1 393 ? 40.003 67.396 62.346 1.00 36.56 370 ARG A O 1
ATOM 2816 N N . GLY A 1 394 ? 39.902 69.623 62.691 1.00 36.63 371 GLY A N 1
ATOM 2817 C CA . GLY A 1 394 ? 38.693 69.571 63.487 1.00 28.07 371 GLY A CA 1
ATOM 2818 C C . GLY A 1 394 ? 38.903 69.999 64.926 1.00 30.37 371 GLY A C 1
ATOM 2819 O O . GLY A 1 394 ? 38.177 70.860 65.428 1.00 36.84 371 GLY A O 1
ATOM 2820 N N . GLY A 1 395 ? 39.898 69.412 65.598 1.00 31.42 372 GLY A N 1
ATOM 2821 C CA . GLY A 1 395 ? 40.077 69.642 67.022 1.00 30.37 372 GLY A CA 1
ATOM 2822 C C . GLY A 1 395 ? 40.337 71.088 67.400 1.00 31.90 372 GLY A C 1
ATOM 2823 O O . GLY A 1 395 ? 39.992 71.509 68.506 1.00 43.70 372 GLY A O 1
ATOM 2824 N N . GLU A 1 396 ? 40.933 71.871 66.494 1.00 34.48 373 GLU A N 1
ATOM 2825 C CA . GLU A 1 396 ? 41.307 73.243 66.822 1.00 29.18 373 GLU A CA 1
ATOM 2826 C C . GLU A 1 396 ? 40.104 74.149 67.056 1.00 29.71 373 GLU A C 1
ATOM 2827 O O . GLU A 1 396 ? 40.277 75.243 67.598 1.00 37.35 373 GLU A O 1
ATOM 2833 N N . TYR A 1 397 ? 38.897 73.719 66.678 1.00 34.52 374 TYR A N 1
ATOM 2834 C CA . TYR A 1 397 ? 37.738 74.606 66.712 1.00 33.17 374 TYR A CA 1
ATOM 2835 C C . TYR A 1 397 ? 37.414 75.116 68.115 1.00 37.79 374 TYR A C 1
ATOM 2836 O O . TYR A 1 397 ? 36.768 76.162 68.243 1.00 38.68 374 TYR A O 1
ATOM 2845 N N . ASN A 1 398 ? 37.831 74.403 69.166 1.00 36.22 375 ASN A N 1
ATOM 2846 C CA . ASN A 1 398 ? 37.566 74.818 70.540 1.00 34.85 375 ASN A CA 1
ATOM 2847 C C . ASN A 1 398 ? 38.851 75.035 71.334 1.00 38.79 375 ASN A C 1
ATOM 2848 O O . ASN A 1 398 ? 38.825 75.012 72.567 1.00 41.50 375 ASN A O 1
ATOM 2853 N N . ASP A 1 399 ? 39.972 75.246 70.652 1.00 41.21 376 ASP A N 1
ATOM 2854 C CA . ASP A 1 399 ? 41.262 75.369 71.307 1.00 45.67 376 ASP A CA 1
ATOM 2855 C C . ASP A 1 399 ? 41.514 76.813 71.738 1.00 47.40 376 ASP A C 1
ATOM 2856 O O . ASP A 1 399 ? 40.708 77.717 71.502 1.00 41.55 376 ASP A O 1
ATOM 2861 N N . GLU A 1 400 ? 42.662 77.027 72.376 1.00 39.93 377 GLU A N 1
ATOM 2862 C CA . GLU A 1 400 ? 43.113 78.344 72.806 1.00 40.99 377 GLU A CA 1
ATOM 2863 C C . GLU A 1 400 ? 44.180 78.841 71.839 1.00 39.13 377 GLU A C 1
ATOM 2864 O O . GLU A 1 400 ? 45.163 78.138 71.579 1.00 44.91 377 GLU A O 1
ATOM 2870 N N . TYR A 1 401 ? 43.985 80.046 71.310 1.00 37.32 378 TYR A N 1
ATOM 2871 C CA . TYR A 1 401 ? 44.817 80.580 70.240 1.00 44.15 378 TYR A CA 1
ATOM 2872 C C . TYR A 1 401 ? 45.640 81.762 70.726 1.00 50.01 378 TYR A C 1
ATOM 2873 O O . TYR A 1 401 ? 45.137 82.631 71.445 1.00 44.47 378 TYR A O 1
ATOM 2882 N N . ALA A 1 402 ? 46.897 81.801 70.302 1.00 47.08 379 ALA A N 1
ATOM 2883 C CA . ALA A 1 402 ? 47.712 83.010 70.329 1.00 50.21 379 ALA A CA 1
ATOM 2884 C C . ALA A 1 402 ? 47.859 83.454 68.875 1.00 53.52 379 ALA A C 1
ATOM 2885 O O . ALA A 1 402 ? 48.682 82.912 68.128 1.00 50.06 379 ALA A O 1
ATOM 2887 N N . ILE A 1 403 ? 47.039 84.415 68.464 1.00 44.21 380 ILE A N 1
ATOM 2888 C CA . ILE A 1 403 ? 47.117 84.949 67.109 1.00 44.94 380 ILE A CA 1
ATOM 2889 C C . ILE A 1 403 ? 48.316 85.888 67.032 1.00 44.66 380 ILE A C 1
ATOM 2890 O O . ILE A 1 403 ? 48.410 86.852 67.799 1.00 46.81 380 ILE A O 1
ATOM 2895 N N . ALA A 1 404 ? 49.230 85.608 66.107 1.00 46.01 381 ALA A N 1
ATOM 2896 C CA . ALA A 1 404 ? 50.453 86.391 66.004 1.00 48.99 381 ALA A CA 1
ATOM 2897 C C . ALA A 1 404 ? 50.138 87.857 65.735 1.00 56.80 381 ALA A C 1
ATOM 2898 O O . ALA A 1 404 ? 49.274 88.183 64.920 1.00 64.04 381 ALA A O 1
ATOM 2900 N N . GLY A 1 405 ? 50.847 88.743 66.431 1.00 57.81 382 GLY A N 1
ATOM 2901 C CA . GLY A 1 405 ? 50.605 90.161 66.326 1.00 51.60 382 GLY A CA 1
ATOM 2902 C C . GLY A 1 405 ? 49.433 90.671 67.136 1.00 50.94 382 GLY A C 1
ATOM 2903 O O . GLY A 1 405 ? 49.179 91.880 67.132 1.00 53.01 382 GLY A O 1
ATOM 2904 N N . VAL A 1 406 ? 48.700 89.793 67.813 1.00 51.52 383 VAL A N 1
ATOM 2905 C CA . VAL A 1 406 ? 47.624 90.184 68.717 1.00 52.78 383 VAL A CA 1
ATOM 2906 C C . VAL A 1 406 ? 47.973 89.655 70.100 1.00 64.53 383 VAL A C 1
ATOM 2907 O O . VAL A 1 406 ? 48.111 88.439 70.288 1.00 74.59 383 VAL A O 1
ATOM 2911 N N . SER A 1 407 ? 48.128 90.559 71.062 1.00 70.13 384 SER A N 1
ATOM 2912 C CA . SER A 1 407 ? 48.423 90.135 72.421 1.00 69.03 384 SER A CA 1
ATOM 2913 C C . SER A 1 407 ? 47.184 89.525 73.070 1.00 64.29 384 SER A C 1
ATOM 2914 O O . SER A 1 407 ? 46.053 89.693 72.605 1.00 54.46 384 SER A O 1
ATOM 2917 N N . GLY A 1 408 ? 47.416 88.811 74.166 1.00 59.39 385 GLY A N 1
ATOM 2918 C CA . GLY A 1 408 ? 46.384 88.003 74.779 1.00 54.53 385 GLY A CA 1
ATOM 2919 C C . GLY A 1 408 ? 46.189 86.689 74.043 1.00 57.22 385 GLY A C 1
ATOM 2920 O O . GLY A 1 408 ? 46.791 86.419 73.004 1.00 39.24 385 GLY A O 1
ATOM 2921 N N . THR A 1 409 ? 45.330 85.845 74.608 1.00 46.11 386 THR A N 1
ATOM 2922 C CA . THR A 1 409 ? 44.916 84.621 73.945 1.00 45.83 386 THR A CA 1
ATOM 2923 C C . THR A 1 409 ? 43.398 84.520 73.969 1.00 46.13 386 THR A C 1
ATOM 2924 O O . THR A 1 409 ? 42.722 85.196 74.749 1.00 46.12 386 THR A O 1
ATOM 2928 N N . VAL A 1 410 ? 42.862 83.680 73.084 1.00 54.20 387 VAL A N 1
ATOM 2929 C CA . VAL A 1 410 ? 41.424 83.628 72.860 1.00 50.11 387 VAL A CA 1
ATOM 2930 C C . VAL A 1 410 ? 41.033 82.183 72.594 1.00 54.66 387 VAL A C 1
ATOM 2931 O O . VAL A 1 410 ? 41.810 81.402 72.037 1.00 57.04 387 VAL A O 1
ATOM 2935 N N . TYR A 1 411 ? 39.828 81.818 73.020 1.00 49.20 388 TYR A N 1
ATOM 2936 C CA . TYR A 1 411 ? 39.285 80.492 72.771 1.00 46.25 388 TYR A CA 1
ATOM 2937 C C . TYR A 1 411 ? 38.427 80.513 71.513 1.00 45.35 388 TYR A C 1
ATOM 2938 O O . TYR A 1 411 ? 37.650 81.450 71.298 1.00 46.39 388 TYR A O 1
ATOM 2947 N N . GLY A 1 412 ? 38.563 79.472 70.691 1.00 45.87 389 GLY A N 1
ATOM 2948 C CA . GLY A 1 412 ? 37.652 79.263 69.581 1.00 38.36 389 GLY A CA 1
ATOM 2949 C C . GLY A 1 412 ? 36.218 79.352 70.061 1.00 39.48 389 GLY A C 1
ATOM 2950 O O . GLY A 1 412 ? 35.821 78.619 70.971 1.00 45.02 389 GLY A O 1
ATOM 2951 N N . LYS A 1 413 ? 35.435 80.260 69.476 1.00 39.90 390 LYS A N 1
ATOM 2952 C CA . LYS A 1 413 ? 34.182 80.664 70.100 1.00 39.19 390 LYS A CA 1
ATOM 2953 C C . LYS A 1 413 ? 33.042 79.679 69.873 1.00 44.67 390 LYS A C 1
ATOM 2954 O O . LYS A 1 413 ? 32.067 79.708 70.626 1.00 45.45 390 LYS A O 1
ATOM 2958 N N . HIS A 1 414 ? 33.135 78.805 68.870 1.00 48.30 391 HIS A N 1
ATOM 2959 C CA . HIS A 1 414 ? 32.162 77.722 68.776 1.00 41.91 391 HIS A CA 1
ATOM 2960 C C . HIS A 1 414 ? 32.278 76.747 69.943 1.00 42.69 391 HIS A C 1
ATOM 2961 O O . HIS A 1 414 ? 31.306 76.050 70.254 1.00 45.52 391 HIS A O 1
ATOM 2968 N N . GLY A 1 415 ? 33.439 76.689 70.596 1.00 33.68 392 GLY A N 1
ATOM 2969 C CA . GLY A 1 415 ? 33.609 75.760 71.699 1.00 46.80 392 GLY A CA 1
ATOM 2970 C C . GLY A 1 415 ? 32.906 76.217 72.963 1.00 55.86 392 GLY A C 1
ATOM 2971 O O . GLY A 1 415 ? 32.319 75.408 73.684 1.00 54.59 392 GLY A O 1
ATOM 2972 N N . ILE A 1 416 ? 32.984 77.512 73.263 1.00 54.61 393 ILE A N 1
ATOM 2973 C CA . ILE A 1 416 ? 32.388 78.081 74.457 1.00 53.71 393 ILE A CA 1
ATOM 2974 C C . ILE A 1 416 ? 30.953 78.538 74.223 1.00 59.89 393 ILE A C 1
ATOM 2975 O O . ILE A 1 416 ? 30.418 79.297 75.033 1.00 50.87 393 ILE A O 1
ATOM 2980 N N . SER A 1 417 ? 30.318 78.106 73.125 1.00 53.93 394 SER A N 1
ATOM 2981 C CA . SER A 1 417 ? 29.007 78.632 72.757 1.00 60.20 394 SER A CA 1
ATOM 2982 C C . SER A 1 417 ? 28.003 78.501 73.883 1.00 62.42 394 SER A C 1
ATOM 2983 O O . SER A 1 417 ? 27.104 79.331 74.003 1.00 61.08 394 SER A O 1
ATOM 2986 N N . LEU A 1 418 ? 28.108 77.445 74.691 1.00 60.37 395 LEU A N 1
ATOM 2987 C CA . LEU A 1 418 ? 27.093 77.196 75.713 1.00 67.11 395 LEU A CA 1
ATOM 2988 C C . LEU A 1 418 ? 27.348 78.015 76.973 1.00 76.94 395 LEU A C 1
ATOM 2989 O O . LEU A 1 418 ? 26.428 78.636 77.517 1.00 78.59 395 LEU A O 1
ATOM 2994 N N . GLN A 1 419 ? 28.582 78.001 77.472 1.00 61.09 396 GLN A N 1
ATOM 2995 C CA . GLN A 1 419 ? 28.871 78.738 78.696 1.00 78.20 396 GLN A CA 1
ATOM 2996 C C . GLN A 1 419 ? 28.766 80.249 78.500 1.00 76.12 396 GLN A C 1
ATOM 2997 O O . GLN A 1 419 ? 28.692 80.991 79.486 1.00 80.15 396 GLN A O 1
ATOM 3003 N N . THR A 1 420 ? 28.752 80.718 77.252 1.00 69.37 397 THR A N 1
ATOM 3004 C CA . THR A 1 420 ? 28.371 82.099 76.989 1.00 68.03 397 THR A CA 1
ATOM 3005 C C . THR A 1 420 ? 26.946 82.363 77.459 1.00 71.30 397 THR A C 1
ATOM 3006 O O . THR A 1 420 ? 26.665 83.398 78.074 1.00 78.35 397 THR A O 1
ATOM 3010 N N . ILE A 1 421 ? 26.040 81.416 77.205 1.00 86.04 398 ILE A N 1
ATOM 3011 C CA . ILE A 1 421 ? 24.659 81.565 77.651 1.00 87.26 398 ILE A CA 1
ATOM 3012 C C . ILE A 1 421 ? 24.550 81.332 79.153 1.00 97.19 398 ILE A C 1
ATOM 3013 O O . ILE A 1 421 ? 23.714 81.947 79.826 1.00 107.22 398 ILE A O 1
ATOM 3018 N N . GLN A 1 422 ? 25.384 80.449 79.703 1.00 82.62 399 GLN A N 1
ATOM 3019 C CA . GLN A 1 422 ? 25.350 80.200 81.141 1.00 95.64 399 GLN A CA 1
ATOM 3020 C C . GLN A 1 422 ? 25.827 81.415 81.929 1.00 104.56 399 GLN A C 1
ATOM 3021 O O . GLN A 1 422 ? 25.303 81.702 83.012 1.00 113.29 399 GLN A O 1
ATOM 3027 N N . LYS A 1 423 ? 26.809 82.145 81.399 1.00 102.62 400 LYS A N 1
ATOM 3028 C CA . LYS A 1 423 ? 27.379 83.296 82.089 1.00 92.50 400 LYS A CA 1
ATOM 3029 C C . LYS A 1 423 ? 26.609 84.586 81.842 1.00 103.82 400 LYS A C 1
ATOM 3030 O O . LYS A 1 423 ? 27.016 85.634 82.352 1.00 105.34 400 LYS A O 1
ATOM 3036 N N . ASN A 1 424 ? 25.525 84.547 81.072 1.00 118.11 401 ASN A N 1
ATOM 3037 C CA . ASN A 1 424 ? 24.845 85.760 80.637 1.00 116.69 401 ASN A CA 1
ATOM 3038 C C . ASN A 1 424 ? 23.658 86.076 81.539 1.00 121.97 401 ASN A C 1
ATOM 3039 O O . ASN A 1 424 ? 22.959 85.171 82.001 1.00 107.89 401 ASN A O 1
ATOM 3044 N N . SER A 1 425 ? 23.434 87.373 81.777 1.00 145.41 402 SER A N 1
ATOM 3045 C CA . SER A 1 425 ? 22.384 87.807 82.695 1.00 145.02 402 SER A CA 1
ATOM 3046 C C . SER A 1 425 ? 21.000 87.449 82.160 1.00 147.08 402 SER A C 1
ATOM 3047 O O . SER A 1 425 ? 20.173 86.878 82.881 1.00 137.81 402 SER A O 1
ATOM 3050 N N . HIS A 1 426 ? 20.729 87.770 80.900 1.00 142.42 403 HIS A N 1
ATOM 3051 C CA . HIS A 1 426 ? 19.471 87.392 80.255 1.00 141.37 403 HIS A CA 1
ATOM 3052 C C . HIS A 1 426 ? 19.624 86.088 79.485 1.00 128.25 403 HIS A C 1
ATOM 3053 O O . HIS A 1 426 ? 19.263 85.993 78.313 1.00 105.20 403 HIS A O 1
ATOM 3060 N N . GLY A 1 427 ? 20.176 85.063 80.134 1.00 119.95 404 GLY A N 1
ATOM 3061 C CA . GLY A 1 427 ? 20.380 83.776 79.494 1.00 110.55 404 GLY A CA 1
ATOM 3062 C C . GLY A 1 427 ? 19.163 82.894 79.660 1.00 110.72 404 GLY A C 1
ATOM 3063 O O . GLY A 1 427 ? 18.665 82.711 80.772 1.00 117.07 404 GLY A O 1
ATOM 3064 N N . SER A 1 428 ? 18.679 82.357 78.545 1.00 104.42 405 SER A N 1
ATOM 3065 C CA . SER A 1 428 ? 17.433 81.597 78.536 1.00 101.91 405 SER A CA 1
ATOM 3066 C C . SER A 1 428 ? 17.608 80.332 77.705 1.00 106.92 405 SER A C 1
ATOM 3067 O O . SER A 1 428 ? 18.667 80.086 77.124 1.00 116.60 405 SER A O 1
ATOM 3070 N N . VAL A 1 429 ? 16.545 79.528 77.655 1.00 97.72 406 VAL A N 1
ATOM 3071 C CA . VAL A 1 429 ? 16.576 78.280 76.907 1.00 96.23 406 VAL A CA 1
ATOM 3072 C C . VAL A 1 429 ? 16.387 78.549 75.416 1.00 96.78 406 VAL A C 1
ATOM 3073 O O . VAL A 1 429 ? 16.884 77.790 74.575 1.00 97.84 406 VAL A O 1
ATOM 3077 N N . SER A 1 430 ? 15.688 79.629 75.063 1.00 104.47 407 SER A N 1
ATOM 3078 C CA . SER A 1 430 ? 15.472 79.964 73.656 1.00 102.34 407 SER A CA 1
ATOM 3079 C C . SER A 1 430 ? 16.786 80.108 72.897 1.00 106.91 407 SER A C 1
ATOM 3080 O O . SER A 1 430 ? 16.834 79.866 71.685 1.00 91.88 407 SER A O 1
ATOM 3083 N N . CYS A 1 431 ? 17.862 80.466 73.596 1.00 101.29 408 CYS A N 1
ATOM 3084 C CA . CYS A 1 431 ? 19.128 80.782 72.950 1.00 94.52 408 CYS A CA 1
ATOM 3085 C C . CYS A 1 431 ? 19.921 79.547 72.543 1.00 84.80 408 CYS A C 1
ATOM 3086 O O . CYS A 1 431 ? 20.844 79.659 71.728 1.00 71.64 408 CYS A O 1
ATOM 3089 N N . LEU A 1 432 ? 19.587 78.378 73.087 1.00 76.28 409 LEU A N 1
ATOM 3090 C CA . LEU A 1 432 ? 20.378 77.184 72.820 1.00 79.48 409 LEU A CA 1
ATOM 3091 C C . LEU A 1 432 ? 20.159 76.654 71.409 1.00 80.89 409 LEU A C 1
ATOM 3092 O O . LEU A 1 432 ? 20.902 75.773 70.965 1.00 70.85 409 LEU A O 1
ATOM 3097 N N . GLU A 1 433 ? 19.148 77.174 70.713 1.00 85.94 410 GLU A N 1
ATOM 3098 C CA . GLU A 1 433 ? 18.896 76.906 69.304 1.00 86.14 410 GLU A CA 1
ATOM 3099 C C . GLU A 1 433 ? 20.188 76.958 68.498 1.00 73.60 410 GLU A C 1
ATOM 3100 O O . GLU A 1 433 ? 20.430 76.102 67.642 1.00 73.22 410 GLU A O 1
ATOM 3106 N N . CYS A 1 434 ? 21.038 77.944 68.786 1.00 62.44 411 CYS A N 1
ATOM 3107 C CA . CYS A 1 434 ? 22.303 78.110 68.088 1.00 55.83 411 CYS A CA 1
ATOM 3108 C C . CYS A 1 434 ? 23.514 77.934 69.001 1.00 52.91 411 CYS A C 1
ATOM 3109 O O . CYS A 1 434 ? 24.649 78.082 68.532 1.00 48.61 411 CYS A O 1
ATOM 3112 N N . HIS A 1 435 ? 23.316 77.602 70.282 1.00 47.85 412 HIS A N 1
ATOM 3113 C CA . HIS A 1 435 ? 24.411 77.599 71.239 1.00 52.99 412 HIS A CA 1
ATOM 3114 C C . HIS A 1 435 ? 24.680 76.249 71.903 1.00 49.79 412 HIS A C 1
ATOM 3115 O O . HIS A 1 435 ? 25.704 76.111 72.583 1.00 43.90 412 HIS A O 1
ATOM 3122 N N . SER A 1 436 ? 23.808 75.257 71.748 1.00 46.32 413 SER A N 1
ATOM 3123 C CA . SER A 1 436 ? 23.974 74.020 72.497 1.00 51.87 413 SER A CA 1
ATOM 3124 C C . SER A 1 436 ? 23.670 72.808 71.631 1.00 57.23 413 SER A C 1
ATOM 3125 O O . SER A 1 436 ? 22.599 72.725 71.024 1.00 55.43 413 SER A O 1
ATOM 3128 N N . GLN A 1 437 ? 24.612 71.861 71.589 1.00 56.96 414 GLN A N 1
ATOM 3129 C CA . GLN A 1 437 ? 24.414 70.655 70.789 1.00 46.70 414 GLN A CA 1
ATOM 3130 C C . GLN A 1 437 ? 23.359 69.745 71.405 1.00 54.54 414 GLN A C 1
ATOM 3131 O O . GLN A 1 437 ? 22.473 69.250 70.700 1.00 48.63 414 GLN A O 1
ATOM 3137 N N . ASP A 1 438 ? 23.435 69.502 72.718 1.00 62.34 415 ASP A N 1
ATOM 3138 C CA . ASP A 1 438 ? 22.466 68.601 73.329 1.00 57.01 415 ASP A CA 1
ATOM 3139 C C . ASP A 1 438 ? 21.077 69.217 73.420 1.00 62.07 415 ASP A C 1
ATOM 3140 O O . ASP A 1 438 ? 20.103 68.473 73.565 1.00 56.32 415 ASP A O 1
ATOM 3145 N N . TYR A 1 439 ? 20.956 70.545 73.327 1.00 56.28 416 TYR A N 1
ATOM 3146 C CA . TYR A 1 439 ? 19.633 71.140 73.183 1.00 62.13 416 TYR A CA 1
ATOM 3147 C C . TYR A 1 439 ? 19.059 70.850 71.805 1.00 65.76 416 TYR A C 1
ATOM 3148 O O . TYR A 1 439 ? 17.891 70.471 71.677 1.00 62.98 416 TYR A O 1
ATOM 3157 N N . ARG A 1 440 ? 19.866 71.053 70.760 1.00 55.21 417 ARG A N 1
ATOM 3158 C CA . ARG A 1 440 ? 19.369 70.930 69.393 1.00 52.24 417 ARG A CA 1
ATOM 3159 C C . ARG A 1 440 ? 18.854 69.525 69.111 1.00 53.49 417 ARG A C 1
ATOM 3160 O O . ARG A 1 440 ? 17.855 69.356 68.403 1.00 56.87 417 ARG A O 1
ATOM 3168 N N . THR A 1 441 ? 19.518 68.505 69.659 1.00 48.91 418 THR A N 1
ATOM 3169 C CA . THR A 1 441 ? 19.047 67.137 69.475 1.00 50.66 418 THR A CA 1
ATOM 3170 C C . THR A 1 441 ? 17.866 66.832 70.387 1.00 56.42 418 THR A C 1
ATOM 3171 O O . THR A 1 441 ? 16.925 66.152 69.972 1.00 55.49 418 THR A O 1
ATOM 3175 N N . ALA A 1 442 ? 17.895 67.333 71.625 1.00 66.51 419 ALA A N 1
ATOM 3176 C CA . ALA A 1 442 ? 16.761 67.146 72.525 1.00 67.06 419 ALA A CA 1
ATOM 3177 C C . ALA A 1 442 ? 15.500 67.766 71.940 1.00 76.22 419 ALA A C 1
ATOM 3178 O O . ALA A 1 442 ? 14.435 67.136 71.916 1.00 77.11 419 ALA A O 1
ATOM 3180 N N . LEU A 1 443 ? 15.607 69.006 71.456 1.00 71.18 420 LEU A N 1
ATOM 3181 C CA . LEU A 1 443 ? 14.473 69.671 70.822 1.00 71.47 420 LEU A CA 1
ATOM 3182 C C . LEU A 1 443 ? 13.962 68.873 69.631 1.00 74.01 420 LEU A C 1
ATOM 3183 O O . LEU A 1 443 ? 12.759 68.623 69.505 1.00 90.96 420 LEU A O 1
ATOM 3188 N N . GLU A 1 444 ? 14.870 68.471 68.739 1.00 71.49 421 GLU A N 1
ATOM 3189 C CA . GLU A 1 444 ? 14.468 67.700 67.567 1.00 75.47 421 GLU A CA 1
ATOM 3190 C C . GLU A 1 444 ? 13.822 66.374 67.956 1.00 74.17 421 GLU A C 1
ATOM 3191 O O . GLU A 1 444 ? 12.978 65.855 67.215 1.00 71.34 421 GLU A O 1
ATOM 3197 N N . ASP A 1 445 ? 14.193 65.819 69.115 1.00 81.02 422 ASP A N 1
ATOM 3198 C CA . ASP A 1 445 ? 13.535 64.609 69.600 1.00 84.40 422 ASP A CA 1
ATOM 3199 C C . ASP A 1 445 ? 12.108 64.885 70.061 1.00 96.53 422 ASP A C 1
ATOM 3200 O O . ASP A 1 445 ? 11.235 64.024 69.912 1.00 94.08 422 ASP A O 1
ATOM 3205 N N . TYR A 1 446 ? 11.863 66.066 70.630 1.00 91.85 423 TYR A N 1
ATOM 3206 C CA . TYR A 1 446 ? 10.541 66.415 71.134 1.00 81.97 423 TYR A CA 1
ATOM 3207 C C . TYR A 1 446 ? 9.560 66.714 70.005 1.00 80.05 423 TYR A C 1
ATOM 3208 O O . TYR A 1 446 ? 8.361 66.454 70.148 1.00 103.87 423 TYR A O 1
ATOM 3217 N N . LEU A 1 447 ? 10.046 67.250 68.881 1.00 77.05 424 LEU A N 1
ATOM 3218 C CA . LEU A 1 447 ? 9.200 67.447 67.713 1.00 79.49 424 LEU A CA 1
ATOM 3219 C C . LEU A 1 447 ? 8.929 66.145 66.975 1.00 93.84 424 LEU A C 1
ATOM 3220 O O . LEU A 1 447 ? 7.981 66.080 66.185 1.00 103.99 424 LEU A O 1
ATOM 3225 N N . LYS A 1 448 ? 9.743 65.118 67.202 1.00 100.35 425 LYS A N 1
ATOM 3226 C CA . LYS A 1 448 ? 9.510 63.816 66.595 1.00 107.10 425 LYS A CA 1
ATOM 3227 C C . LYS A 1 448 ? 8.602 62.938 67.440 1.00 109.60 425 LYS A C 1
ATOM 3228 O O . LYS A 1 448 ? 8.020 61.983 66.912 1.00 111.17 425 LYS A O 1
ATOM 3232 N N . ALA A 1 449 ? 8.468 63.244 68.730 1.00 98.06 426 ALA A N 1
ATOM 3233 C CA . ALA A 1 449 ? 7.589 62.479 69.604 1.00 107.73 426 ALA A CA 1
ATOM 3234 C C . ALA A 1 449 ? 6.226 63.141 69.764 1.00 117.08 426 ALA A C 1
ATOM 3235 O O . ALA A 1 449 ? 5.210 62.446 69.853 1.00 109.33 426 ALA A O 1
ATOM 3237 N N . ASN A 1 450 ? 6.187 64.476 69.799 1.00 129.94 427 ASN A N 1
ATOM 3238 C CA . ASN A 1 450 ? 4.952 65.247 69.919 1.00 127.83 427 ASN A CA 1
ATOM 3239 C C . ASN A 1 450 ? 4.790 66.096 68.662 1.00 132.45 427 ASN A C 1
ATOM 3240 O O . ASN A 1 450 ? 5.133 67.287 68.661 1.00 125.22 427 ASN A O 1
ATOM 3245 N N . PRO A 1 451 ? 4.278 65.520 67.572 1.00 129.07 428 PRO A N 1
ATOM 3246 C CA . PRO A 1 451 ? 4.096 66.302 66.343 1.00 124.13 428 PRO A CA 1
ATOM 3247 C C . PRO A 1 451 ? 3.142 67.468 66.563 1.00 124.98 428 PRO A C 1
ATOM 3248 O O . PRO A 1 451 ? 2.274 67.434 67.439 1.00 120.44 428 PRO A O 1
ATOM 3252 N N . GLY A 1 452 ? 3.323 68.519 65.766 1.00 124.56 429 GLY A N 1
ATOM 3253 C CA . GLY A 1 452 ? 2.475 69.685 65.884 1.00 116.21 429 GLY A CA 1
ATOM 3254 C C . GLY A 1 452 ? 2.698 70.526 67.118 1.00 126.69 429 GLY A C 1
ATOM 3255 O O . GLY A 1 452 ? 1.901 71.431 67.381 1.00 141.59 429 GLY A O 1
ATOM 3256 N N . LYS A 1 453 ? 3.739 70.242 67.895 1.00 118.57 430 LYS A N 1
ATOM 3257 C CA . LYS A 1 453 ? 4.191 71.150 68.937 1.00 109.82 430 LYS A CA 1
ATOM 3258 C C . LYS A 1 453 ? 5.432 71.876 68.439 1.00 104.22 430 LYS A C 1
ATOM 3259 O O . LYS A 1 453 ? 6.215 71.332 67.656 1.00 121.52 430 LYS A O 1
ATOM 3265 N N . THR A 1 454 ? 5.588 73.124 68.870 1.00 118.91 431 THR A N 1
ATOM 3266 C CA . THR A 1 454 ? 6.604 73.999 68.310 1.00 122.68 431 THR A CA 1
ATOM 3267 C C . THR A 1 454 ? 7.842 74.035 69.201 1.00 114.60 431 THR A C 1
ATOM 3268 O O . THR A 1 454 ? 7.909 73.398 70.254 1.00 108.37 431 THR A O 1
ATOM 3272 N N . ALA A 1 455 ? 8.847 74.786 68.752 1.00 99.18 432 ALA A N 1
ATOM 3273 C CA . ALA A 1 455 ? 10.038 74.992 69.566 1.00 102.36 432 ALA A CA 1
ATOM 3274 C C . ALA A 1 455 ? 9.702 75.723 70.858 1.00 107.48 432 ALA A C 1
ATOM 3275 O O . ALA A 1 455 ? 10.290 75.441 71.907 1.00 85.29 432 ALA A O 1
ATOM 3277 N N . ALA A 1 456 ? 8.737 76.645 70.806 1.00 134.34 433 ALA A N 1
ATOM 3278 C CA . ALA A 1 456 ? 8.492 77.528 71.941 1.00 115.55 433 ALA A CA 1
ATOM 3279 C C . ALA A 1 456 ? 8.037 76.753 73.169 1.00 117.01 433 ALA A C 1
ATOM 3280 O O . ALA A 1 456 ? 8.384 77.116 74.299 1.00 97.74 433 ALA A O 1
ATOM 3282 N N . ASP A 1 457 ? 7.250 75.694 72.978 1.00 120.53 434 ASP A N 1
ATOM 3283 C CA . ASP A 1 457 ? 6.682 74.964 74.104 1.00 118.39 434 ASP A CA 1
ATOM 3284 C C . ASP A 1 457 ? 7.409 73.657 74.408 1.00 113.50 434 ASP A C 1
ATOM 3285 O O . ASP A 1 457 ? 6.923 72.873 75.227 1.00 92.35 434 ASP A O 1
ATOM 3290 N N . PHE A 1 458 ? 8.551 73.397 73.766 1.00 114.48 435 PHE A N 1
ATOM 3291 C CA . PHE A 1 458 ? 9.495 72.440 74.336 1.00 108.90 435 PHE A CA 1
ATOM 3292 C C . PHE A 1 458 ? 10.277 73.080 75.475 1.00 104.98 435 PHE A C 1
ATOM 3293 O O . PHE A 1 458 ? 10.611 72.417 76.463 1.00 102.34 435 PHE A O 1
ATOM 3301 N N . ASN A 1 459 ? 10.554 74.379 75.344 1.00 113.69 436 ASN A N 1
ATOM 3302 C CA . ASN A 1 459 ? 11.317 75.117 76.344 1.00 106.95 436 ASN A CA 1
ATOM 3303 C C . ASN A 1 459 ? 10.617 75.106 77.697 1.00 116.65 436 ASN A C 1
ATOM 3304 O O . ASN A 1 459 ? 11.269 75.252 78.737 1.00 106.68 436 ASN A O 1
ATOM 3309 N N . ALA A 1 460 ? 9.293 74.928 77.702 1.00 132.19 437 ALA A N 1
ATOM 3310 C CA . ALA A 1 460 ? 8.562 74.817 78.959 1.00 137.52 437 ALA A CA 1
ATOM 3311 C C . ALA A 1 460 ? 9.017 73.610 79.768 1.00 132.97 437 ALA A C 1
ATOM 3312 O O . ALA A 1 460 ? 8.918 73.613 81.000 1.00 114.71 437 ALA A O 1
ATOM 3314 N N . THR A 1 461 ? 9.524 72.579 79.095 1.00 112.20 438 THR A N 1
ATOM 3315 C CA . THR A 1 461 ? 9.872 71.332 79.758 1.00 99.15 438 THR A CA 1
ATOM 3316 C C . THR A 1 461 ? 11.227 71.385 80.456 1.00 83.99 438 THR A C 1
ATOM 3317 O O . THR A 1 461 ? 11.455 70.599 81.380 1.00 82.85 438 THR A O 1
ATOM 3321 N N . VAL A 1 462 ? 12.109 72.303 80.068 1.00 87.82 439 VAL A N 1
ATOM 3322 C CA . VAL A 1 462 ? 13.518 72.204 80.424 1.00 93.01 439 VAL A CA 1
ATOM 3323 C C . VAL A 1 462 ? 14.033 73.525 80.973 1.00 96.70 439 VAL A C 1
ATOM 3324 O O . VAL A 1 462 ? 13.604 74.608 80.563 1.00 101.36 439 VAL A O 1
ATOM 3328 N N . LYS A 1 463 ? 14.959 73.419 81.918 1.00 104.64 440 LYS A N 1
ATOM 3329 C CA . LYS A 1 463 ? 15.705 74.566 82.416 1.00 105.51 440 LYS A CA 1
ATOM 3330 C C . LYS A 1 463 ? 17.038 74.663 81.684 1.00 100.27 440 LYS A C 1
ATOM 3331 O O . LYS A 1 463 ? 17.572 73.661 81.202 1.00 93.14 440 LYS A O 1
ATOM 3333 N N . LEU A 1 464 ? 17.564 75.889 81.596 1.00 86.67 441 LEU A N 1
ATOM 3334 C CA . LEU A 1 464 ? 18.836 76.123 80.918 1.00 82.18 441 LEU A CA 1
ATOM 3335 C C . LEU A 1 464 ? 19.939 75.221 81.452 1.00 84.85 441 LEU A C 1
ATOM 3336 O O . LEU A 1 464 ? 20.849 74.843 80.705 1.00 101.58 441 LEU A O 1
ATOM 3341 N N . SER A 1 465 ? 19.863 74.849 82.731 1.00 70.77 442 SER A N 1
ATOM 3342 C CA . SER A 1 465 ? 20.912 74.080 83.386 1.00 76.61 442 SER A CA 1
ATOM 3343 C C . SER A 1 465 ? 20.912 72.597 83.022 1.00 66.96 442 SER A C 1
ATOM 3344 O O . SER A 1 465 ? 21.884 71.905 83.339 1.00 66.80 442 SER A O 1
ATOM 3347 N N . ASP A 1 466 ? 19.860 72.088 82.373 1.00 76.80 443 ASP A N 1
ATOM 3348 C CA . ASP A 1 466 ? 19.844 70.677 81.996 1.00 84.87 443 ASP A CA 1
ATOM 3349 C C . ASP A 1 466 ? 20.949 70.349 80.999 1.00 82.86 443 ASP A C 1
ATOM 3350 O O . ASP A 1 466 ? 21.469 69.224 80.991 1.00 89.50 443 ASP A O 1
ATOM 3355 N N . PHE A 1 467 ? 21.321 71.315 80.163 1.00 81.42 444 PHE A N 1
ATOM 3356 C CA . PHE A 1 467 ? 22.153 71.083 78.993 1.00 66.84 444 PHE A CA 1
ATOM 3357 C C . PHE A 1 467 ? 23.613 71.395 79.297 1.00 77.01 444 PHE A C 1
ATOM 3358 O O . PHE A 1 467 ? 23.921 72.339 80.036 1.00 70.06 444 PHE A O 1
ATOM 3366 N N . LYS A 1 468 ? 24.508 70.598 78.708 1.00 59.93 445 LYS A N 1
ATOM 3367 C CA . LYS A 1 468 ? 25.905 70.587 79.103 1.00 59.15 445 LYS A CA 1
ATOM 3368 C C . LYS A 1 468 ? 26.884 70.645 77.940 1.00 47.97 445 LYS A C 1
ATOM 3369 O O . LYS A 1 468 ? 28.098 70.593 78.178 1.00 63.35 445 LYS A O 1
ATOM 3372 N N . LEU A 1 469 ? 26.407 70.763 76.705 1.00 45.52 446 LEU A N 1
ATOM 3373 C CA . LEU A 1 469 ? 27.277 70.787 75.536 1.00 47.45 446 LEU A CA 1
ATOM 3374 C C . LEU A 1 469 ? 27.081 72.076 74.750 1.00 47.70 446 LEU A C 1
ATOM 3375 O O . LEU A 1 469 ? 25.949 72.519 74.530 1.00 44.67 446 LEU A O 1
ATOM 3380 N N . GLY A 1 470 ? 28.194 72.680 74.339 1.00 47.66 447 GLY A N 1
ATOM 3381 C CA . GLY A 1 470 ? 28.177 73.733 73.343 1.00 44.97 447 GLY A CA 1
ATOM 3382 C C . GLY A 1 470 ? 28.059 73.134 71.960 1.00 48.80 447 GLY A C 1
ATOM 3383 O O . GLY A 1 470 ? 27.445 72.082 71.765 1.00 41.47 447 GLY A O 1
ATOM 3384 N N . ILE A 1 471 ? 28.654 73.798 70.986 1.00 51.34 448 ILE A N 1
ATOM 3385 C CA . ILE A 1 471 ? 28.706 73.253 69.635 1.00 46.49 448 ILE A CA 1
ATOM 3386 C C . ILE A 1 471 ? 29.843 72.242 69.560 1.00 40.99 448 ILE A C 1
ATOM 3387 O O . ILE A 1 471 ? 30.941 72.480 70.073 1.00 40.54 448 ILE A O 1
ATOM 3392 N N . THR A 1 472 ? 29.579 71.094 68.942 1.00 39.52 449 THR A N 1
ATOM 3393 C CA . THR A 1 472 ? 30.548 70.012 68.857 1.00 38.45 449 THR A CA 1
ATOM 3394 C C . THR A 1 472 ? 30.651 69.536 67.416 1.00 36.00 449 THR A C 1
ATOM 3395 O O . THR A 1 472 ? 29.975 70.051 66.521 1.00 40.44 449 THR A O 1
ATOM 3399 N N . CYS A 1 473 ? 31.515 68.537 67.201 1.00 35.30 450 CYS A N 1
ATOM 3400 C CA . CYS A 1 473 ? 31.744 68.013 65.854 1.00 30.56 450 CYS A CA 1
ATOM 3401 C C . CYS A 1 473 ? 30.437 67.605 65.192 1.00 35.05 450 CYS A C 1
ATOM 3402 O O . CYS A 1 473 ? 30.162 67.976 64.044 1.00 37.43 450 CYS A O 1
ATOM 3405 N N . VAL A 1 474 ? 29.609 66.845 65.916 1.00 30.15 451 VAL A N 1
ATOM 3406 C CA . VAL A 1 474 ? 28.371 66.317 65.350 1.00 33.66 451 VAL A CA 1
ATOM 3407 C C . VAL A 1 474 ? 27.271 67.358 65.264 1.00 37.15 451 VAL A C 1
ATOM 3408 O O . VAL A 1 474 ? 26.170 67.043 64.794 1.00 37.21 451 VAL A O 1
ATOM 3412 N N . THR A 1 475 ? 27.528 68.592 65.698 1.00 35.97 452 THR A N 1
ATOM 3413 C CA . THR A 1 475 ? 26.631 69.685 65.345 1.00 33.11 452 THR A CA 1
ATOM 3414 C C . THR A 1 475 ? 26.647 69.921 63.840 1.00 37.74 452 THR A C 1
ATOM 3415 O O . THR A 1 475 ? 25.601 70.157 63.224 1.00 43.53 452 THR A O 1
ATOM 3419 N N . CYS A 1 476 ? 27.826 69.841 63.230 1.00 31.45 453 CYS A N 1
ATOM 3420 C CA . CYS A 1 476 ? 27.989 70.074 61.804 1.00 32.54 453 CYS A CA 1
ATOM 3421 C C . CYS A 1 476 ? 28.215 68.806 60.993 1.00 35.34 453 CYS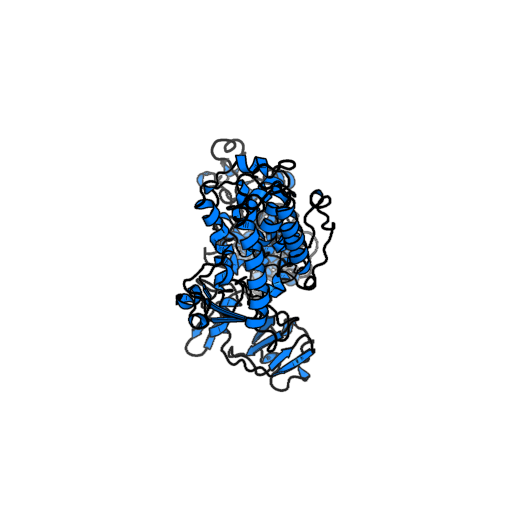 A C 1
ATOM 3422 O O . CYS A 1 476 ? 27.849 68.773 59.818 1.00 34.16 453 CYS A O 1
ATOM 3425 N N . HIS A 1 477 ? 28.801 67.764 61.581 1.00 38.87 454 HIS A N 1
ATOM 3426 C CA . HIS A 1 477 ? 29.124 66.536 60.866 1.00 34.93 454 HIS A CA 1
ATOM 3427 C C . HIS A 1 477 ? 28.244 65.393 61.346 1.00 34.40 454 HIS A C 1
ATOM 3428 O O . HIS A 1 477 ? 27.971 65.265 62.541 1.00 42.74 454 HIS A O 1
ATOM 3435 N N . SER A 1 478 ? 27.807 64.566 60.419 1.00 32.38 455 SER A N 1
ATOM 3436 C CA . SER A 1 478 ? 27.186 63.315 60.818 1.00 30.93 455 SER A CA 1
ATOM 3437 C C . SER A 1 478 ? 28.266 62.263 61.040 1.00 33.48 455 SER A C 1
ATOM 3438 O O . SER A 1 478 ? 29.167 62.127 60.206 1.00 32.82 455 SER A O 1
ATOM 3441 N N . PRO A 1 479 ? 28.218 61.513 62.146 1.00 28.60 456 PRO A N 1
ATOM 3442 C CA . PRO A 1 479 ? 29.198 60.439 62.346 1.00 20.36 456 PRO A CA 1
ATOM 3443 C C . PRO A 1 479 ? 28.854 59.158 61.606 1.00 25.49 456 PRO A C 1
ATOM 3444 O O . PRO A 1 479 ? 29.666 58.225 61.607 1.00 26.87 456 PRO A O 1
ATOM 3448 N N . HIS A 1 480 ? 27.691 59.098 60.958 1.00 22.38 457 HIS A N 1
ATOM 3449 C CA . HIS A 1 480 ? 27.147 57.843 60.472 1.00 22.24 457 HIS A CA 1
ATOM 3450 C C . HIS A 1 480 ? 26.955 57.777 58.966 1.00 28.94 457 HIS A C 1
ATOM 3451 O O . HIS A 1 480 ? 26.803 56.672 58.436 1.00 33.90 457 HIS A O 1
ATOM 3458 N N . SER A 1 481 ? 26.950 58.904 58.264 1.00 32.17 458 SER A N 1
ATOM 3459 C CA . SER A 1 481 ? 26.643 58.835 56.845 1.00 36.79 458 SER A CA 1
ATOM 3460 C C . SER A 1 481 ? 27.134 60.088 56.141 1.00 36.37 458 SER A C 1
ATOM 3461 O O . SER A 1 481 ? 27.325 61.141 56.758 1.00 40.98 458 SER A O 1
ATOM 3464 N N . GLU A 1 482 ? 27.324 59.950 54.832 1.00 33.12 459 GLU A N 1
ATOM 3465 C CA . GLU A 1 482 ? 27.633 61.051 53.927 1.00 39.27 459 GLU A CA 1
ATOM 3466 C C . GLU A 1 482 ? 26.405 61.309 53.062 1.00 38.77 459 GLU A C 1
ATOM 3467 O O . GLU A 1 482 ? 25.957 60.414 52.336 1.00 43.49 459 GLU A O 1
ATOM 3473 N N . LYS A 1 483 ? 25.861 62.522 53.146 1.00 36.81 460 LYS A N 1
ATOM 3474 C CA . LYS A 1 483 ? 24.592 62.857 52.512 1.00 47.54 460 LYS A CA 1
ATOM 3475 C C . LYS A 1 483 ? 24.751 63.603 51.191 1.00 44.17 460 LYS A C 1
ATOM 3476 O O . LYS A 1 483 ? 23.748 64.046 50.624 1.00 42.61 460 LYS A O 1
ATOM 3482 N N . GLY A 1 484 ? 25.975 63.750 50.685 1.00 43.01 461 GLY A N 1
ATOM 3483 C CA . GLY A 1 484 ? 26.199 64.389 49.401 1.00 37.74 461 GLY A CA 1
ATOM 3484 C C . GLY A 1 484 ? 26.794 65.780 49.466 1.00 44.74 461 GLY A C 1
ATOM 3485 O O . GLY A 1 484 ? 27.064 66.367 48.413 1.00 45.30 461 GLY A O 1
ATOM 3486 N N . TYR A 1 485 ? 27.022 66.322 50.658 1.00 29.85 462 TYR A N 1
ATOM 3487 C CA . TYR A 1 485 ? 27.575 67.658 50.809 1.00 28.34 462 TYR A CA 1
ATOM 3488 C C . TYR A 1 485 ? 29.078 67.659 51.051 1.00 27.06 462 TYR A C 1
ATOM 3489 O O . TYR A 1 485 ? 29.670 68.736 51.175 1.00 38.85 462 TYR A O 1
ATOM 3498 N N . GLY A 1 486 ? 29.706 66.489 51.129 1.00 23.54 463 GLY A N 1
ATOM 3499 C CA . GLY A 1 486 ? 31.129 66.406 51.394 1.00 14.62 463 GLY A CA 1
ATOM 3500 C C . GLY A 1 486 ? 31.460 66.481 52.870 1.00 21.20 463 GLY A C 1
ATOM 3501 O O . GLY A 1 486 ? 30.773 67.176 53.631 1.00 21.38 463 GLY A O 1
ATOM 3502 N N . LYS A 1 487 ? 32.491 65.739 53.287 1.00 24.50 464 LYS A N 1
ATOM 3503 C CA . LYS A 1 487 ? 32.999 65.781 54.660 1.00 25.79 464 LYS A CA 1
ATOM 3504 C C . LYS A 1 487 ? 31.932 65.385 55.674 1.00 22.68 464 LYS A C 1
ATOM 3505 O O . LYS A 1 487 ? 31.984 65.796 56.838 1.00 33.81 464 LYS A O 1
ATOM 3511 N N . GLN A 1 488 ? 30.956 64.593 55.227 1.00 25.14 465 GLN A N 1
ATOM 3512 C CA . GLN A 1 488 ? 29.856 64.130 56.071 1.00 28.75 465 GLN A CA 1
ATOM 3513 C C . GLN A 1 488 ? 29.127 65.293 56.738 1.00 27.84 465 GLN A C 1
ATOM 3514 O O . GLN A 1 488 ? 28.594 65.153 57.841 1.00 30.20 465 GLN A O 1
ATOM 3520 N N . LEU A 1 489 ? 29.095 66.442 56.066 1.00 25.62 466 LEU A N 1
ATOM 3521 C CA . LEU A 1 489 ? 28.355 67.589 56.566 1.00 27.06 466 LEU A CA 1
ATOM 3522 C C . LEU A 1 489 ? 26.857 67.344 56.440 1.00 30.82 466 LEU A C 1
ATOM 3523 O O . LEU A 1 489 ? 26.394 66.610 55.560 1.00 32.79 466 LEU A O 1
ATOM 3528 N N . ARG A 1 490 ? 26.093 67.971 57.336 1.00 38.54 467 ARG A N 1
ATOM 3529 C CA . ARG A 1 490 ? 24.645 67.805 57.333 1.00 43.75 467 ARG A CA 1
ATOM 3530 C C . ARG A 1 490 ? 23.943 68.718 56.332 1.00 41.05 467 ARG A C 1
ATOM 3531 O O . ARG A 1 490 ? 22.785 68.462 55.994 1.00 47.45 467 ARG A O 1
ATOM 3539 N N . LYS A 1 491 ? 24.608 69.772 55.863 1.00 37.88 468 LYS A N 1
ATOM 3540 C CA . LYS A 1 491 ? 24.011 70.711 54.924 1.00 44.22 468 LYS A CA 1
ATOM 3541 C C . LYS A 1 491 ? 25.076 71.193 53.953 1.00 42.11 468 LYS A C 1
ATOM 3542 O O . LYS A 1 491 ? 26.274 70.967 54.144 1.00 47.49 468 LYS A O 1
ATOM 3548 N N . GLU A 1 492 ? 24.617 71.878 52.911 1.00 48.35 469 GLU A N 1
ATOM 3549 C CA . GLU A 1 492 ? 25.529 72.619 52.056 1.00 45.03 469 GLU A CA 1
ATOM 3550 C C . GLU A 1 492 ? 26.275 73.648 52.905 1.00 36.80 469 GLU A C 1
ATOM 3551 O O . GLU A 1 492 ? 25.674 74.271 53.788 1.00 44.98 469 GLU A O 1
ATOM 3554 N N . PRO A 1 493 ? 27.586 73.823 52.694 1.00 39.79 470 PRO A N 1
ATOM 3555 C CA . PRO A 1 493 ? 28.384 74.654 53.621 1.00 36.31 470 PRO A CA 1
ATOM 3556 C C . PRO A 1 493 ? 27.794 76.019 53.951 1.00 39.47 470 PRO A C 1
ATOM 3557 O O . PRO A 1 493 ? 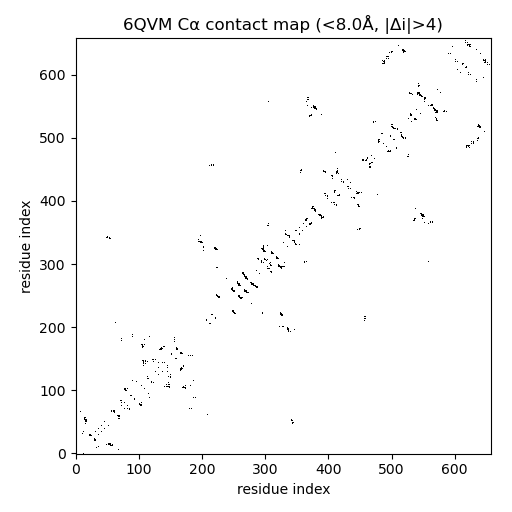27.709 76.371 55.135 1.00 56.82 470 PRO A O 1
ATOM 3561 N N . ASN A 1 494 ? 27.392 76.801 52.944 1.00 40.86 471 ASN A N 1
ATOM 3562 C CA . ASN A 1 494 ? 26.798 78.106 53.219 1.00 44.79 471 ASN A CA 1
ATOM 3563 C C . ASN A 1 494 ? 25.559 77.963 54.093 1.00 44.93 471 ASN A C 1
ATOM 3564 O O . ASN A 1 494 ? 25.442 78.615 55.136 1.00 45.31 471 ASN A O 1
ATOM 3569 N N . GLU A 1 495 ? 24.638 77.080 53.699 1.00 40.09 472 GLU A N 1
ATOM 3570 C CA . GLU A 1 495 ? 23.421 76.871 54.475 1.00 38.89 472 GLU A CA 1
ATOM 3571 C C . GLU A 1 495 ? 23.726 76.421 55.898 1.00 44.85 472 GLU A C 1
ATOM 3572 O O . GLU A 1 495 ? 22.948 76.702 56.818 1.00 58.90 472 GLU A O 1
ATOM 3574 N N . LEU A 1 496 ? 24.846 75.724 56.101 1.00 46.82 473 LEU A N 1
ATOM 3575 C CA . LEU A 1 496 ? 25.230 75.312 57.447 1.00 40.52 473 LEU A CA 1
ATOM 3576 C C . LEU A 1 496 ? 25.579 76.517 58.313 1.00 39.60 473 LEU A C 1
ATOM 3577 O O . LEU A 1 496 ? 25.070 76.657 59.431 1.00 45.13 473 LEU A O 1
ATOM 3582 N N . CYS A 1 497 ? 26.452 77.396 57.814 1.00 42.34 474 CYS A N 1
ATOM 3583 C CA . CYS A 1 497 ? 26.806 78.596 58.565 1.00 43.27 474 CYS A CA 1
ATOM 3584 C C . CYS A 1 497 ? 25.612 79.529 58.716 1.00 47.30 474 CYS A C 1
ATOM 3585 O O . CYS A 1 497 ? 25.376 80.077 59.798 1.00 51.13 474 CYS A O 1
ATOM 3588 N N . MET A 1 498 ? 24.839 79.713 57.644 1.00 44.68 475 MET A N 1
ATOM 3589 C CA . MET A 1 498 ? 23.781 80.713 57.658 1.00 46.90 475 MET A CA 1
ATOM 3590 C C . MET A 1 498 ? 22.597 80.305 58.527 1.00 50.64 475 MET A C 1
ATOM 3591 O O . MET A 1 498 ? 21.764 81.158 58.844 1.00 69.30 475 MET A O 1
ATOM 3596 N N . GLU A 1 499 ? 22.502 79.031 58.920 1.00 49.54 476 GLU A N 1
ATOM 3597 C CA . GLU A 1 499 ? 21.422 78.607 59.807 1.00 52.58 476 GLU A CA 1
ATOM 3598 C C . GLU A 1 499 ? 21.516 79.281 61.172 1.00 56.69 476 GLU A C 1
ATOM 3599 O O . GLU A 1 499 ? 20.486 79.591 61.783 1.00 65.02 476 GLU A O 1
ATOM 3605 N N . CYS A 1 500 ? 22.732 79.519 61.662 1.00 44.83 477 CYS A N 1
ATOM 3606 C CA . CYS A 1 500 ? 22.946 80.180 62.941 1.00 45.61 477 CYS A CA 1
ATOM 3607 C C . CYS A 1 500 ? 23.330 81.645 62.812 1.00 56.05 477 CYS A C 1
ATOM 3608 O O . CYS A 1 500 ? 22.937 82.446 63.660 1.00 62.15 477 CYS A O 1
ATOM 3611 N N . HIS A 1 501 ? 24.080 82.013 61.777 1.00 48.04 478 HIS A N 1
ATOM 3612 C CA . HIS A 1 501 ? 24.543 83.388 61.601 1.00 47.79 478 HIS A CA 1
ATOM 3613 C C . HIS A 1 501 ? 23.568 84.204 60.761 1.00 57.11 478 HIS A C 1
ATOM 3614 O O . HIS A 1 501 ? 23.931 84.864 59.786 1.00 57.04 478 HIS A O 1
ATOM 3621 N N . THR A 1 502 ? 22.299 84.140 61.142 1.00 50.05 479 THR A N 1
ATOM 3622 C CA . THR A 1 502 ? 21.241 84.930 60.542 1.00 59.25 479 THR A CA 1
ATOM 3623 C C . THR A 1 502 ? 20.674 85.893 61.578 1.00 68.64 479 THR A C 1
ATOM 3624 O O . THR A 1 502 ? 20.625 85.587 62.773 1.00 70.70 479 THR A O 1
ATOM 3628 N N . GLY A 1 503 ? 20.272 87.073 61.113 1.00 74.42 480 GLY A N 1
ATOM 3629 C CA . GLY A 1 503 ? 19.602 88.042 61.956 1.00 68.20 480 GLY A CA 1
ATOM 3630 C C . GLY A 1 503 ? 18.103 87.855 61.873 1.00 84.55 480 GLY A C 1
ATOM 3631 O O . GLY A 1 503 ? 17.435 87.660 62.893 1.00 83.78 480 GLY A O 1
ATOM 3632 N N . GLU A 1 504 ? 17.578 87.926 60.648 1.00 115.10 481 GLU A N 1
ATOM 3633 C CA . GLU A 1 504 ? 16.217 87.522 60.309 1.00 119.17 481 GLU A CA 1
ATOM 3634 C C . GLU A 1 504 ? 15.138 88.241 61.111 1.00 124.95 481 GLU A C 1
ATOM 3635 O O . GLU A 1 504 ? 14.909 87.933 62.285 1.00 108.56 481 GLU A O 1
ATOM 3641 N N . GLY A 1 505 ? 14.448 89.178 60.471 1.00 137.72 482 GLY A N 1
ATOM 3642 C CA . GLY A 1 505 ? 13.336 89.847 61.113 1.00 138.04 482 GLY A CA 1
ATOM 3643 C C . GLY A 1 505 ? 13.584 91.324 61.335 1.00 128.25 482 GLY A C 1
ATOM 3644 O O . GLY A 1 505 ? 12.674 92.138 61.151 1.00 140.96 482 GLY A O 1
ATOM 3645 N N . PHE A 1 506 ? 14.811 91.674 61.726 1.00 93.37 483 PHE A N 1
ATOM 3646 C CA . PHE A 1 506 ? 15.186 93.060 61.984 1.00 92.49 483 PHE A CA 1
ATOM 3647 C C . PHE A 1 506 ? 14.764 93.955 60.828 1.00 100.22 483 PHE A C 1
ATOM 3648 O O . PHE A 1 506 ? 14.912 93.589 59.658 1.00 101.38 483 PHE A O 1
ATOM 3656 N N . THR A 1 507 ? 14.225 95.124 61.159 1.00 114.91 484 THR A N 1
ATOM 3657 C CA . THR A 1 507 ? 13.707 96.038 60.157 1.00 108.52 484 THR A CA 1
ATOM 3658 C C . THR A 1 507 ? 14.513 97.331 60.162 1.00 103.75 484 THR A C 1
ATOM 3659 O O . THR A 1 507 ? 15.485 97.484 60.906 1.00 88.56 484 THR A O 1
ATOM 3663 N N . ALA A 1 508 ? 14.102 98.259 59.295 1.00 105.65 485 ALA A N 1
ATOM 3664 C CA . ALA A 1 508 ? 14.823 99.516 59.137 1.00 108.53 485 ALA A CA 1
ATOM 3665 C C . ALA A 1 508 ? 14.853 100.342 60.418 1.00 105.42 485 ALA A C 1
ATOM 3666 O O . ALA A 1 508 ? 15.686 101.245 60.538 1.00 104.59 485 ALA A O 1
ATOM 3668 N N . THR A 1 509 ? 13.967 100.059 61.371 1.00 106.55 486 THR A N 1
ATOM 3669 C CA . THR A 1 509 ? 13.934 100.826 62.610 1.00 112.66 486 THR A CA 1
ATOM 3670 C C . THR A 1 509 ? 14.298 99.966 63.816 1.00 104.38 486 THR A C 1
ATOM 3671 O O . THR A 1 509 ? 13.604 99.998 64.837 1.00 104.03 486 THR A O 1
ATOM 3675 N N . SER A 1 510 ? 15.376 99.188 63.705 1.00 101.15 487 SER A N 1
ATOM 3676 C CA . SER A 1 510 ? 15.830 98.342 64.800 1.00 83.66 487 SER A CA 1
ATOM 3677 C C . SER A 1 510 ? 17.024 98.922 65.546 1.00 79.48 487 SER A C 1
ATOM 3678 O O . SER A 1 510 ? 17.164 98.670 66.747 1.00 88.64 487 SER A O 1
ATOM 3681 N N . GLY A 1 511 ? 17.869 99.687 64.867 1.00 69.41 488 GLY A N 1
ATOM 3682 C CA . GLY A 1 511 ? 18.948 100.389 65.513 1.00 78.06 488 GLY A CA 1
ATOM 3683 C C . GLY A 1 511 ? 20.105 99.502 65.895 1.00 82.69 488 GLY A C 1
ATOM 3684 O O . GLY A 1 511 ? 20.014 98.280 65.860 1.00 83.50 488 GLY A O 1
ATOM 3685 N N . SER A 1 512 ? 21.213 100.161 66.250 1.00 79.76 489 SER A N 1
ATOM 3686 C CA . SER A 1 512 ? 22.464 99.525 66.663 1.00 82.99 489 SER A CA 1
ATOM 3687 C C . SER A 1 512 ? 22.251 98.297 67.544 1.00 90.73 489 SER A C 1
ATOM 3688 O O . SER A 1 512 ? 22.705 97.190 67.225 1.00 104.79 489 SER A O 1
ATOM 3691 N N . LYS A 1 513 ? 21.521 98.487 68.639 1.00 94.46 490 LYS A N 1
ATOM 3692 C CA . LYS A 1 513 ? 21.329 97.458 69.650 1.00 90.13 490 LYS A CA 1
ATOM 3693 C C . LYS A 1 513 ? 20.186 96.499 69.310 1.00 80.87 490 LYS A C 1
ATOM 3694 O O . LYS A 1 513 ? 19.664 95.826 70.207 1.00 93.74 490 LYS A O 1
ATOM 3697 N N . GLY A 1 514 ? 19.792 96.412 68.042 1.00 71.07 491 GLY A N 1
ATOM 3698 C CA . GLY A 1 514 ? 18.651 95.594 67.677 1.00 80.41 491 GLY A CA 1
ATOM 3699 C C . GLY A 1 514 ? 18.868 94.677 66.489 1.00 85.12 491 GLY A C 1
ATOM 3700 O O . GLY A 1 514 ? 17.939 93.993 66.047 1.00 74.75 491 GLY A O 1
ATOM 3701 N N . VAL A 1 515 ? 20.085 94.661 65.953 1.00 86.83 492 VAL A N 1
ATOM 3702 C CA . VAL A 1 515 ? 20.452 93.775 64.853 1.00 88.46 492 VAL A CA 1
ATOM 3703 C C . VAL A 1 515 ? 21.617 92.908 65.319 1.00 89.24 492 VAL A C 1
ATOM 3704 O O . VAL A 1 515 ? 22.668 93.428 65.718 1.00 73.73 492 VAL A O 1
ATOM 3708 N N . HIS A 1 516 ? 21.424 91.590 65.299 1.00 79.72 493 HIS A N 1
ATOM 3709 C CA . HIS A 1 516 ? 22.399 90.645 65.833 1.00 88.44 493 HIS A CA 1
ATOM 3710 C C . HIS A 1 516 ? 22.807 89.650 64.755 1.00 68.01 493 HIS A C 1
ATOM 3711 O O . HIS A 1 516 ? 21.943 89.081 64.081 1.00 60.81 493 HIS A O 1
ATOM 3718 N N . HIS A 1 517 ? 24.130 89.438 64.613 1.00 71.60 494 HIS A N 1
ATOM 3719 C CA . HIS A 1 517 ? 24.772 88.526 63.667 1.00 68.16 494 HIS A CA 1
ATOM 3720 C C . HIS A 1 517 ? 24.001 88.444 62.355 1.00 69.94 494 HIS A C 1
ATOM 3721 O O . HIS A 1 517 ? 23.311 87.446 62.097 1.00 68.44 494 HIS A O 1
ATOM 3728 N N . PRO A 1 518 ? 24.079 89.470 61.513 1.00 62.58 495 PRO A N 1
ATOM 3729 C CA . PRO A 1 518 ? 23.286 89.467 60.283 1.00 60.84 495 PRO A CA 1
ATOM 3730 C C . PRO A 1 518 ? 24.097 89.027 59.076 1.00 57.68 495 PRO A C 1
ATOM 3731 O O . PRO A 1 518 ? 23.902 89.548 57.974 1.00 62.38 495 PRO A O 1
ATOM 3735 N N . GLN A 1 519 ? 25.030 88.093 59.282 1.00 59.35 496 GLN A N 1
ATOM 3736 C CA . GLN A 1 519 ? 25.976 87.746 58.226 1.00 62.96 496 GLN A CA 1
ATOM 3737 C C . GLN A 1 519 ? 25.275 87.175 56.999 1.00 56.75 496 GLN A C 1
ATOM 3738 O O . GLN A 1 519 ? 25.654 87.488 55.865 1.00 51.23 496 GLN A O 1
ATOM 3744 N N . LYS A 1 520 ? 24.261 86.329 57.200 1.00 44.18 497 LYS A N 1
ATOM 3745 C CA . LYS A 1 520 ? 23.495 85.806 56.071 1.00 47.35 497 LYS A CA 1
ATOM 3746 C C . LYS A 1 520 ? 22.938 86.938 55.217 1.00 50.99 497 LYS A C 1
ATOM 3747 O O . LYS A 1 520 ? 23.094 86.947 53.991 1.00 50.56 497 LYS A O 1
ATOM 3753 N N . GLU A 1 521 ? 22.304 87.920 55.858 1.00 64.93 498 GLU A N 1
ATOM 3754 C CA . GLU A 1 521 ? 21.634 88.982 55.116 1.00 60.63 498 GLU A CA 1
ATOM 3755 C C . GLU A 1 521 ? 22.633 89.920 54.447 1.00 57.19 498 GLU A C 1
ATOM 3756 O O . GLU A 1 521 ? 22.409 90.362 53.314 1.00 54.33 498 GLU A O 1
ATOM 3762 N N . VAL A 1 522 ? 23.727 90.256 55.133 1.00 48.25 499 VAL A N 1
ATOM 3763 C CA . VAL A 1 522 ? 24.753 91.095 54.518 1.00 48.10 499 VAL A CA 1
ATOM 3764 C C . VAL A 1 522 ? 25.397 90.366 53.347 1.00 52.56 499 VAL A C 1
ATOM 3765 O O . VAL A 1 522 ? 25.530 90.912 52.245 1.00 52.93 499 VAL A O 1
ATOM 3769 N N . PHE A 1 523 ? 25.804 89.116 53.574 1.00 62.53 500 PHE A N 1
ATOM 3770 C CA . PHE A 1 523 ? 26.531 88.363 52.558 1.00 52.24 500 PHE A CA 1
ATOM 3771 C C . PHE A 1 523 ? 25.659 88.071 51.344 1.00 56.81 500 PHE A C 1
ATOM 3772 O O . PHE A 1 523 ? 26.123 88.180 50.203 1.00 44.62 500 PHE A O 1
ATOM 3780 N N . THR A 1 524 ? 24.398 87.691 51.563 1.00 46.00 501 THR A N 1
ATOM 3781 C CA . THR A 1 524 ? 23.477 87.528 50.446 1.00 49.61 501 THR A CA 1
ATOM 3782 C C . THR A 1 524 ? 23.031 88.864 49.865 1.00 62.57 501 THR A C 1
ATOM 3783 O O . THR A 1 524 ? 22.449 88.877 48.777 1.00 59.38 501 THR A O 1
ATOM 3787 N N . GLY A 1 525 ? 23.311 89.974 50.551 1.00 71.61 502 GLY A N 1
ATOM 3788 C CA . GLY A 1 525 ? 22.867 91.279 50.098 1.00 63.02 502 GLY A CA 1
ATOM 3789 C C . GLY A 1 525 ? 21.371 91.496 50.144 1.00 59.88 502 GLY A C 1
ATOM 3790 O O . GLY A 1 525 ? 20.848 92.306 49.375 1.00 65.86 502 GLY A O 1
ATOM 3791 N N . GLN A 1 526 ? 20.664 90.785 51.018 1.00 57.06 503 GLN A N 1
ATOM 3792 C CA . GLN A 1 526 ? 19.208 90.860 51.124 1.00 67.34 503 GLN A CA 1
ATOM 3793 C C . GLN A 1 526 ? 18.850 91.252 52.554 1.00 75.70 503 GLN A C 1
ATOM 3794 O O . GLN A 1 526 ? 18.798 90.400 53.447 1.00 71.82 503 GLN A O 1
ATOM 3800 N N . LEU A 1 527 ? 18.583 92.542 52.764 1.00 80.80 504 LEU A N 1
ATOM 3801 C CA . LEU A 1 527 ? 18.307 93.042 54.104 1.00 70.69 504 LEU A CA 1
ATOM 3802 C C . LEU A 1 527 ? 16.852 92.867 54.516 1.00 73.14 504 LEU A C 1
ATOM 3803 O O . LEU A 1 527 ? 16.561 92.849 55.716 1.00 81.63 504 LEU A O 1
ATOM 3808 N N . GLY A 1 528 ? 15.938 92.734 53.560 1.00 82.01 505 GLY A N 1
ATOM 3809 C CA . GLY A 1 528 ? 14.541 92.548 53.893 1.00 90.29 505 GLY A CA 1
ATOM 3810 C C . GLY A 1 528 ? 13.631 93.588 53.276 1.00 100.31 505 GLY A C 1
ATOM 3811 O O . GLY A 1 528 ? 14.094 94.636 52.816 1.00 94.78 505 GLY A O 1
ATOM 3812 N N . ALA A 1 529 ? 12.326 93.301 53.271 1.00 88.45 506 ALA A N 1
ATOM 3813 C CA . ALA A 1 529 ? 11.364 94.163 52.594 1.00 105.02 506 ALA A CA 1
ATOM 3814 C C . ALA A 1 529 ? 11.390 95.583 53.146 1.00 109.38 506 ALA A C 1
ATOM 3815 O O . ALA A 1 529 ? 11.428 96.549 52.379 1.00 88.63 506 ALA A O 1
ATOM 3817 N N . SER A 1 530 ? 11.382 95.731 54.475 1.00 105.50 507 SER A N 1
ATOM 3818 C CA . SER A 1 530 ? 11.241 97.046 55.091 1.00 99.73 507 SER A CA 1
ATOM 3819 C C . SER A 1 530 ? 12.389 97.997 54.770 1.00 96.79 507 SER A C 1
ATOM 3820 O O . SER A 1 530 ? 12.306 99.176 55.121 1.00 104.69 507 SER A O 1
ATOM 3823 N N . PHE A 1 531 ? 13.458 97.521 54.132 1.00 98.19 508 PHE A N 1
ATOM 3824 C CA . PHE A 1 531 ? 14.503 98.422 53.664 1.00 102.03 508 PHE A CA 1
ATOM 3825 C C . PHE A 1 531 ? 14.222 98.942 52.266 1.00 105.05 508 PHE A C 1
ATOM 3826 O O . PHE A 1 531 ? 15.030 99.718 51.735 1.00 93.51 508 PHE A O 1
ATOM 3834 N N . THR A 1 532 ? 13.089 98.541 51.678 1.00 107.70 509 THR A N 1
ATOM 3835 C CA . THR A 1 532 ? 12.639 99.095 50.408 1.00 118.92 509 THR A CA 1
ATOM 3836 C C . THR A 1 532 ? 12.542 100.614 50.464 1.00 128.04 509 THR A C 1
ATOM 3837 O O . THR A 1 532 ? 13.064 101.301 49.576 1.00 109.04 509 THR A O 1
ATOM 3841 N N . ALA A 1 533 ? 11.982 101.156 51.553 1.00 137.85 510 ALA A N 1
ATOM 3842 C CA . ALA A 1 533 ? 11.648 102.575 51.565 1.00 132.84 510 ALA A CA 1
ATOM 3843 C C . ALA A 1 533 ? 12.904 103.433 51.555 1.00 129.75 510 ALA A C 1
ATOM 3844 O O . ALA A 1 533 ? 12.865 104.589 51.129 1.00 117.74 510 ALA A O 1
ATOM 3846 N N . LEU A 1 534 ? 14.030 102.860 51.975 1.00 102.04 511 LEU A N 1
ATOM 3847 C CA . LEU A 1 534 ? 15.268 103.599 52.160 1.00 97.03 511 LEU A CA 1
ATOM 3848 C C . LEU A 1 534 ? 16.141 103.580 50.915 1.00 96.27 511 LEU A C 1
ATOM 3849 O O . LEU A 1 534 ? 17.284 104.046 50.966 1.00 79.89 511 LEU A O 1
ATOM 3854 N N . GLY A 1 535 ? 15.619 103.054 49.807 1.00 103.83 512 GLY A N 1
ATOM 3855 C CA . GLY A 1 535 ? 16.292 103.114 48.528 1.00 117.39 512 GLY A CA 1
ATOM 3856 C C . GLY A 1 535 ? 17.428 102.141 48.350 1.00 112.28 512 GLY A C 1
ATOM 3857 O O . GLY A 1 535 ? 18.249 102.332 47.449 1.00 106.96 512 GLY A O 1
ATOM 3858 N N . ILE A 1 536 ? 17.511 101.104 49.172 1.00 105.10 513 ILE A N 1
ATOM 3859 C CA . ILE A 1 536 ? 18.512 100.055 49.010 1.00 95.74 513 ILE A CA 1
ATOM 3860 C C . ILE A 1 536 ? 17.814 98.835 48.416 1.00 83.30 513 ILE A C 1
ATOM 3861 O O . ILE A 1 536 ? 16.825 98.361 48.996 1.00 71.49 513 ILE A O 1
ATOM 3866 N N . PRO A 1 537 ? 18.262 98.325 47.270 1.00 70.31 514 PRO A N 1
ATOM 3867 C CA . PRO A 1 537 ? 17.437 97.392 46.500 1.00 68.62 514 PRO A CA 1
ATOM 3868 C C . PRO A 1 537 ? 17.210 96.078 47.227 1.00 84.33 514 PRO A C 1
ATOM 3869 O O . PRO A 1 537 ? 17.898 95.739 48.194 1.00 80.29 514 PRO A O 1
ATOM 3873 N N . GLU A 1 538 ? 16.216 95.337 46.733 1.00 75.05 515 GLU A N 1
ATOM 3874 C CA . GLU A 1 538 ? 15.880 94.038 47.311 1.00 75.52 515 GLU A CA 1
ATOM 3875 C C . GLU A 1 538 ? 17.081 93.103 47.350 1.00 79.55 515 GLU A C 1
ATOM 3876 O O . GLU A 1 538 ? 17.174 92.241 48.232 1.00 83.40 515 GLU A O 1
ATOM 3878 N N . LYS A 1 539 ? 18.011 93.261 46.412 1.00 88.18 516 LYS A N 1
ATOM 3879 C CA . LYS A 1 539 ? 19.155 92.363 46.309 1.00 75.21 516 LYS A CA 1
ATOM 3880 C C . LYS A 1 539 ? 20.346 93.164 45.806 1.00 67.56 516 LYS A C 1
ATOM 3881 O O . LYS A 1 539 ? 20.308 93.704 44.695 1.00 78.44 516 LYS A O 1
ATOM 3887 N N . VAL A 1 540 ? 21.384 93.265 46.627 1.00 61.74 517 VAL A N 1
ATOM 3888 C CA . VAL A 1 540 ? 22.631 93.915 46.246 1.00 66.01 517 VAL A CA 1
ATOM 3889 C C . VAL A 1 540 ? 23.656 92.803 46.061 1.00 78.30 517 VAL A C 1
ATOM 3890 O O . VAL A 1 540 ? 24.146 92.222 47.036 1.00 80.35 517 VAL A O 1
ATOM 3894 N N . TYR A 1 541 ? 23.976 92.500 44.805 1.00 75.86 518 TYR A N 1
ATOM 3895 C CA . TYR A 1 541 ? 24.847 91.371 44.507 1.00 59.55 518 TYR A CA 1
ATOM 3896 C C . TYR A 1 541 ? 26.248 91.615 45.062 1.00 59.68 518 TYR A C 1
ATOM 3897 O O . TYR A 1 541 ? 26.813 92.703 44.915 1.00 59.14 518 TYR A O 1
ATOM 3906 N N . ASN A 1 542 ? 26.793 90.590 45.712 1.00 59.38 519 ASN A N 1
ATOM 3907 C CA . ASN A 1 542 ? 28.052 90.690 46.445 1.00 45.46 519 ASN A CA 1
ATOM 3908 C C . ASN A 1 542 ? 29.235 90.542 45.491 1.00 51.62 519 ASN A C 1
ATOM 3909 O O . ASN A 1 542 ? 29.371 89.495 44.850 1.00 54.65 519 ASN A O 1
ATOM 3914 N N . PRO A 1 543 ? 30.114 91.544 45.379 1.00 50.96 520 PRO A N 1
ATOM 3915 C CA . PRO A 1 543 ? 31.253 91.424 44.450 1.00 46.07 520 PRO A CA 1
ATOM 3916 C C . PRO A 1 543 ? 32.167 90.246 44.750 1.00 48.79 520 PRO A C 1
ATOM 3917 O O . PRO A 1 543 ? 32.835 89.752 43.835 1.00 46.25 520 PRO A O 1
ATOM 3921 N N . MET A 1 544 ? 32.225 89.787 46.000 1.00 46.25 521 MET A N 1
ATOM 3922 C CA . MET A 1 544 ? 32.972 88.588 46.354 1.00 42.52 521 MET A CA 1
ATOM 3923 C C . MET A 1 544 ? 32.045 87.407 46.612 1.00 37.00 521 MET A C 1
ATOM 3924 O O . MET A 1 544 ? 32.414 86.478 47.335 1.00 42.36 521 MET A O 1
ATOM 3929 N N . GLY A 1 545 ? 30.855 87.418 46.009 1.00 40.26 522 GLY A N 1
ATOM 3930 C CA . GLY A 1 545 ? 29.840 86.401 46.239 1.00 39.61 522 GLY A CA 1
ATOM 3931 C C . GLY A 1 545 ? 30.156 85.036 45.660 1.00 42.30 522 GLY A C 1
ATOM 3932 O O . GLY A 1 545 ? 29.457 84.071 45.987 1.00 34.67 522 GLY A O 1
ATOM 3933 N N . SER A 1 546 ? 31.169 84.929 44.801 1.00 31.89 523 SER A N 1
ATOM 3934 C CA . SER A 1 546 ? 31.634 83.617 44.372 1.00 38.31 523 SER A CA 1
ATOM 3935 C C . SER A 1 546 ? 32.402 82.894 45.468 1.00 43.55 523 SER A C 1
ATOM 3936 O O . SER A 1 546 ? 32.733 81.715 45.296 1.00 36.33 523 SER A O 1
ATOM 3939 N N . ALA A 1 547 ? 32.694 83.567 46.577 1.00 41.56 524 ALA A N 1
ATOM 3940 C CA . ALA A 1 547 ? 33.254 82.906 47.744 1.00 37.86 524 ALA A CA 1
ATOM 3941 C C . ALA A 1 547 ? 32.146 82.298 48.595 1.00 42.90 524 ALA A C 1
ATOM 3942 O O . ALA A 1 547 ? 31.002 82.760 48.593 1.00 43.00 524 ALA A O 1
ATOM 3944 N N . GLU A 1 548 ? 32.495 81.241 49.319 1.00 40.35 525 GLU A N 1
ATOM 3945 C CA . GLU A 1 548 ? 31.648 80.724 50.379 1.00 46.73 525 GLU A CA 1
ATOM 3946 C C . GLU A 1 548 ? 32.193 81.186 51.721 1.00 36.27 525 GLU A C 1
ATOM 3947 O O . GLU A 1 548 ? 33.331 81.652 51.824 1.00 34.58 525 GLU A O 1
ATOM 3953 N N . CYS A 1 549 ? 31.359 81.047 52.756 1.00 31.44 526 CYS A N 1
ATOM 3954 C CA . CYS A 1 549 ? 31.816 81.314 54.115 1.00 34.68 526 CYS A CA 1
ATOM 3955 C C . CYS A 1 549 ? 33.106 80.561 54.403 1.00 38.68 526 CYS A C 1
ATOM 3956 O O . CYS A 1 549 ? 34.062 81.126 54.945 1.00 36.68 526 CYS A O 1
ATOM 3959 N N . VAL A 1 550 ? 33.156 79.282 54.021 1.00 36.41 527 VAL A N 1
ATOM 3960 C CA . VAL A 1 550 ? 34.310 78.446 54.301 1.00 33.09 527 VAL A CA 1
ATOM 3961 C C . VAL A 1 550 ? 35.545 78.867 53.514 1.00 30.64 527 VAL A C 1
ATOM 3962 O O . VAL A 1 550 ? 36.667 78.543 53.921 1.00 32.10 527 VAL A O 1
ATOM 3966 N N . THR A 1 551 ? 35.377 79.583 52.399 1.00 32.07 528 THR A N 1
ATOM 3967 C CA . THR A 1 551 ? 36.535 80.013 51.623 1.00 30.13 528 THR A CA 1
ATOM 3968 C C . THR A 1 551 ? 37.459 80.879 52.468 1.00 32.37 528 THR A C 1
ATOM 3969 O O . THR A 1 551 ? 38.682 80.694 52.465 1.00 36.56 528 THR A O 1
ATOM 3973 N N . CYS A 1 552 ? 36.890 81.836 53.195 1.00 32.78 529 CYS A N 1
ATOM 3974 C CA . CYS A 1 552 ? 37.684 82.755 54.003 1.00 43.16 529 CYS A CA 1
ATOM 3975 C C . CYS A 1 552 ? 37.863 82.267 55.437 1.00 37.76 529 CYS A C 1
ATOM 3976 O O . CYS A 1 552 ? 38.929 82.456 56.031 1.00 44.37 529 CYS A O 1
ATOM 3979 N N . HIS A 1 553 ? 36.839 81.644 56.010 1.00 27.45 530 HIS A N 1
ATOM 3980 C CA . HIS A 1 553 ? 36.894 81.247 57.411 1.00 32.54 530 HIS A CA 1
ATOM 3981 C C . HIS A 1 553 ? 37.489 79.866 57.632 1.00 40.81 530 HIS A C 1
ATOM 3982 O O . HIS A 1 553 ? 37.915 79.569 58.753 1.00 35.60 530 HIS A O 1
ATOM 3989 N N . MET A 1 554 ? 37.516 79.008 56.615 1.00 34.91 531 MET A N 1
ATOM 3990 C CA . MET A 1 554 ? 38.047 77.652 56.768 1.00 35.64 531 MET A CA 1
ATOM 3991 C C . MET A 1 554 ? 38.971 77.291 55.605 1.00 34.81 531 MET A C 1
ATOM 3992 O O . MET A 1 554 ? 38.724 76.324 54.881 1.00 40.22 531 MET A O 1
ATOM 3997 N N . PRO A 1 555 ? 40.066 78.035 55.412 1.00 35.17 532 PRO A N 1
ATOM 3998 C CA . PRO A 1 555 ? 41.001 77.670 54.343 1.00 28.94 532 PRO A CA 1
ATOM 3999 C C . PRO A 1 555 ? 41.686 76.356 54.668 1.00 32.41 532 PRO A C 1
ATOM 4000 O O . PRO A 1 555 ? 42.080 76.109 55.809 1.00 40.53 532 PRO A O 1
ATOM 4004 N N . ASN A 1 556 ? 41.803 75.503 53.651 1.00 39.20 533 ASN A N 1
ATOM 4005 C CA . ASN A 1 556 ? 42.437 74.191 53.779 1.00 39.32 533 ASN A CA 1
ATOM 4006 C C . ASN A 1 556 ? 41.781 73.336 54.864 1.00 29.85 533 ASN A C 1
ATOM 4007 O O . ASN A 1 556 ? 42.428 72.477 55.466 1.00 33.94 533 ASN A O 1
ATOM 4012 N N . GLY A 1 557 ? 40.501 73.580 55.145 1.00 33.23 534 GLY A N 1
ATOM 4013 C CA . GLY A 1 557 ? 39.795 72.815 56.154 1.00 33.66 534 GLY A CA 1
ATOM 4014 C C . GLY A 1 557 ? 40.072 73.218 57.585 1.00 39.68 534 GLY A C 1
ATOM 4015 O O . GLY A 1 557 ? 39.607 72.533 58.504 1.00 38.36 534 GLY A O 1
ATOM 4016 N N . TYR A 1 558 ? 40.804 74.306 57.810 1.00 35.23 535 TYR A N 1
ATOM 4017 C CA . TYR A 1 558 ? 41.095 74.728 59.174 1.00 31.40 535 TYR A CA 1
ATOM 4018 C C . TYR A 1 558 ? 39.823 75.170 59.890 1.00 32.80 535 TYR A C 1
ATOM 4019 O O . TYR A 1 558 ? 38.984 75.873 59.322 1.00 35.24 535 TYR A O 1
ATOM 4028 N N . HIS A 1 559 ? 39.688 74.748 61.149 1.00 32.62 536 HIS A N 1
ATOM 4029 C CA . HIS A 1 559 ? 38.544 75.088 61.985 1.00 34.36 536 HIS A CA 1
ATOM 4030 C C . HIS A 1 559 ? 38.852 76.210 62.972 1.00 38.70 536 HIS A C 1
ATOM 4031 O O . HIS A 1 559 ? 38.212 76.296 64.024 1.00 43.40 536 HIS A O 1
ATOM 4038 N N . TYR A 1 560 ? 39.834 77.062 62.669 1.00 36.98 537 TYR A N 1
ATOM 4039 C CA . TYR A 1 560 ? 40.081 78.209 63.535 1.00 38.63 537 TYR A CA 1
ATOM 4040 C C . TYR A 1 560 ? 39.049 79.307 63.324 1.00 44.25 537 TYR A C 1
ATOM 4041 O O . TYR A 1 560 ? 38.771 80.072 64.253 1.00 38.17 537 TYR A O 1
ATOM 4050 N N . PHE A 1 561 ? 38.489 79.399 62.115 1.00 42.68 538 PHE A N 1
ATOM 4051 C CA . PHE A 1 561 ? 37.451 80.364 61.755 1.00 38.01 538 PHE A CA 1
ATOM 4052 C C . PHE A 1 561 ? 37.943 81.808 61.796 1.00 34.77 538 PHE A C 1
ATOM 4053 O O . PHE A 1 561 ? 37.208 82.723 61.414 1.00 40.63 538 PHE A O 1
ATOM 4061 N N . LYS A 1 562 ? 39.187 82.024 62.216 1.00 41.12 539 LYS A N 1
ATOM 4062 C CA . LYS A 1 562 ? 39.780 83.352 62.184 1.00 41.30 539 LYS A CA 1
ATOM 4063 C C . LYS A 1 562 ? 40.275 83.651 60.775 1.00 43.39 539 LYS A C 1
ATOM 4064 O O . LYS A 1 562 ? 41.015 82.858 60.187 1.00 52.82 539 LYS A O 1
ATOM 4070 N N . VAL A 1 563 ? 39.868 84.793 60.235 1.00 41.15 540 VAL A N 1
ATOM 4071 C CA . VAL A 1 563 ? 40.177 85.132 58.853 1.00 37.91 540 VAL A CA 1
ATOM 4072 C C . VAL A 1 563 ? 41.536 85.809 58.795 1.00 41.90 540 VAL A C 1
ATOM 4073 O O . VAL A 1 563 ? 41.822 86.724 59.578 1.00 51.39 540 VAL A O 1
ATOM 4077 N N . GLY A 1 564 ? 42.378 85.353 57.873 1.00 43.93 541 GLY A N 1
ATOM 4078 C CA . GLY A 1 564 ? 43.555 86.116 57.522 1.00 48.73 541 GLY A CA 1
ATOM 4079 C C . GLY A 1 564 ? 43.184 87.367 56.752 1.00 52.92 541 GLY A C 1
ATOM 4080 O O . GLY A 1 564 ? 42.190 87.426 56.041 1.00 46.84 541 GLY A O 1
ATOM 4081 N N . LYS A 1 565 ? 44.007 88.391 56.906 1.00 55.28 542 LYS A N 1
ATOM 4082 C CA . LYS A 1 565 ? 43.786 89.682 56.269 1.00 52.38 542 LYS A CA 1
ATOM 4083 C C . LYS A 1 565 ? 45.074 90.189 55.636 1.00 50.73 542 LYS A C 1
ATOM 4084 O O . LYS A 1 565 ? 45.570 91.256 55.993 1.00 70.86 542 LYS A O 1
ATOM 4090 N N . PRO A 1 566 ? 45.633 89.469 54.654 1.00 57.61 543 PRO A N 1
ATOM 4091 C CA . PRO A 1 566 ? 45.148 88.217 54.081 1.00 55.64 543 PRO A CA 1
ATOM 4092 C C . PRO A 1 566 ? 45.673 86.943 54.771 1.00 53.90 543 PRO A C 1
ATOM 4093 O O . PRO A 1 566 ? 45.031 85.886 54.691 1.00 59.40 543 PRO A O 1
ATOM 4097 N N . THR A 1 567 ? 46.829 87.031 55.422 1.00 47.12 544 THR A N 1
ATOM 4098 C CA . THR A 1 567 ? 47.414 85.889 56.108 1.00 49.92 544 THR A CA 1
ATOM 4099 C C . THR A 1 567 ? 47.265 86.029 57.619 1.00 44.11 544 THR A C 1
ATOM 4100 O O . THR A 1 567 ? 47.180 87.135 58.161 1.00 42.39 544 THR A O 1
ATOM 4104 N N . ILE A 1 568 ? 47.210 84.881 58.291 1.00 48.68 545 ILE A N 1
ATOM 4105 C CA . ILE A 1 568 ? 47.126 84.819 59.743 1.00 35.86 545 ILE A CA 1
ATOM 4106 C C . ILE A 1 568 ? 48.031 83.691 60.217 1.00 41.03 545 ILE A C 1
ATOM 4107 O O . ILE A 1 568 ? 48.218 82.684 59.526 1.00 50.97 545 ILE A O 1
ATOM 4112 N N . SER A 1 569 ? 48.626 83.885 61.391 1.00 43.23 546 SER A N 1
ATOM 4113 C CA . SER A 1 569 ? 49.453 82.874 62.035 1.00 44.35 546 SER A CA 1
ATOM 4114 C C . SER A 1 569 ? 48.934 82.640 63.444 1.00 46.57 546 SER A C 1
ATOM 4115 O O . SER A 1 569 ? 48.733 83.596 64.200 1.00 47.87 546 SER A O 1
ATOM 4118 N N . ILE A 1 570 ? 48.709 81.375 63.790 1.00 50.85 547 ILE A N 1
ATOM 4119 C CA . ILE A 1 570 ? 48.162 81.005 65.087 1.00 45.53 547 ILE A CA 1
ATOM 4120 C C . ILE A 1 570 ? 49.096 80.010 65.758 1.00 48.02 547 ILE A C 1
ATOM 4121 O O . ILE A 1 570 ? 49.587 79.071 65.121 1.00 48.18 547 ILE A O 1
ATOM 4126 N N . ASP A 1 571 ? 49.346 80.233 67.045 1.00 53.04 548 ASP A N 1
ATOM 4127 C CA . ASP A 1 571 ? 49.940 79.234 67.918 1.00 55.92 548 ASP A CA 1
ATOM 4128 C C . ASP A 1 571 ? 48.828 78.628 68.763 1.00 54.73 548 ASP A C 1
ATOM 4129 O O . ASP A 1 571 ? 48.180 79.329 69.550 1.00 52.49 548 ASP A O 1
ATOM 4134 N N . ASN A 1 572 ? 48.594 77.333 68.574 1.00 38.20 549 ASN A N 1
ATOM 4135 C CA . ASN A 1 572 ? 47.548 76.605 69.286 1.00 40.93 549 ASN A CA 1
ATOM 4136 C C . ASN A 1 572 ? 48.120 76.184 70.634 1.00 43.49 549 ASN A C 1
ATOM 4137 O O . ASN A 1 572 ? 48.871 75.211 70.730 1.00 39.26 549 ASN A O 1
ATOM 4142 N N . LEU A 1 573 ? 47.763 76.922 71.684 1.00 36.37 550 LEU A N 1
ATOM 4143 C CA . LEU A 1 573 ? 48.288 76.631 73.012 1.00 45.09 550 LEU A CA 1
ATOM 4144 C C . LEU A 1 573 ? 47.678 75.375 73.619 1.00 42.19 550 LEU A C 1
ATOM 4145 O O . LEU A 1 573 ? 48.286 74.779 74.513 1.00 40.18 550 LEU A O 1
ATOM 4150 N N . THR A 1 574 ? 46.498 74.960 73.156 1.00 46.48 551 THR A N 1
ATOM 4151 C CA . THR A 1 574 ? 45.942 73.688 73.605 1.00 45.17 551 THR A CA 1
ATOM 4152 C C . THR A 1 574 ? 46.785 72.523 73.103 1.00 43.78 551 THR A C 1
ATOM 4153 O O . THR A 1 574 ? 47.060 71.577 73.850 1.00 45.31 551 THR A O 1
ATOM 4157 N N . ILE A 1 575 ? 47.212 72.580 71.841 1.00 48.85 552 ILE A N 1
ATOM 4158 C CA . ILE A 1 575 ? 48.124 71.573 71.309 1.00 42.61 552 ILE A CA 1
ATOM 4159 C C . ILE A 1 575 ? 49.461 71.647 72.032 1.00 39.18 552 ILE A C 1
ATOM 4160 O O . ILE A 1 575 ? 50.035 70.625 72.427 1.00 55.35 552 ILE A O 1
ATOM 4165 N N . LYS A 1 576 ? 49.968 72.868 72.224 1.00 47.32 553 LYS A N 1
ATOM 4166 C CA . LYS A 1 576 ? 51.332 73.054 72.706 1.00 49.62 553 LYS A CA 1
ATOM 4167 C C . LYS A 1 576 ? 51.527 72.511 74.119 1.00 48.38 553 LYS A C 1
ATOM 4168 O O . LYS A 1 576 ? 52.616 72.028 74.451 1.00 40.13 553 LYS A O 1
ATOM 4174 N N . ASN A 1 577 ? 50.493 72.565 74.958 1.00 43.17 554 ASN A N 1
ATOM 4175 C CA . ASN A 1 577 ? 50.614 72.217 76.369 1.00 52.68 554 ASN A CA 1
ATOM 4176 C C . ASN A 1 577 ? 49.936 70.890 76.706 1.00 60.80 554 ASN A C 1
ATOM 4177 O O . ASN A 1 577 ? 49.427 70.717 77.816 1.00 54.48 554 ASN A O 1
ATOM 4182 N N . ASP A 1 578 ? 49.929 69.942 75.767 1.00 56.93 555 ASP A N 1
ATOM 4183 C CA . ASP A 1 578 ? 49.265 68.651 75.952 1.00 50.47 555 ASP A CA 1
ATOM 4184 C C . ASP A 1 578 ? 50.255 67.543 75.601 1.00 50.74 555 ASP A C 1
ATOM 4185 O O . ASP A 1 578 ? 50.471 67.249 74.421 1.00 49.13 555 ASP A O 1
ATOM 4190 N N . SER A 1 579 ? 50.846 66.926 76.627 1.00 40.11 556 SER A N 1
ATOM 4191 C CA . SER A 1 579 ? 51.841 65.882 76.411 1.00 44.58 556 SER A CA 1
ATOM 4192 C C . SER A 1 579 ? 51.230 64.539 76.027 1.00 36.80 556 SER A C 1
ATOM 4193 O O . SER A 1 579 ? 51.967 63.639 75.612 1.00 36.43 556 SER A O 1
ATOM 4196 N N . SER A 1 580 ? 49.910 64.380 76.154 1.00 27.10 557 SER A N 1
ATOM 4197 C CA . SER A 1 580 ? 49.273 63.167 75.659 1.00 31.45 557 SER A CA 1
ATOM 4198 C C . SER A 1 580 ? 49.329 63.074 74.138 1.00 37.78 557 SER A C 1
ATOM 4199 O O . SER A 1 580 ? 49.111 61.989 73.585 1.00 41.32 557 SER A O 1
ATOM 4202 N N . LEU A 1 581 ? 49.633 64.182 73.457 1.00 38.48 558 LEU A N 1
ATOM 4203 C CA . LEU A 1 581 ? 49.680 64.218 72.003 1.00 39.20 558 LEU A CA 1
ATOM 4204 C C . LEU A 1 581 ? 50.982 63.674 71.426 1.00 45.55 558 LEU A C 1
ATOM 4205 O O . LEU A 1 581 ? 51.086 63.552 70.199 1.00 41.74 558 LEU A O 1
ATOM 4210 N N . GLY A 1 582 ? 51.966 63.363 72.268 1.00 41.17 559 GLY A N 1
ATOM 4211 C CA . GLY A 1 582 ? 53.228 62.840 71.773 1.00 38.36 559 GLY A CA 1
ATOM 4212 C C . GLY A 1 582 ? 53.946 63.827 70.873 1.00 46.32 559 GLY A C 1
ATOM 4213 O O . GLY A 1 582 ? 54.068 65.021 71.180 1.00 41.94 559 GLY A O 1
ATOM 4214 N N . SER A 1 583 ? 54.420 63.326 69.728 1.00 40.82 560 SER A N 1
ATOM 4215 C CA . SER A 1 583 ? 55.171 64.151 68.792 1.00 49.04 560 SER A CA 1
ATOM 4216 C C . SER A 1 583 ? 54.302 65.161 68.051 1.00 48.52 560 SER A C 1
ATOM 4217 O O . SER A 1 583 ? 54.847 66.002 67.329 1.00 61.75 560 SER A O 1
ATOM 4220 N N . TYR A 1 584 ? 52.977 65.102 68.202 1.00 43.47 561 TYR A N 1
ATOM 4221 C CA . TYR A 1 584 ? 52.107 66.138 67.659 1.00 43.48 561 TYR A CA 1
ATOM 4222 C C . T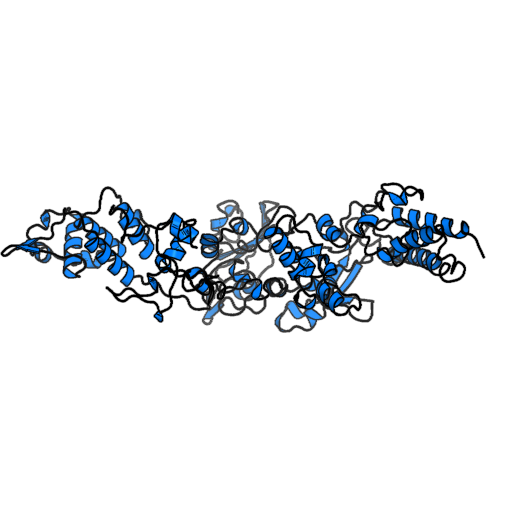YR A 1 584 ? 52.060 67.376 68.540 1.00 46.73 561 TYR A C 1
ATOM 4223 O O . TYR A 1 584 ? 51.523 68.404 68.112 1.00 53.58 561 TYR A O 1
ATOM 4232 N N . GLN A 1 585 ? 52.618 67.302 69.750 1.00 48.74 562 GLN A N 1
ATOM 4233 C CA . GLN A 1 585 ? 52.600 68.452 70.646 1.00 48.17 562 GLN A CA 1
ATOM 4234 C C . GLN A 1 585 ? 53.433 69.601 70.095 1.00 48.57 562 GLN A C 1
ATOM 4235 O O . GLN A 1 585 ? 53.131 70.770 70.360 1.00 43.69 562 GLN A O 1
ATOM 4241 N N . SER A 1 586 ? 54.472 69.295 69.320 1.00 49.63 563 SER A N 1
ATOM 4242 C CA . SER A 1 586 ? 55.328 70.334 68.763 1.00 48.58 563 SER A CA 1
ATOM 4243 C C . SER A 1 586 ? 54.750 70.969 67.504 1.00 59.82 563 SER A C 1
ATOM 4244 O O . SER A 1 586 ? 55.307 71.961 67.022 1.00 64.89 563 SER A O 1
ATOM 4247 N N . ARG A 1 587 ? 53.660 70.427 66.966 1.00 55.99 564 ARG A N 1
ATOM 4248 C CA . ARG A 1 587 ? 53.070 70.913 65.718 1.00 45.26 564 ARG A CA 1
ATOM 4249 C C . ARG A 1 587 ? 51.868 71.812 66.010 1.00 39.44 564 ARG A C 1
ATOM 4250 O O . ARG A 1 587 ? 50.751 71.585 65.545 1.00 47.62 564 ARG A O 1
ATOM 4254 N N . TYR A 1 588 ? 52.120 72.859 66.793 1.00 41.87 565 TYR A N 1
ATOM 4255 C CA . TYR A 1 588 ? 51.073 73.746 67.283 1.00 34.40 565 TYR A CA 1
ATOM 4256 C C . TYR A 1 588 ? 50.915 75.011 66.451 1.00 39.16 565 TYR A C 1
ATOM 4257 O O . TYR A 1 588 ? 50.040 75.827 66.762 1.00 41.14 565 TYR A O 1
ATOM 4266 N N . LYS A 1 589 ? 51.733 75.199 65.414 1.00 42.30 566 LYS A N 1
ATOM 4267 C CA . LYS A 1 589 ? 51.651 76.390 64.577 1.00 48.51 566 LYS A CA 1
ATOM 4268 C C . LYS A 1 589 ? 50.772 76.122 63.365 1.00 44.38 566 LYS A C 1
ATOM 4269 O O . LYS A 1 589 ? 50.942 75.112 62.676 1.00 45.13 566 LYS A O 1
ATOM 4275 N N . ALA A 1 590 ? 49.847 77.037 63.103 1.00 41.23 567 ALA A N 1
ATOM 4276 C CA . ALA A 1 590 ? 49.000 76.994 61.923 1.00 42.34 567 ALA A CA 1
ATOM 4277 C C . ALA A 1 590 ? 49.072 78.337 61.214 1.00 46.84 567 ALA A C 1
ATOM 4278 O O . ALA A 1 590 ? 49.089 79.390 61.860 1.00 43.23 567 ALA A O 1
ATOM 4280 N N . SER A 1 591 ? 49.103 78.295 59.885 1.00 52.56 568 SER A N 1
ATOM 4281 C CA . SER A 1 591 ? 49.272 79.498 59.086 1.00 48.34 568 SER A CA 1
ATOM 4282 C C . SER A 1 591 ? 48.543 79.316 57.766 1.00 44.90 568 SER A C 1
ATOM 4283 O O . SER A 1 591 ? 48.728 78.296 57.097 1.00 44.94 568 SER A O 1
ATOM 4286 N N . TYR A 1 592 ? 47.714 80.292 57.398 1.00 47.85 569 TYR A N 1
ATOM 4287 C CA . TYR A 1 592 ? 47.022 80.212 56.122 1.00 42.65 569 TYR A CA 1
ATOM 4288 C C . TYR A 1 592 ? 46.708 81.602 55.584 1.00 54.06 569 TYR A C 1
ATOM 4289 O O . TYR A 1 592 ? 46.738 82.601 56.306 1.00 47.33 569 TYR A O 1
ATOM 4298 N N . ASN A 1 593 ? 46.393 81.636 54.290 1.00 45.55 570 ASN A N 1
ATOM 4299 C CA . ASN A 1 593 ? 45.956 82.837 53.588 1.00 42.13 570 ASN A CA 1
ATOM 4300 C C . ASN A 1 593 ? 44.480 82.669 53.242 1.00 40.75 570 ASN A C 1
ATOM 4301 O O . ASN A 1 593 ? 44.114 81.733 52.522 1.00 37.61 570 ASN A O 1
ATOM 4306 N N . SER A 1 594 ? 43.638 83.576 53.744 1.00 35.06 571 SER A N 1
ATOM 4307 C CA . SER A 1 594 ? 42.198 83.454 53.555 1.00 37.97 571 SER A CA 1
ATOM 4308 C C . SER A 1 594 ? 41.710 84.026 52.227 1.00 37.74 571 SER A C 1
ATOM 4309 O O . SER A 1 594 ? 40.500 83.987 51.972 1.00 39.04 571 SER A O 1
ATOM 4312 N N . CYS A 1 595 ? 42.606 84.539 51.375 1.00 32.06 572 CYS A N 1
ATOM 4313 C CA . CYS A 1 595 ? 42.189 85.351 50.242 1.00 40.14 572 CYS A CA 1
ATOM 4314 C C . CYS A 1 595 ? 42.846 84.984 48.918 1.00 42.18 572 CYS A C 1
ATOM 4315 O O . CYS A 1 595 ? 42.352 85.426 47.869 1.00 47.36 572 CYS A O 1
ATOM 4318 N N . SER A 1 596 ? 43.919 84.191 48.914 1.00 35.08 573 SER A N 1
ATOM 4319 C CA . SER A 1 596 ? 44.683 83.988 47.688 1.00 37.24 573 SER A CA 1
ATOM 4320 C C . SER A 1 596 ? 44.079 82.941 46.749 1.00 37.33 573 SER A C 1
ATOM 4321 O O . SER A 1 596 ? 44.738 82.560 45.775 1.00 39.68 573 SER A O 1
ATOM 4324 N N . VAL A 1 597 ? 42.853 82.474 47.000 1.00 31.77 574 VAL A N 1
ATOM 4325 C CA . VAL A 1 597 ? 42.157 81.703 45.975 1.00 35.89 574 VAL A CA 1
ATOM 4326 C C . VAL A 1 597 ? 41.763 82.617 44.822 1.00 40.06 574 VAL A C 1
ATOM 4327 O O . VAL A 1 597 ? 41.778 82.205 43.656 1.00 44.85 574 VAL A O 1
ATOM 4331 N N . CYS A 1 598 ? 41.442 83.875 45.119 1.00 43.05 575 CYS A N 1
ATOM 4332 C CA . CYS A 1 598 ? 41.107 84.870 44.110 1.00 39.15 575 CYS A CA 1
ATOM 4333 C C . CYS A 1 598 ? 42.119 86.004 44.048 1.00 44.36 575 CYS A C 1
ATOM 4334 O O . CYS A 1 598 ? 42.575 86.372 42.962 1.00 46.12 575 CYS A O 1
ATOM 4337 N N . HIS A 1 599 ? 42.488 86.568 45.194 1.00 44.08 576 HIS A N 1
ATOM 4338 C CA . HIS A 1 599 ? 43.492 87.616 45.220 1.00 40.42 576 HIS A CA 1
ATOM 4339 C C . HIS A 1 599 ? 44.884 87.022 45.033 1.00 40.96 576 HIS A C 1
ATOM 4340 O O . HIS A 1 599 ? 45.111 85.826 45.230 1.00 46.55 576 HIS A O 1
ATOM 4347 N N . ASP A 1 600 ? 45.821 87.880 44.640 1.00 49.52 577 ASP A N 1
ATOM 4348 C CA . ASP A 1 600 ? 47.178 87.422 44.392 1.00 45.99 577 ASP A CA 1
ATOM 4349 C C . ASP A 1 600 ? 47.873 87.101 45.708 1.00 52.58 577 ASP A C 1
ATOM 4350 O O . ASP A 1 600 ? 47.693 87.794 46.712 1.00 49.56 577 ASP A O 1
ATOM 4355 N N . ALA A 1 601 ? 48.679 86.038 45.695 1.00 45.74 578 ALA A N 1
ATOM 4356 C CA . ALA A 1 601 ? 49.259 85.527 46.932 1.00 50.81 578 ALA A CA 1
ATOM 4357 C C . ALA A 1 601 ? 50.262 86.504 47.532 1.00 53.22 578 ALA A C 1
ATOM 4358 O O . ALA A 1 601 ? 50.312 86.679 48.755 1.00 61.74 578 ALA A O 1
ATOM 4360 N N . VAL A 1 602 ? 51.070 87.149 46.697 1.00 53.13 579 VAL A N 1
ATOM 4361 C CA . VAL A 1 602 ? 52.117 88.039 47.176 1.00 47.00 579 VAL A CA 1
ATOM 4362 C C . VAL A 1 602 ? 51.699 89.501 47.089 1.00 56.06 579 VAL A C 1
ATOM 4363 O O . VAL A 1 602 ? 51.966 90.280 48.004 1.00 60.91 579 VAL A O 1
ATOM 4367 N N . GLY A 1 603 ? 51.038 89.889 45.995 1.00 56.06 580 GLY A N 1
ATOM 4368 C CA . GLY A 1 603 ? 50.746 91.296 45.769 1.00 41.42 580 GLY A CA 1
ATOM 4369 C C . GLY A 1 603 ? 49.657 91.853 46.665 1.00 47.25 580 GLY A C 1
ATOM 4370 O O . GLY A 1 603 ? 49.671 93.043 46.994 1.00 57.91 580 GLY A O 1
ATOM 4371 N N . PHE A 1 604 ? 48.701 91.017 47.062 1.00 58.75 581 PHE A N 1
ATOM 4372 C CA . PHE A 1 604 ? 47.618 91.418 47.957 1.00 51.76 581 PHE A CA 1
ATOM 4373 C C . PHE A 1 604 ? 48.093 91.216 49.393 1.00 57.39 581 PHE A C 1
ATOM 4374 O O . PHE A 1 604 ? 48.236 90.076 49.849 1.00 56.88 581 PHE A O 1
ATOM 4382 N N . ASP A 1 605 ? 48.349 92.315 50.106 1.00 66.02 582 ASP A N 1
ATOM 4383 C CA . ASP A 1 605 ? 49.010 92.235 51.404 1.00 61.61 582 ASP A CA 1
ATOM 4384 C C . ASP A 1 605 ? 48.178 92.935 52.476 1.00 51.48 582 ASP A C 1
ATOM 4385 O O . ASP A 1 605 ? 47.120 93.513 52.205 1.00 50.27 582 ASP A O 1
ATOM 4390 N N . ALA A 1 606 ? 48.690 92.881 53.711 1.00 53.75 583 ALA A N 1
ATOM 4391 C CA . ALA A 1 606 ? 47.973 93.430 54.859 1.00 55.32 583 ALA A CA 1
ATOM 4392 C C . ALA A 1 606 ? 47.725 94.926 54.708 1.00 58.45 583 ALA A C 1
ATOM 4393 O O . ALA A 1 606 ? 46.690 95.434 55.151 1.00 52.16 583 ALA A O 1
ATOM 4395 N N . ASN A 1 607 ? 48.666 95.653 54.102 1.00 53.48 584 ASN A N 1
ATOM 4396 C CA . ASN A 1 607 ? 48.469 97.085 53.886 1.00 63.15 584 ASN A CA 1
ATOM 4397 C C . ASN A 1 607 ? 47.246 97.346 53.015 1.00 64.26 584 ASN A C 1
ATOM 4398 O O . ASN A 1 607 ? 46.397 98.182 53.346 1.00 63.24 584 ASN A O 1
ATOM 4403 N N . ALA A 1 608 ? 47.136 96.630 51.896 1.00 54.28 585 ALA A N 1
ATOM 4404 C CA . ALA A 1 608 ? 45.982 96.793 51.019 1.00 60.14 585 ALA A CA 1
ATOM 4405 C C . ALA A 1 608 ? 44.679 96.493 51.753 1.00 56.24 585 ALA A C 1
ATOM 4406 O O . ALA A 1 608 ? 43.671 97.179 51.548 1.00 69.91 585 ALA A O 1
ATOM 4408 N N . VAL A 1 609 ? 44.684 95.478 52.620 1.00 60.18 586 VAL A N 1
ATOM 4409 C CA . VAL A 1 609 ? 43.469 95.118 53.346 1.00 57.20 586 VAL A CA 1
ATOM 4410 C C . VAL A 1 609 ? 43.200 96.112 54.469 1.00 62.82 586 VAL A C 1
ATOM 4411 O O . VAL A 1 609 ? 42.048 96.489 54.717 1.00 52.47 586 VAL A O 1
ATOM 4415 N N . LYS A 1 610 ? 44.250 96.544 55.170 1.00 66.66 587 LYS A N 1
ATOM 4416 C CA . LYS A 1 610 ? 44.078 97.530 56.234 1.00 77.47 587 LYS A CA 1
ATOM 4417 C C . LYS A 1 610 ? 43.446 98.812 55.705 1.00 75.52 587 LYS A C 1
ATOM 4418 O O . LYS A 1 610 ? 42.624 99.436 56.388 1.00 65.29 587 LYS A O 1
ATOM 4424 N N . ALA A 1 611 ? 43.803 99.208 54.482 1.00 61.39 588 ALA A N 1
ATOM 4425 C CA . ALA A 1 611 ? 43.195 100.360 53.829 1.00 62.50 588 ALA A CA 1
ATOM 4426 C C . ALA A 1 611 ? 41.677 100.276 53.863 1.00 72.68 588 ALA A C 1
ATOM 4427 O O . ALA A 1 611 ? 41.022 101.108 54.496 1.00 88.10 588 ALA A O 1
ATOM 4429 N N . TRP A 1 612 ? 41.113 99.267 53.191 1.00 83.93 589 TRP A N 1
ATOM 4430 C CA . TRP A 1 612 ? 39.662 99.108 53.179 1.00 75.49 589 TRP A CA 1
ATOM 4431 C C . TRP A 1 612 ? 39.097 98.965 54.589 1.00 78.52 589 TRP A C 1
ATOM 4432 O O . TRP A 1 612 ? 38.019 99.493 54.881 1.00 66.73 589 TRP A O 1
ATOM 4443 N N . THR A 1 613 ? 39.799 98.248 55.473 1.00 79.25 590 THR A N 1
ATOM 4444 C CA . THR A 1 613 ? 39.237 97.920 56.781 1.00 83.77 590 THR A CA 1
ATOM 4445 C C . THR A 1 613 ? 39.227 99.131 57.710 1.00 84.87 590 THR A C 1
ATOM 4446 O O . THR A 1 613 ? 38.216 99.399 58.365 1.00 68.71 590 THR A O 1
ATOM 4450 N N . ASP A 1 614 ? 40.323 99.897 57.750 1.00 82.03 591 ASP A N 1
ATOM 4451 C CA . ASP A 1 614 ? 40.312 101.152 58.497 1.00 78.53 591 ASP A CA 1
ATOM 4452 C C . ASP A 1 614 ? 39.237 102.076 57.953 1.00 80.08 591 ASP A C 1
ATOM 4453 O O . ASP A 1 614 ? 38.414 102.610 58.702 1.00 74.87 591 ASP A O 1
ATOM 4458 N N . LYS A 1 615 ? 39.224 102.244 56.632 1.00 70.02 592 LYS A N 1
ATOM 4459 C CA . LYS A 1 615 ? 38.305 103.158 55.969 1.00 65.42 592 LYS A CA 1
ATOM 4460 C C . LYS A 1 615 ? 36.847 102.827 56.264 1.00 63.49 592 LYS A C 1
ATOM 4461 O O . LYS A 1 615 ? 35.997 103.723 56.248 1.00 91.80 592 LYS A O 1
ATOM 4467 N N . VAL A 1 616 ? 36.538 101.565 56.550 1.00 72.44 593 VAL A N 1
ATOM 4468 C CA . VAL A 1 616 ? 35.174 101.205 56.919 1.00 68.76 593 VAL A CA 1
ATOM 4469 C C . VAL A 1 616 ? 34.946 101.413 58.414 1.00 78.67 593 VAL A C 1
ATOM 4470 O O . VAL A 1 616 ? 33.909 101.944 58.809 1.00 69.54 593 VAL A O 1
ATOM 4474 N N . ASP A 1 617 ? 35.906 101.017 59.261 1.00 72.87 594 ASP A N 1
ATOM 4475 C CA . ASP A 1 617 ? 35.793 101.263 60.700 1.00 91.47 594 ASP A CA 1
ATOM 4476 C C . ASP A 1 617 ? 35.611 102.747 60.989 1.00 103.17 594 ASP A C 1
ATOM 4477 O O . ASP A 1 617 ? 34.745 103.139 61.776 1.00 95.15 594 ASP A O 1
ATOM 4482 N N . THR A 1 618 ? 36.445 103.583 60.372 1.00 97.61 595 THR A N 1
ATOM 4483 C CA . THR A 1 618 ? 36.334 105.031 60.485 1.00 84.65 595 THR A CA 1
ATOM 4484 C C . THR A 1 618 ? 34.909 105.497 60.225 1.00 90.30 595 THR A C 1
ATOM 4485 O O . THR A 1 618 ? 34.299 106.188 61.048 1.00 93.55 595 THR A O 1
ATOM 4489 N N . ARG A 1 619 ? 34.347 105.065 59.096 1.00 80.33 596 ARG A N 1
ATOM 4490 C CA . ARG A 1 619 ? 33.083 105.636 58.644 1.00 78.80 596 ARG A CA 1
ATOM 4491 C C . ARG A 1 619 ? 31.912 105.202 59.513 1.00 75.71 596 ARG A C 1
ATOM 4492 O O . ARG A 1 619 ? 30.957 105.968 59.671 1.00 96.28 596 ARG A O 1
ATOM 4500 N N . VAL A 1 620 ? 31.951 103.993 60.081 1.00 82.26 597 VAL A N 1
ATOM 4501 C CA . VAL A 1 620 ? 30.852 103.605 60.962 1.00 90.44 597 VAL A CA 1
ATOM 4502 C C . VAL A 1 620 ? 30.972 104.301 62.313 1.00 91.84 597 VAL A C 1
ATOM 4503 O O . VAL A 1 620 ? 29.968 104.748 62.874 1.00 90.87 597 VAL A O 1
ATOM 4507 N N . ASN A 1 621 ? 32.190 104.416 62.853 1.00 83.40 598 ASN A N 1
ATOM 4508 C CA . ASN A 1 621 ? 32.363 105.058 64.154 1.00 94.99 598 ASN A CA 1
ATOM 4509 C C . ASN A 1 621 ? 31.879 106.503 64.132 1.00 99.31 598 ASN A C 1
ATOM 4510 O O . ASN A 1 621 ? 31.193 106.951 65.057 1.00 106.17 598 ASN A O 1
ATOM 4515 N N . ASN A 1 622 ? 32.201 107.240 63.069 1.00 103.52 599 ASN A N 1
ATOM 4516 C CA . ASN A 1 622 ? 31.791 108.632 62.938 1.00 99.66 599 ASN A CA 1
ATOM 4517 C C . ASN A 1 622 ? 30.301 108.782 62.651 1.00 91.16 599 ASN A C 1
ATOM 4518 O O . ASN A 1 622 ? 29.808 109.913 62.598 1.00 120.17 599 ASN A O 1
ATOM 4523 N N . ILE A 1 623 ? 29.576 107.679 62.469 1.00 86.57 600 ILE A N 1
ATOM 4524 C CA . ILE A 1 623 ? 28.123 107.727 62.352 1.00 91.76 600 ILE A CA 1
ATOM 4525 C C . ILE A 1 623 ? 27.525 107.412 63.716 1.00 106.36 600 ILE A C 1
ATOM 4526 O O . ILE A 1 623 ? 26.472 107.941 64.089 1.00 108.49 600 ILE A O 1
ATOM 4531 N N . LEU A 1 624 ? 28.208 106.564 64.481 1.00 102.73 601 LEU A N 1
ATOM 4532 C CA . LEU A 1 624 ? 27.717 106.194 65.801 1.00 110.46 601 LEU A CA 1
ATOM 4533 C C . LEU A 1 624 ? 28.185 107.164 66.879 1.00 120.71 601 LEU A C 1
ATOM 4534 O O . LEU A 1 624 ? 27.461 107.397 67.851 1.00 119.28 601 LEU A O 1
ATOM 4539 N N . ASN A 1 625 ? 29.381 107.734 66.733 1.00 142.38 602 ASN A N 1
ATOM 4540 C CA . ASN A 1 625 ? 29.826 108.792 67.631 1.00 130.75 602 ASN A CA 1
ATOM 4541 C C . ASN A 1 625 ? 28.927 110.007 67.465 1.00 123.17 602 ASN A C 1
ATOM 4542 O O . ASN A 1 625 ? 28.196 110.381 68.389 1.00 112.61 602 ASN A O 1
ATOM 4547 N N . GLN A 1 626 ? 28.949 110.604 66.272 1.00 125.64 603 GLN A N 1
ATOM 4548 C CA . GLN A 1 626 ? 28.126 111.770 65.981 1.00 117.15 603 GLN A CA 1
ATOM 4549 C C . GLN A 1 626 ? 26.660 111.380 65.821 1.00 114.01 603 GLN A C 1
ATOM 4550 O O . GLN A 1 626 ? 25.973 111.893 64.937 1.00 129.15 603 GLN A O 1
ATOM 4553 N N . LEU A 1 627 ? 26.180 110.467 66.666 1.00 87.24 604 LEU A N 1
ATOM 4554 C CA . LEU A 1 627 ? 24.758 110.171 66.796 1.00 87.45 604 LEU A CA 1
ATOM 4555 C C . LEU A 1 627 ? 24.483 109.778 68.241 1.00 99.63 604 LEU A C 1
ATOM 4556 O O . LEU A 1 627 ? 23.327 109.658 68.663 1.00 89.32 604 LEU A O 1
ATOM 4558 N N . LYS A 1 628 ? 25.558 109.530 68.987 1.00 102.05 605 LYS A N 1
ATOM 4559 C CA . LYS A 1 628 ? 25.518 109.516 70.441 1.00 104.20 605 LYS A CA 1
ATOM 4560 C C . LYS A 1 628 ? 25.947 110.845 71.037 1.00 112.17 605 LYS A C 1
ATOM 4561 O O . LYS A 1 628 ? 25.514 111.182 72.143 1.00 106.71 605 LYS A O 1
ATOM 4563 N N . THR A 1 629 ? 26.772 111.612 70.318 1.00 122.77 606 THR A N 1
ATOM 4564 C CA . THR A 1 629 ? 27.041 112.990 70.709 1.00 106.08 606 THR A CA 1
ATOM 4565 C C . THR A 1 629 ? 25.998 113.922 70.089 1.00 113.66 606 THR A C 1
ATOM 4566 O O . THR A 1 629 ? 24.874 114.017 70.590 1.00 88.72 606 THR A O 1
ATOM 4570 N N . THR A 1 630 ? 26.344 114.570 68.971 1.00 109.98 607 THR A N 1
ATOM 4571 C CA . THR A 1 630 ? 25.659 115.797 68.552 1.00 106.00 607 THR A CA 1
ATOM 4572 C C . THR A 1 630 ? 24.164 115.569 68.329 1.00 101.75 607 THR A C 1
ATOM 4573 O O . THR A 1 630 ? 23.323 116.312 68.858 1.00 124.09 607 THR A O 1
ATOM 4577 N N . TYR A 1 631 ? 23.810 114.534 67.567 1.00 95.78 608 TYR A N 1
ATOM 4578 C CA . TYR A 1 631 ? 22.402 114.250 67.284 1.00 99.26 608 TYR A CA 1
ATOM 4579 C C . TYR A 1 631 ? 21.736 113.429 68.376 1.00 101.28 608 TYR A C 1
ATOM 4580 O O . TYR A 1 631 ? 20.639 112.897 68.141 1.00 87.73 608 TYR A O 1
ATOM 4589 N N . ALA A 1 632 ? 22.365 113.313 69.552 1.00 89.85 609 ALA A N 1
ATOM 4590 C CA . ALA A 1 632 ? 21.777 112.515 70.618 1.00 104.39 609 ALA A CA 1
ATOM 4591 C C . ALA A 1 632 ? 20.402 113.041 70.976 1.00 107.16 609 ALA A C 1
ATOM 4592 O O . ALA A 1 632 ? 20.090 114.216 70.784 1.00 112.12 609 ALA A O 1
ATOM 4594 N N . ALA A 1 633 ? 19.573 112.139 71.475 1.00 132.23 610 ALA A N 1
ATOM 4595 C CA . ALA A 1 633 ? 18.209 112.411 71.912 1.00 149.80 610 ALA A CA 1
ATOM 4596 C C . ALA A 1 633 ? 17.304 112.877 70.780 1.00 148.60 610 ALA A C 1
ATOM 4597 O O . ALA A 1 633 ? 16.198 113.361 71.044 1.00 127.20 610 ALA A O 1
ATOM 4599 N N . ALA A 1 634 ? 17.748 112.755 69.526 1.00 130.96 611 ALA A N 1
ATOM 4600 C CA . ALA A 1 634 ? 16.779 112.525 68.465 1.00 115.31 611 ALA A CA 1
ATOM 4601 C C . ALA A 1 634 ? 16.247 111.101 68.524 1.00 112.03 611 ALA A C 1
ATOM 4602 O O . ALA A 1 634 ? 15.571 110.655 67.584 1.00 75.85 611 ALA A O 1
ATOM 4604 N N . TYR A 1 635 ? 16.529 110.410 69.638 1.00 123.17 612 TYR A N 1
ATOM 4605 C CA . TYR A 1 635 ? 16.414 108.967 69.815 1.00 119.23 612 TYR A CA 1
ATOM 4606 C C . TYR A 1 635 ? 15.110 108.398 69.273 1.00 120.43 612 TYR A C 1
ATOM 4607 O O . TYR A 1 635 ? 15.066 107.240 68.846 1.00 135.53 612 TYR A O 1
ATOM 4616 N N . ASN A 1 636 ? 14.059 109.213 69.242 1.00 123.98 613 ASN A N 1
ATOM 4617 C CA . ASN A 1 636 ? 12.753 108.741 68.818 1.00 133.85 613 ASN A CA 1
ATOM 4618 C C . ASN A 1 636 ? 12.411 109.143 67.394 1.00 123.87 613 ASN A C 1
ATOM 4619 O O . ASN A 1 636 ? 11.365 108.728 66.891 1.00 110.50 613 ASN A O 1
ATOM 4624 N N . ASP A 1 637 ? 13.263 109.916 66.736 1.00 93.14 614 ASP A N 1
ATOM 4625 C CA . ASP A 1 637 ? 12.978 110.365 65.381 1.00 120.30 614 ASP A CA 1
ATOM 4626 C C . ASP A 1 637 ? 13.033 109.182 64.419 1.00 145.12 614 ASP A C 1
ATOM 4627 O O . ASP A 1 637 ? 14.097 108.567 64.271 1.00 151.54 614 ASP A O 1
ATOM 4632 N N . PRO A 1 638 ? 11.928 108.828 63.746 1.00 160.54 615 PRO A N 1
ATOM 4633 C CA . PRO A 1 638 ? 11.966 107.713 62.787 1.00 154.35 615 PRO A CA 1
ATOM 4634 C C . PRO A 1 638 ? 12.729 108.074 61.522 1.00 144.97 615 PRO A C 1
ATOM 4635 O O . PRO A 1 638 ? 12.276 107.804 60.406 1.00 158.22 615 PRO A O 1
ATOM 4639 N N . ASN A 1 639 ? 13.900 108.680 61.701 1.00 128.48 616 ASN A N 1
ATOM 4640 C CA . ASN A 1 639 ? 14.688 109.241 60.614 1.00 122.02 616 ASN A CA 1
ATOM 4641 C C . ASN A 1 639 ? 16.153 109.201 61.025 1.00 120.72 616 ASN A C 1
ATOM 4642 O O . ASN A 1 639 ? 17.060 109.311 60.193 1.00 117.75 616 ASN A O 1
ATOM 4647 N N . TYR A 1 640 ? 16.367 109.057 62.331 1.00 120.24 617 TYR A N 1
ATOM 4648 C CA . TYR A 1 640 ? 17.662 108.782 62.936 1.00 121.95 617 TYR A CA 1
ATOM 4649 C C . TYR A 1 640 ? 17.790 107.319 63.330 1.00 127.43 617 TYR A C 1
ATOM 4650 O O . TYR A 1 640 ? 18.905 106.800 63.415 1.00 114.71 617 TYR A O 1
ATOM 4659 N N . LYS A 1 641 ? 16.658 106.646 63.549 1.00 126.99 618 LYS A N 1
ATOM 4660 C CA . LYS A 1 641 ? 16.670 105.196 63.700 1.00 126.90 618 LYS A CA 1
ATOM 4661 C C . LYS A 1 641 ? 17.151 104.520 62.421 1.00 128.52 618 LYS A C 1
ATOM 4662 O O . LYS A 1 641 ? 17.827 103.485 62.474 1.00 121.82 618 LYS A O 1
ATOM 4664 N N . TYR A 1 642 ? 16.813 105.095 61.263 1.00 108.35 619 TYR A N 1
ATOM 4665 C CA . TYR A 1 642 ? 17.311 104.586 59.989 1.00 87.43 619 TYR A CA 1
ATOM 4666 C C . TYR A 1 642 ? 18.833 104.604 59.955 1.00 90.12 619 TYR A C 1
ATOM 4667 O O . TYR A 1 642 ? 19.479 103.572 59.740 1.00 100.78 619 TYR A O 1
ATOM 4676 N N . ALA A 1 643 ? 19.425 105.784 60.159 1.00 91.84 620 ALA A N 1
ATOM 4677 C CA . ALA A 1 643 ? 20.882 105.907 60.116 1.00 99.74 620 ALA A CA 1
ATOM 4678 C C . ALA A 1 643 ? 21.563 105.119 61.226 1.00 104.89 620 ALA A C 1
ATOM 4679 O O . ALA A 1 643 ? 22.771 104.863 61.142 1.00 93.51 620 ALA A O 1
ATOM 4681 N N . ASP A 1 644 ? 20.816 104.740 62.264 1.00 98.92 621 ASP A N 1
ATOM 4682 C CA . ASP A 1 644 ? 21.365 103.912 63.330 1.00 98.72 621 ASP A CA 1
ATOM 4683 C C . ASP A 1 644 ? 21.377 102.444 62.917 1.00 98.74 621 ASP A C 1
ATOM 4684 O O . ASP A 1 644 ? 22.404 101.762 63.024 1.00 78.69 621 ASP A O 1
ATOM 4689 N N . THR A 1 645 ? 20.246 101.965 62.397 1.00 84.82 622 THR A N 1
ATOM 4690 C CA . THR A 1 645 ? 20.154 100.606 61.868 1.00 80.03 622 THR A CA 1
ATOM 4691 C C . THR A 1 645 ? 21.133 100.392 60.718 1.00 86.47 622 THR A C 1
ATOM 4692 O O . THR A 1 645 ? 21.879 99.405 60.688 1.00 82.18 622 THR A O 1
ATOM 4696 N N . LEU A 1 646 ? 21.153 101.329 59.768 1.00 93.43 623 LEU A N 1
ATOM 4697 C CA . LEU A 1 646 ? 21.966 101.163 58.569 1.00 95.83 623 LEU A CA 1
ATOM 4698 C C . LEU A 1 646 ? 23.448 101.081 58.899 1.00 93.30 623 LEU A C 1
ATOM 4699 O O . LEU A 1 646 ? 24.207 100.417 58.184 1.00 104.06 623 LEU A O 1
ATOM 4704 N N . ALA A 1 647 ? 23.877 101.748 59.967 1.00 72.26 624 ALA A N 1
ATOM 4705 C CA . ALA A 1 647 ? 25.266 101.672 60.387 1.00 78.03 624 ALA A CA 1
ATOM 4706 C C . ALA A 1 647 ? 25.496 100.600 61.435 1.00 84.99 624 ALA A C 1
ATOM 4707 O O . ALA A 1 647 ? 26.635 100.147 61.597 1.00 83.81 624 ALA A O 1
ATOM 4709 N N . GLY A 1 648 ? 24.443 100.196 62.148 1.00 67.60 625 GLY A N 1
ATOM 4710 C CA . GLY A 1 648 ? 24.569 99.073 63.060 1.00 81.01 625 GLY A CA 1
ATOM 4711 C C . GLY A 1 648 ? 24.786 97.763 62.329 1.00 75.61 625 GLY A C 1
ATOM 4712 O O . GLY A 1 648 ? 25.463 96.862 62.835 1.00 71.88 625 GLY A O 1
ATOM 4713 N N . ILE A 1 649 ? 24.212 97.642 61.129 1.00 72.96 626 ILE A N 1
ATOM 4714 C CA . ILE A 1 649 ? 24.345 96.417 60.345 1.00 62.13 626 ILE A CA 1
ATOM 4715 C C . ILE A 1 649 ? 25.803 96.178 59.975 1.00 57.94 626 ILE A C 1
ATOM 4716 O O . ILE A 1 649 ? 26.325 95.069 60.128 1.00 64.53 626 ILE A O 1
ATOM 4721 N N . VAL A 1 650 ? 26.489 97.221 59.500 1.00 59.63 627 VAL A N 1
ATOM 4722 C CA . VAL A 1 650 ? 27.911 97.110 59.198 1.00 56.41 627 VAL A CA 1
ATOM 4723 C C . VAL A 1 650 ? 28.719 96.806 60.455 1.00 67.64 627 VAL A C 1
ATOM 4724 O O . VAL A 1 650 ? 29.811 96.232 60.371 1.00 64.89 627 VAL A O 1
ATOM 4728 N N . ALA A 1 651 ? 28.192 97.153 61.630 1.00 72.86 628 ALA A N 1
ATOM 4729 C CA . ALA A 1 651 ? 28.878 96.880 62.887 1.00 68.06 628 ALA A CA 1
ATOM 4730 C C . ALA A 1 651 ? 28.602 95.475 63.414 1.00 60.66 628 ALA A C 1
ATOM 4731 O O . ALA A 1 651 ? 29.530 94.784 63.844 1.00 50.81 628 ALA A O 1
ATOM 4733 N N . ALA A 1 652 ? 27.341 95.037 63.394 1.00 48.09 629 ALA A N 1
ATOM 4734 C CA . ALA A 1 652 ? 27.016 93.705 63.898 1.00 58.81 629 ALA A CA 1
ATOM 4735 C C . ALA A 1 652 ? 27.502 92.619 62.946 1.00 77.23 629 ALA A C 1
ATOM 4736 O O . ALA A 1 652 ? 27.913 91.539 63.387 1.00 89.63 629 ALA A O 1
ATOM 4738 N N . ASP A 1 653 ? 27.454 92.882 61.637 1.00 60.46 630 ASP A N 1
ATOM 4739 C CA . ASP A 1 653 ? 28.044 91.961 60.669 1.00 57.19 630 ASP A CA 1
ATOM 4740 C C . ASP A 1 653 ? 29.506 91.685 61.000 1.00 54.74 630 ASP A C 1
ATOM 4741 O O . ASP A 1 653 ? 30.006 90.577 60.780 1.00 51.48 630 ASP A O 1
ATOM 4746 N N . ALA A 1 654 ? 30.210 92.696 61.508 1.00 47.61 631 ALA A N 1
ATOM 4747 C CA . ALA A 1 654 ? 31.527 92.556 62.125 1.00 48.27 631 ALA A CA 1
ATOM 4748 C C . ALA A 1 654 ? 32.596 92.068 61.162 1.00 47.21 631 ALA A C 1
ATOM 4749 O O . ALA A 1 654 ? 33.620 91.531 61.598 1.00 55.56 631 ALA A O 1
ATOM 4751 N N . SER A 1 655 ? 32.398 92.256 59.861 1.00 46.76 632 SER A N 1
ATOM 4752 C CA . SER A 1 655 ? 33.385 91.856 58.868 1.00 46.92 632 SER A CA 1
ATOM 4753 C C . SER A 1 655 ? 34.115 93.043 58.262 1.00 54.94 632 SER A C 1
ATOM 4754 O O . SER A 1 655 ? 34.893 92.861 57.318 1.00 48.40 632 SER A O 1
ATOM 4757 N N . HIS A 1 656 ? 33.888 94.247 58.792 1.00 60.56 633 HIS A N 1
ATOM 4758 C CA . HIS A 1 656 ? 34.413 95.483 58.213 1.00 54.37 633 HIS A CA 1
ATOM 4759 C C . HIS A 1 656 ? 33.970 95.631 56.759 1.00 59.30 633 HIS A C 1
ATOM 4760 O O . HIS A 1 656 ? 34.713 96.124 55.906 1.00 55.26 633 HIS A O 1
ATOM 4767 N N . GLY A 1 657 ? 32.755 95.175 56.472 1.00 58.08 634 GLY A N 1
ATOM 4768 C CA . GLY A 1 657 ? 32.196 95.273 55.143 1.00 60.85 634 GLY A CA 1
ATOM 4769 C C . GLY A 1 657 ? 32.730 94.288 54.124 1.00 63.04 634 GLY A C 1
ATOM 4770 O O . GLY A 1 657 ? 32.325 94.353 52.957 1.00 61.50 634 GLY A O 1
ATOM 4771 N N . ILE A 1 658 ? 33.616 93.373 54.525 1.00 53.10 635 ILE A N 1
ATOM 4772 C CA . ILE A 1 658 ? 34.143 92.388 53.587 1.00 40.52 635 ILE A CA 1
ATOM 4773 C C . ILE A 1 658 ? 33.046 91.431 53.129 1.00 39.27 635 ILE A C 1
ATOM 4774 O O . ILE A 1 658 ? 33.034 91.001 51.970 1.00 41.42 635 ILE A O 1
ATOM 4779 N N . HIS A 1 659 ? 32.103 91.091 54.010 1.00 40.33 636 HIS A N 1
ATOM 4780 C CA . HIS A 1 659 ? 31.016 90.191 53.639 1.00 36.35 636 HIS A CA 1
ATOM 4781 C C . HIS A 1 659 ? 30.198 90.693 52.453 1.00 43.63 636 HIS A C 1
ATOM 4782 O O . HIS A 1 659 ? 29.467 89.899 51.850 1.00 53.68 636 HIS A O 1
ATOM 4789 N N . ASN A 1 660 ? 30.283 91.984 52.122 1.00 54.66 637 ASN A N 1
ATOM 4790 C CA . ASN A 1 660 ? 29.618 92.550 50.954 1.00 47.81 637 ASN A CA 1
ATOM 4791 C C . ASN A 1 660 ? 30.065 93.994 50.773 1.00 54.61 637 ASN A C 1
ATOM 4792 O O . ASN A 1 660 ? 29.444 94.910 51.321 1.00 56.15 637 ASN A O 1
ATOM 4797 N N . THR A 1 661 ? 31.140 94.203 50.002 1.00 52.94 638 THR A N 1
ATOM 4798 C CA . THR A 1 661 ? 31.719 95.540 49.886 1.00 56.05 638 THR A CA 1
ATOM 4799 C C . THR A 1 661 ? 30.718 96.529 49.298 1.00 70.29 638 THR A C 1
ATOM 4800 O O . THR A 1 661 ? 30.681 97.699 49.699 1.00 68.28 638 THR A O 1
ATOM 4804 N N . ALA A 1 662 ? 29.885 96.073 48.362 1.00 63.85 639 ALA A N 1
ATOM 4805 C CA . ALA A 1 662 ? 28.963 96.975 47.678 1.00 68.78 639 ALA A CA 1
ATOM 4806 C C . ALA A 1 662 ? 27.752 97.311 48.541 1.00 71.70 639 ALA A C 1
ATOM 4807 O O . ALA A 1 662 ? 27.307 98.465 48.571 1.00 90.49 639 ALA A O 1
ATOM 4809 N N . LEU A 1 663 ? 27.205 96.322 49.250 1.00 69.86 640 LEU A N 1
ATOM 4810 C CA . LEU A 1 663 ? 26.154 96.629 50.214 1.00 63.55 640 LEU A CA 1
ATOM 4811 C C . LEU A 1 663 ? 26.679 97.521 51.330 1.00 67.99 640 LEU A C 1
ATOM 4812 O O . LEU A 1 663 ? 25.925 98.324 51.887 1.00 73.10 640 LEU A O 1
ATOM 4817 N N . THR A 1 664 ? 27.971 97.419 51.643 1.00 70.36 641 THR A N 1
ATOM 4818 C CA . THR A 1 664 ? 28.539 98.186 52.748 1.00 75.39 641 THR A CA 1
ATOM 4819 C C . THR A 1 664 ? 28.614 99.672 52.417 1.00 84.75 641 THR A C 1
ATOM 4820 O O . THR A 1 664 ? 28.248 100.518 53.239 1.00 97.88 641 THR A O 1
ATOM 4824 N N . GLU A 1 665 ? 29.081 100.013 51.216 1.00 86.07 642 GLU A N 1
ATOM 4825 C CA . GLU A 1 665 ? 29.184 101.423 50.858 1.00 86.07 642 GLU A CA 1
ATOM 4826 C C . GLU A 1 665 ? 27.811 102.024 50.592 1.00 79.72 642 GLU A C 1
ATOM 4827 O O . GLU A 1 665 ? 27.551 103.176 50.959 1.00 78.97 642 GLU A O 1
ATOM 4833 N N . LEU A 1 666 ? 26.904 101.247 49.993 1.00 65.02 643 LEU A N 1
ATOM 4834 C CA . LEU A 1 666 ? 25.527 101.702 49.839 1.00 67.50 643 LEU A CA 1
ATOM 4835 C C . LEU A 1 666 ? 24.828 101.844 51.180 1.00 78.78 643 LEU A C 1
ATOM 4836 O O . LEU A 1 666 ? 23.831 102.568 51.272 1.00 83.91 643 LEU A O 1
ATOM 4841 N N . LEU A 1 667 ? 25.324 101.164 52.218 1.00 80.65 644 LEU A N 1
ATOM 4842 C CA . LEU A 1 667 ? 24.749 101.331 53.549 1.00 78.72 644 LEU A CA 1
ATOM 4843 C C . LEU A 1 667 ? 25.332 102.547 54.257 1.00 80.41 644 LEU A C 1
ATOM 4844 O O . LEU A 1 667 ? 24.609 103.272 54.946 1.00 76.74 644 LEU A O 1
ATOM 4849 N N . LEU A 1 668 ? 26.635 102.784 54.105 1.00 69.33 645 LEU A N 1
ATOM 4850 C CA . LEU A 1 668 ? 27.264 103.915 54.780 1.00 77.64 645 LEU A CA 1
ATOM 4851 C C . LEU A 1 668 ? 26.864 105.239 54.138 1.00 92.91 645 LEU A C 1
ATOM 4852 O O . LEU A 1 668 ? 26.688 106.245 54.835 1.00 93.92 645 LEU A O 1
ATOM 4857 N N . ASP A 1 669 ? 26.704 105.255 52.812 1.00 94.15 646 ASP A N 1
ATOM 4858 C CA . ASP A 1 669 ? 26.277 106.471 52.127 1.00 92.89 646 ASP A CA 1
ATOM 4859 C C . ASP A 1 669 ? 24.836 106.823 52.474 1.00 95.48 646 ASP A C 1
ATOM 4860 O O . ASP A 1 669 ? 24.532 107.975 52.805 1.00 123.22 646 ASP A O 1
ATOM 4865 N N . LYS A 1 670 ? 23.937 105.840 52.415 1.00 78.24 647 LYS A N 1
ATOM 4866 C CA . LYS A 1 670 ? 22.561 106.056 52.830 1.00 78.50 647 LYS A CA 1
ATOM 4867 C C . LYS A 1 670 ? 22.437 106.278 54.328 1.00 99.07 647 LYS A C 1
ATOM 4868 O O . LYS A 1 670 ? 21.331 106.523 54.808 1.00 110.12 647 LYS A O 1
ATOM 4870 N N . ALA A 1 671 ? 23.532 106.177 55.083 1.00 91.84 648 ALA A N 1
ATOM 4871 C CA . ALA A 1 671 ? 23.526 106.512 56.502 1.00 87.19 648 ALA A CA 1
ATOM 4872 C C . ALA A 1 671 ? 24.247 107.811 56.811 1.00 97.99 648 ALA A C 1
ATOM 4873 O O . ALA A 1 671 ? 23.912 108.468 57.797 1.00 75.68 648 ALA A O 1
ATOM 4875 N N . GLU A 1 672 ? 25.231 108.191 55.996 1.00 87.86 649 GLU A N 1
ATOM 4876 C CA . GLU A 1 672 ? 25.824 109.516 56.099 1.00 89.59 649 GLU A CA 1
ATOM 4877 C C . GLU A 1 672 ? 24.933 110.586 55.486 1.00 106.96 649 GLU A C 1
ATOM 4878 O O . GLU A 1 672 ? 25.081 111.766 55.821 1.00 101.59 649 GLU A O 1
ATOM 4884 N N . TYR A 1 673 ? 24.013 110.195 54.600 1.00 107.96 650 TYR A N 1
ATOM 4885 C CA . TYR A 1 673 ? 23.009 111.122 54.089 1.00 108.43 650 TYR A CA 1
ATOM 4886 C C . TYR A 1 673 ? 21.885 111.320 55.102 1.00 106.86 650 TYR A C 1
ATOM 4887 O O . TYR A 1 673 ? 21.450 112.451 55.346 1.00 135.86 650 TYR A O 1
ATOM 4896 N N . TYR A 1 674 ? 21.418 110.228 55.713 1.00 104.34 651 TYR A N 1
ATOM 4897 C CA . TYR A 1 674 ? 20.283 110.264 56.621 1.00 110.06 651 TYR A CA 1
ATOM 4898 C C . TYR A 1 674 ? 20.589 110.965 57.940 1.00 114.27 651 TYR A C 1
ATOM 4899 O O . TYR A 1 674 ? 19.676 111.098 58.757 1.00 114.33 651 TYR A O 1
ATOM 4908 N N . LEU A 1 675 ? 21.817 111.428 58.185 1.00 88.87 652 LEU A N 1
ATOM 4909 C CA . LEU A 1 675 ? 22.109 112.179 59.402 1.00 103.17 652 LEU A CA 1
ATOM 4910 C C . LEU A 1 675 ? 22.053 113.693 59.222 1.00 121.32 652 LEU A C 1
ATOM 4911 O O . LEU A 1 675 ? 21.654 114.389 60.162 1.00 123.94 652 LEU A O 1
ATOM 4916 N N . THR A 1 676 ? 22.417 114.229 58.053 1.00 139.83 653 THR A N 1
ATOM 4917 C CA . THR A 1 676 ? 22.161 115.637 57.779 1.00 129.81 653 THR A CA 1
ATOM 4918 C C . THR A 1 676 ? 20.758 115.865 57.243 1.00 130.09 653 THR A C 1
ATOM 4919 O O . THR A 1 676 ? 20.422 116.999 56.885 1.00 153.24 653 THR A O 1
ATOM 4923 N N . GLN A 1 677 ? 19.947 114.806 57.169 1.00 108.97 654 GLN A N 1
ATOM 4924 C CA . GLN A 1 677 ? 18.526 114.905 56.857 1.00 103.70 654 GLN A CA 1
ATOM 4925 C C . GLN A 1 677 ? 17.676 114.654 58.098 1.00 108.20 654 GLN A C 1
ATOM 4926 O O . GLN A 1 677 ? 16.561 114.134 58.013 1.00 102.66 654 GLN A O 1
ATOM 4932 N N . ILE A 1 678 ? 18.213 115.021 59.255 1.00 140.87 655 ILE A N 1
ATOM 4933 C CA . ILE A 1 678 ? 17.555 114.882 60.548 1.00 154.91 655 ILE A CA 1
ATOM 4934 C C . ILE A 1 678 ? 17.189 116.282 61.029 1.00 182.51 655 ILE A C 1
ATOM 4935 O O . ILE A 1 678 ? 17.791 117.267 60.574 1.00 207.47 655 ILE A O 1
ATOM 4940 N N . PRO A 1 679 ? 16.208 116.429 61.919 1.00 179.53 656 PRO A N 1
ATOM 4941 C CA . PRO A 1 679 ? 16.054 117.706 62.628 1.00 170.21 656 PRO A CA 1
ATOM 4942 C C . PRO A 1 679 ? 17.221 117.977 63.566 1.00 171.63 656 PRO A C 1
ATOM 4943 O O . PRO A 1 679 ? 17.387 117.288 64.578 1.00 180.52 656 PRO A O 1
ATOM 4947 N N . LYS A 1 680 ? 18.052 118.958 63.225 1.00 160.12 657 LYS A N 1
ATOM 4948 C CA . LYS A 1 680 ? 19.074 119.411 64.154 1.00 159.86 657 LYS A CA 1
ATOM 4949 C C . LYS A 1 680 ? 18.428 120.191 65.295 1.00 173.17 657 LYS A C 1
ATOM 4950 O O . LYS A 1 680 ? 17.404 120.856 65.118 1.00 159.54 657 LYS A O 1
ATOM 4952 N N . GLN A 1 681 ? 19.031 120.097 66.477 1.00 184.72 658 GLN A N 1
ATOM 4953 C CA . GLN A 1 681 ? 18.474 120.740 67.665 1.00 179.97 658 GLN A CA 1
ATOM 4954 C C . GLN A 1 681 ? 19.541 121.569 68.372 1.00 163.81 658 GLN A C 1
ATOM 4955 O O . GLN A 1 681 ? 19.593 121.665 69.600 1.00 143.68 658 GLN A O 1
#

Radius of gyration: 35.21 Å; Cα contacts (8 Å, |Δi|>4): 1073; chains: 1; bounding box: 62×132×56 Å

Nearest PDB structures (foldseek):
  6qvm-assembly1_A  TM=1.002E+00  e=0.000E+00  Carboxydothermus ferrireducens DSM 11255
  8rv0-assembly1_Y  TM=5.107E-01  e=4.284E-03  Trichlorobacter ammonificans
  4d7c-assembly2_B  TM=7.820E-01  e=2.149E+00  Rattus norvegicus
  7s7j-assembly1_A  TM=3.359E-01  e=5.447E+00  Homo sapiens

Sequence (658 aa):
TEQYAKDTGKNCSYCHQVPASHKSQPGQQGRDQMDCMAACHKAFMMPLTSTAQIPLTERGVLFMQNGKKLAVDLNYDPLTEANVVKEFARVSGLSESAFGKVSGNITKQRLAYFLMVALKAQGEVAKVTANDLKKYADYTKAASANQKALVWAVKKGYLSARKAGSKLYLDPTAAASRTEVVKAFNAVQAKYPRVLPAPTAYAGTKKCQSCHGFSKFSATWHPNMVKTPDFFGSMLLWSLNDKFQASDVRYVINSPTELLFVGKDYKYMPYAFDKAENQWVADSHTQNWLVSCAKCHVTGYPGPNGITGTPYSVVGNTYKELFTEPGIGCEACHGPGALHAATGDPTKILGEKDGIAASATCEKCHEGAHHRGGEYNDEYAIAGVSGTVYGKHGISLQTIQKNSHGSVSCLECHSQDYRTALEDYLKANPGKTAADFNATVKLSDFKLGITCVTCHSPHSEKGYGKQLRKEPNELCMECHTGEGFTATSGSKGVHHPQKEVFTGQLGASFTALGIPEKVYNPMGSAECVTCHMPNGYHYFKVGKPTISIDNLTIKNDSSLGSYQSRYKASYNSCSVCHDAVGFDANAVKAWTDKVDTRVNNILNQLKTTYAAAYNDPNYKYADTLAGIVAADASHGIHNTALTELLLDKAEYYLTQIPKQ